Protein AF-A0A2V6X2P6-F1 (afdb_monomer)

pLDDT: mean 81.63, std 23.11, range [22.05, 98.69]

Solvent-accessible surface area (backbone atoms only — not comparable to full-atom values): 24481 Å² total; per-residue (Å²): 132,87,78,82,79,70,76,71,47,77,49,71,53,100,85,47,50,29,33,25,42,77,40,60,56,77,54,39,29,40,42,32,43,32,59,87,37,66,65,87,81,44,68,64,57,58,61,49,16,76,73,9,19,32,41,34,52,26,54,67,24,14,52,86,8,51,68,46,92,90,54,58,40,50,70,44,50,17,50,53,53,54,47,48,35,57,78,71,65,56,53,58,22,33,40,36,10,30,26,54,14,14,22,28,48,49,53,26,34,52,73,62,48,90,40,48,60,28,38,35,31,35,50,50,39,26,60,79,83,61,59,95,85,50,77,79,71,77,60,70,89,70,46,57,71,72,57,45,37,56,73,77,30,97,59,41,79,82,69,66,75,67,70,89,78,51,52,72,67,57,52,47,26,54,52,29,12,52,50,35,39,46,56,42,30,54,77,58,67,53,25,45,93,63,45,65,81,42,51,83,57,51,59,61,62,67,48,78,45,74,82,74,90,64,78,89,74,94,80,89,87,86,88,86,91,89,67,88,91,88,90,88,88,90,86,86,88,90,81,92,86,91,88,85,83,90,84,85,87,80,89,84,89,78,90,81,90,75,94,70,85,79,74,79,73,78,73,77,84,84,52,72,47,74,62,63,57,53,60,78,79,64,76,65,75,89,80,51,92,36,61,59,72,62,52,63,70,89,66,61,55,69,67,61,50,49,54,49,54,54,49,54,56,50,52,50,51,52,35,36,77,74,70,26,26,39,38,42,55,52,40,61,63,31,38,62,23,70,37,70,46,50,65,61,58,44,44,52,47,35,67,76,50,90,78,49,42,39,31,37,66,30,46,39,53,70,45,44,94,53,66,67,58,54,51,52,49,50,52,50,40,20,62,66,38,70,70,31,59,42,83,35,76,35,75,58,59,66,78,41,38,73,63,57,68,54,81,89,126

Structure (mmCIF, N/CA/C/O backbone):
data_AF-A0A2V6X2P6-F1
#
_entry.id   AF-A0A2V6X2P6-F1
#
loop_
_atom_site.group_PDB
_atom_site.id
_atom_site.type_symbol
_atom_site.label_atom_id
_atom_site.label_alt_id
_atom_site.label_comp_id
_atom_site.label_asym_id
_atom_site.label_entity_id
_atom_site.label_seq_id
_atom_site.pdbx_PDB_ins_code
_atom_site.Cartn_x
_atom_site.Cartn_y
_atom_site.Cartn_z
_atom_site.occupancy
_atom_site.B_iso_or_equiv
_atom_site.auth_seq_id
_atom_site.auth_comp_id
_atom_site.auth_asym_id
_atom_site.auth_atom_id
_atom_site.pdbx_PDB_model_num
ATOM 1 N N . MET A 1 1 ? 0.210 23.714 31.887 1.00 32.78 1 MET A N 1
ATOM 2 C CA . MET A 1 1 ? -0.435 22.467 32.347 1.00 32.78 1 MET A CA 1
ATOM 3 C C . MET A 1 1 ? 0.423 21.326 31.843 1.00 32.78 1 MET A C 1
ATOM 5 O O . MET A 1 1 ? 0.635 21.258 30.642 1.00 32.78 1 MET A O 1
ATOM 9 N N . ALA A 1 2 ? 1.016 20.539 32.740 1.00 25.55 2 ALA A N 1
ATOM 10 C CA . ALA A 1 2 ? 1.880 19.428 32.356 1.00 25.55 2 ALA A CA 1
ATOM 11 C C . ALA A 1 2 ? 1.023 18.327 31.718 1.00 25.55 2 ALA A C 1
ATOM 13 O O . ALA A 1 2 ? 0.125 17.787 32.363 1.00 25.55 2 ALA A O 1
ATOM 14 N N . THR A 1 3 ? 1.258 18.045 30.441 1.00 31.45 3 THR A N 1
ATOM 15 C CA . THR A 1 3 ? 0.714 16.879 29.752 1.00 31.45 3 THR A CA 1
ATOM 16 C C . THR A 1 3 ? 1.335 15.641 30.391 1.00 31.45 3 THR A C 1
ATOM 18 O O . THR A 1 3 ? 2.541 15.424 30.306 1.00 31.45 3 THR A O 1
ATOM 21 N N . ASN A 1 4 ? 0.525 14.843 31.088 1.00 34.44 4 ASN A N 1
ATOM 22 C CA . ASN A 1 4 ? 0.928 13.509 31.522 1.00 34.44 4 ASN A CA 1
ATOM 23 C C . ASN A 1 4 ? 1.110 12.657 30.261 1.00 34.44 4 ASN A C 1
ATOM 25 O O . ASN A 1 4 ? 0.156 12.056 29.767 1.00 34.44 4 ASN A O 1
ATOM 29 N N . VAL A 1 5 ? 2.325 12.647 29.711 1.00 39.25 5 VAL A N 1
ATOM 30 C CA . VAL A 1 5 ? 2.710 11.720 28.648 1.00 39.25 5 VAL A CA 1
ATOM 31 C C . VAL A 1 5 ? 2.680 10.327 29.267 1.00 39.25 5 VAL A C 1
ATOM 33 O O . VAL A 1 5 ? 3.592 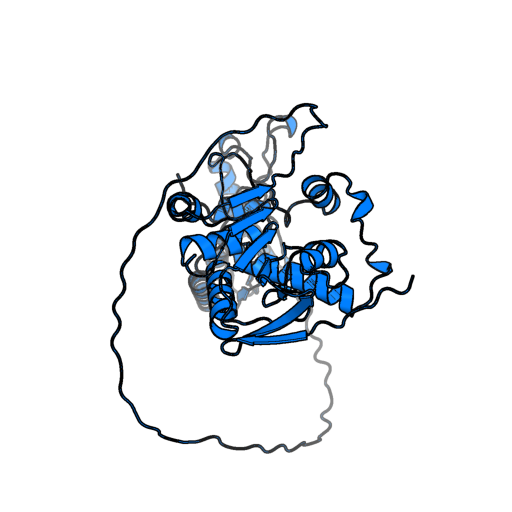9.913 29.977 1.00 39.25 5 VAL A O 1
ATOM 36 N N . THR A 1 6 ? 1.571 9.624 29.068 1.00 53.47 6 THR A N 1
ATOM 37 C CA . THR A 1 6 ? 1.485 8.196 29.353 1.00 53.47 6 THR A CA 1
ATOM 38 C C . THR A 1 6 ? 2.323 7.498 28.293 1.00 53.47 6 THR A C 1
ATOM 40 O O . THR A 1 6 ? 2.004 7.576 27.109 1.00 53.47 6 THR A O 1
ATOM 43 N N . HIS A 1 7 ? 3.427 6.871 28.703 1.00 56.91 7 HIS A N 1
ATOM 44 C CA . HIS A 1 7 ? 4.220 6.056 27.790 1.00 56.91 7 HIS A CA 1
ATOM 45 C C . HIS A 1 7 ? 3.350 4.913 27.235 1.00 56.91 7 HIS A C 1
ATOM 47 O O . HIS A 1 7 ? 2.640 4.278 28.024 1.00 56.91 7 HIS A O 1
ATOM 53 N N . PRO A 1 8 ? 3.389 4.648 25.917 1.00 76.06 8 PRO A N 1
ATOM 54 C CA . PRO A 1 8 ? 2.676 3.530 25.314 1.00 76.06 8 PRO A CA 1
ATOM 55 C C . PRO A 1 8 ? 3.042 2.202 25.987 1.00 76.06 8 PRO A C 1
ATOM 57 O O . PRO A 1 8 ? 4.199 1.947 26.337 1.00 76.06 8 PRO A O 1
ATOM 60 N N . GLY A 1 9 ? 2.035 1.361 26.191 1.00 91.44 9 GLY A N 1
ATOM 61 C CA . GLY A 1 9 ? 2.202 -0.012 26.640 1.00 91.44 9 GLY A CA 1
ATOM 62 C C . GLY A 1 9 ? 2.536 -0.946 25.479 1.00 91.44 9 GLY A C 1
ATOM 63 O O . GLY A 1 9 ? 2.588 -0.552 24.316 1.00 91.44 9 GLY A O 1
ATOM 64 N N . TRP A 1 10 ? 2.714 -2.224 25.801 1.00 96.00 10 TRP A N 1
ATOM 65 C CA . TRP A 1 10 ? 2.919 -3.275 24.808 1.00 96.00 10 TRP A CA 1
ATOM 66 C C . TRP A 1 10 ? 1.922 -4.408 25.019 1.00 96.00 10 TRP A C 1
ATOM 68 O O . TRP A 1 10 ? 1.646 -4.803 26.154 1.00 96.00 10 TRP A O 1
ATOM 78 N N . MET A 1 11 ? 1.443 -4.990 23.924 1.00 95.50 11 MET A N 1
ATOM 79 C CA . MET A 1 11 ? 0.783 -6.291 23.940 1.00 95.50 11 MET A CA 1
ATOM 80 C C . MET A 1 11 ? 1.416 -7.246 22.941 1.00 95.50 11 MET A C 1
ATOM 82 O O . MET A 1 11 ? 2.024 -6.818 21.966 1.00 95.50 11 MET A O 1
ATOM 86 N N . SER A 1 12 ? 1.226 -8.539 23.176 1.00 96.56 12 SER A N 1
ATOM 87 C CA . SER A 1 12 ? 1.550 -9.580 22.210 1.00 96.56 12 SER A CA 1
ATOM 88 C C . SER A 1 12 ? 0.322 -10.450 22.004 1.00 96.56 12 SER A C 1
ATOM 90 O O . SER A 1 12 ? -0.301 -10.822 22.992 1.00 96.56 12 SER A O 1
ATOM 92 N N . VAL A 1 13 ? -0.002 -10.765 20.753 1.00 94.81 13 VAL A N 1
ATOM 93 C CA . VAL A 1 13 ? -1.102 -11.658 20.361 1.00 94.81 13 VAL A CA 1
ATOM 94 C C . VAL A 1 13 ? -0.585 -12.568 19.261 1.00 94.81 13 VAL A C 1
ATOM 96 O O . VAL A 1 13 ? -0.066 -12.087 18.259 1.00 94.81 13 VAL A O 1
ATOM 99 N N . HIS A 1 14 ? -0.633 -13.884 19.472 1.00 91.62 14 HIS A N 1
ATOM 100 C CA . HIS A 1 14 ? -0.114 -14.886 18.523 1.00 91.62 14 HIS A CA 1
ATOM 101 C C . HIS A 1 14 ? 1.306 -14.610 17.973 1.00 91.62 14 HIS A C 1
ATOM 103 O O . HIS A 1 14 ? 1.624 -14.941 16.836 1.00 91.62 14 HIS A O 1
ATOM 109 N N . GLY A 1 15 ? 2.186 -14.021 18.790 1.00 91.00 15 GLY A N 1
ATOM 110 C CA . GLY A 1 15 ? 3.558 -13.672 18.389 1.00 91.00 15 GLY A CA 1
ATOM 111 C C . GLY A 1 15 ? 3.701 -12.318 17.683 1.00 91.00 15 GLY A C 1
ATOM 112 O O . GLY A 1 15 ? 4.826 -11.887 17.447 1.00 91.00 15 GLY A O 1
ATOM 113 N N . VAL A 1 16 ? 2.598 -11.615 17.420 1.00 96.88 16 VAL A N 1
ATOM 114 C CA . VAL A 1 16 ? 2.581 -10.227 16.947 1.00 96.88 16 VAL A CA 1
ATOM 115 C C . VAL A 1 16 ? 2.654 -9.296 18.146 1.00 96.88 16 VAL A C 1
ATOM 117 O O . VAL A 1 16 ? 1.777 -9.326 19.007 1.00 96.88 16 VAL A O 1
ATOM 120 N N . ARG A 1 17 ? 3.698 -8.469 18.213 1.00 97.81 17 ARG A N 1
ATOM 121 C CA . ARG A 1 17 ? 3.876 -7.467 19.267 1.00 97.81 17 ARG A CA 1
ATOM 122 C C . ARG A 1 17 ? 3.351 -6.117 18.783 1.00 97.81 17 ARG A C 1
ATOM 124 O O . ARG A 1 17 ? 3.770 -5.654 17.732 1.00 97.81 17 ARG A O 1
ATOM 131 N N . LEU A 1 18 ? 2.473 -5.490 19.556 1.00 97.88 18 LEU A N 1
ATOM 132 C CA . LEU A 1 18 ? 1.871 -4.198 19.243 1.00 97.88 18 LEU A CA 1
ATOM 133 C C . LEU A 1 18 ? 2.189 -3.191 20.343 1.00 97.88 18 LEU A C 1
ATOM 135 O O . LEU A 1 18 ? 2.042 -3.490 21.533 1.00 97.88 18 LEU A O 1
ATOM 139 N N . GLU A 1 19 ? 2.599 -2.000 19.936 1.00 97.38 19 GLU A N 1
ATOM 140 C CA . GLU A 1 19 ? 2.512 -0.812 20.770 1.00 97.38 19 GLU A CA 1
ATOM 141 C C . GLU A 1 19 ? 1.033 -0.455 20.967 1.00 97.38 19 GLU A C 1
ATOM 143 O O . GLU A 1 19 ? 0.241 -0.507 20.022 1.00 97.38 19 GLU A O 1
ATOM 148 N N . ILE A 1 20 ? 0.646 -0.130 22.200 1.00 97.06 20 ILE A N 1
ATOM 149 C CA . ILE A 1 20 ? -0.740 0.193 22.544 1.00 97.06 20 ILE A CA 1
ATOM 150 C C . ILE A 1 20 ? -0.836 1.414 23.449 1.00 97.06 20 ILE A C 1
ATOM 152 O O . ILE A 1 20 ? 0.010 1.657 24.306 1.00 97.06 20 ILE A O 1
ATOM 156 N N . VAL A 1 21 ? -1.947 2.128 23.330 1.00 96.88 21 VAL A N 1
ATOM 157 C CA . VAL A 1 21 ? -2.401 3.114 24.306 1.00 96.88 21 VAL A CA 1
ATOM 158 C C . VAL A 1 21 ? -3.665 2.579 24.969 1.00 96.88 21 VAL A C 1
ATOM 160 O O . VAL A 1 21 ? -4.647 2.271 24.295 1.00 96.88 21 VAL A O 1
ATOM 163 N N . GLU A 1 22 ? -3.636 2.472 26.297 1.00 96.06 22 GLU A N 1
ATOM 164 C CA . GLU A 1 22 ? -4.793 2.100 27.114 1.00 96.06 22 GLU A CA 1
ATOM 165 C C . GLU A 1 22 ? -5.186 3.274 28.017 1.00 96.06 22 GLU A C 1
ATOM 167 O O . GLU A 1 22 ? -4.345 3.821 28.735 1.00 96.06 22 GLU A O 1
ATOM 172 N N . ARG A 1 23 ? -6.458 3.689 27.976 1.00 95.50 23 ARG A N 1
ATOM 173 C CA . ARG A 1 23 ? -6.981 4.807 28.785 1.00 95.50 23 ARG A CA 1
ATOM 174 C C . ARG A 1 23 ? -8.411 4.560 29.245 1.00 95.50 23 ARG A C 1
ATOM 176 O O . ARG A 1 23 ? -9.172 3.860 28.589 1.00 95.50 23 ARG A O 1
ATOM 183 N N . GLY A 1 24 ? -8.799 5.193 30.349 1.00 94.94 24 GLY A N 1
ATOM 184 C CA . GLY A 1 24 ? -10.170 5.126 30.859 1.00 94.94 24 GLY A CA 1
ATOM 185 C C . GLY A 1 24 ? -10.542 3.767 31.452 1.00 94.94 24 GLY A C 1
ATOM 186 O O . GLY A 1 24 ? -9.715 2.867 31.597 1.00 94.94 24 GLY A O 1
ATOM 187 N N . GLN A 1 25 ? -11.805 3.633 31.849 1.00 93.94 25 GLN A N 1
ATOM 188 C CA . GLN A 1 25 ? -12.353 2.439 32.495 1.00 93.94 25 GLN A CA 1
ATOM 189 C C . GLN A 1 25 ? -13.798 2.203 32.041 1.00 93.94 25 GLN A C 1
ATOM 191 O O . GLN A 1 25 ? -14.467 3.109 31.548 1.00 93.94 25 GLN A O 1
ATOM 196 N N . GLY A 1 26 ? -14.307 0.985 32.235 1.00 95.50 26 GLY A N 1
ATOM 197 C CA . GLY A 1 26 ? -15.690 0.632 31.912 1.00 95.50 26 GLY A CA 1
ATOM 198 C C . GLY A 1 26 ? -15.817 -0.096 30.577 1.00 95.50 26 GLY A C 1
ATOM 199 O O . GLY A 1 26 ? -15.085 -1.050 30.321 1.00 95.50 26 GLY A O 1
ATOM 200 N N . ARG A 1 27 ? -16.790 0.300 29.747 1.00 95.75 27 ARG A N 1
ATOM 201 C CA . ARG A 1 27 ? -17.101 -0.414 28.495 1.00 95.75 27 ARG A CA 1
ATOM 202 C C . ARG A 1 27 ? -15.916 -0.338 27.522 1.00 95.75 27 ARG A C 1
ATOM 204 O O . ARG A 1 27 ? -15.392 0.758 27.341 1.00 95.75 27 ARG A O 1
ATOM 211 N N . PRO A 1 28 ? -15.500 -1.451 26.897 1.00 98.25 28 PRO A N 1
ATOM 212 C CA . PRO A 1 28 ? -14.335 -1.448 26.024 1.00 98.25 28 PRO A CA 1
ATOM 213 C C . PRO A 1 28 ? -14.607 -0.713 24.707 1.00 98.25 28 PRO A C 1
ATOM 215 O O . PRO A 1 28 ? -15.650 -0.893 24.073 1.00 98.25 28 PRO A O 1
ATOM 218 N N . ILE A 1 29 ? -13.636 0.088 24.286 1.00 98.62 29 ILE A N 1
ATOM 219 C CA . ILE A 1 29 ? -13.611 0.830 23.030 1.00 98.62 29 ILE A CA 1
ATOM 220 C C . ILE A 1 29 ? -12.314 0.452 22.315 1.00 98.62 29 ILE A C 1
ATOM 222 O O . ILE A 1 29 ? -11.235 0.655 22.860 1.00 98.62 29 ILE A O 1
ATOM 226 N N . LEU A 1 30 ? -12.410 -0.094 21.105 1.00 98.62 30 LEU A N 1
ATOM 227 C CA . LEU A 1 30 ? -11.247 -0.339 20.251 1.00 98.62 30 LEU A CA 1
ATOM 228 C C . LEU A 1 30 ? -11.113 0.823 19.269 1.00 98.62 30 LEU A C 1
ATOM 230 O O . LEU A 1 30 ? -12.034 1.052 18.487 1.00 98.62 30 LEU A O 1
ATOM 234 N N . TRP A 1 31 ? -9.986 1.531 19.297 1.00 98.50 31 TRP A N 1
ATOM 235 C CA . TRP A 1 31 ? -9.666 2.588 18.337 1.00 98.50 31 TRP A CA 1
ATOM 236 C C . TRP A 1 31 ? -8.658 2.091 17.298 1.00 98.50 31 TRP A C 1
ATOM 238 O O . TRP A 1 31 ? -7.578 1.635 17.659 1.00 98.50 31 TRP A O 1
ATOM 248 N N . LEU A 1 32 ? -8.995 2.213 16.014 1.00 98.69 32 LEU A N 1
ATOM 249 C CA . LEU A 1 32 ? -8.136 1.864 14.882 1.00 98.69 32 LEU A CA 1
ATOM 250 C C . LEU A 1 32 ? -7.806 3.133 14.084 1.00 98.69 32 LEU A C 1
ATOM 252 O O . LEU A 1 32 ? -8.710 3.830 13.610 1.00 98.69 32 LEU A O 1
ATOM 256 N N . HIS A 1 33 ? -6.516 3.444 13.969 1.00 98.06 33 HIS A N 1
ATOM 257 C CA . HIS A 1 33 ? -6.028 4.689 13.379 1.00 98.06 33 HIS A CA 1
ATOM 258 C C . HIS A 1 33 ? -6.005 4.662 11.837 1.00 98.06 33 HIS A C 1
ATOM 260 O O . HIS A 1 33 ? -6.177 3.620 11.212 1.00 98.06 33 HIS A O 1
ATOM 266 N N . GLY A 1 34 ? -5.821 5.834 11.221 1.00 95.62 34 GLY A N 1
ATOM 267 C CA . GLY A 1 34 ? -5.688 5.989 9.765 1.00 95.62 34 GLY A CA 1
ATOM 268 C C . GLY A 1 34 ? -4.245 5.841 9.273 1.00 95.62 34 GLY A C 1
ATOM 269 O O . GLY A 1 34 ? -3.373 5.391 10.018 1.00 95.62 34 GLY A O 1
ATOM 270 N N . GLU A 1 35 ? -3.980 6.269 8.037 1.00 93.56 35 GLU A N 1
ATOM 271 C CA . GLU A 1 35 ? -2.651 6.204 7.407 1.00 93.56 35 GLU A CA 1
ATOM 272 C C . GLU A 1 35 ? -1.552 6.997 8.141 1.00 93.56 35 GLU A C 1
ATOM 274 O O . GLU A 1 35 ? -0.374 6.666 8.043 1.00 93.56 35 GLU A O 1
ATOM 279 N N . GLU A 1 36 ? -1.925 8.011 8.923 1.00 90.75 36 GLU A N 1
ATOM 280 C CA . GLU A 1 36 ? -0.970 8.849 9.663 1.00 90.75 36 GLU A CA 1
ATOM 281 C C . GLU A 1 36 ? -0.390 8.155 10.907 1.00 90.75 36 GLU A C 1
ATOM 283 O O . GLU A 1 36 ? 0.577 8.637 11.495 1.00 90.75 36 GLU A O 1
ATOM 288 N N . GLY A 1 37 ? -0.950 7.009 11.311 1.00 94.56 37 GLY A N 1
ATOM 289 C CA . GLY A 1 37 ? -0.577 6.319 12.546 1.00 94.56 37 GLY A CA 1
ATOM 290 C C . GLY A 1 37 ? -1.367 6.770 13.778 1.00 94.56 37 GLY A C 1
ATOM 291 O O . GLY A 1 37 ? -2.286 7.589 13.709 1.00 94.56 37 GLY A O 1
ATOM 292 N N . LEU A 1 38 ? -1.017 6.194 14.928 1.00 94.81 38 LEU A N 1
ATOM 293 C CA . LEU A 1 38 ? -1.546 6.578 16.234 1.00 94.81 38 LEU A CA 1
ATOM 294 C C . LEU A 1 38 ? -0.646 7.646 16.865 1.00 94.81 38 LEU A C 1
ATOM 296 O O . LEU A 1 38 ? 0.535 7.395 17.075 1.00 94.81 38 LEU A O 1
ATOM 300 N N . ASP A 1 39 ? -1.216 8.795 17.231 1.00 91.94 39 ASP A N 1
ATOM 301 C CA . ASP A 1 39 ? -0.579 9.746 18.149 1.00 91.94 39 ASP A CA 1
ATOM 302 C C . ASP A 1 39 ? -1.022 9.435 19.593 1.00 91.94 39 ASP A C 1
ATOM 304 O O . ASP A 1 39 ? -2.188 9.669 19.939 1.00 91.94 39 ASP A O 1
ATOM 308 N N . PRO A 1 40 ? -0.125 8.935 20.467 1.00 90.25 40 PRO A N 1
ATOM 309 C CA . PRO A 1 40 ? -0.455 8.673 21.864 1.00 90.25 40 PRO A CA 1
ATOM 310 C C . PRO A 1 40 ? -0.872 9.930 22.635 1.00 90.25 40 PRO A C 1
ATOM 312 O O . PRO A 1 40 ? -1.572 9.829 23.640 1.00 90.25 40 PRO A O 1
ATOM 315 N N . GLY A 1 41 ? -0.450 11.119 22.202 1.00 88.88 41 GLY A N 1
ATOM 316 C CA . GLY A 1 41 ? -0.780 12.404 22.817 1.00 88.88 41 GLY A CA 1
ATOM 317 C C . GLY A 1 41 ? -2.123 12.991 22.380 1.00 88.88 41 GLY A C 1
ATOM 318 O O . GLY A 1 41 ? -2.512 14.047 22.888 1.00 88.88 41 GLY A O 1
ATOM 319 N N . ALA A 1 42 ? -2.848 12.338 21.470 1.00 89.44 42 ALA A N 1
ATOM 320 C CA . ALA A 1 42 ? -4.033 12.923 20.866 1.00 89.44 42 ALA A CA 1
ATOM 321 C C . ALA A 1 42 ? -5.170 13.134 21.883 1.00 89.44 42 ALA A C 1
ATOM 323 O O . ALA A 1 42 ? -5.693 12.191 22.480 1.00 89.44 42 ALA A O 1
ATOM 324 N N . GLN A 1 43 ? -5.620 14.386 22.028 1.00 90.62 43 GLN A N 1
ATOM 325 C CA . GLN A 1 43 ? -6.631 14.787 23.023 1.00 90.62 43 GLN A CA 1
ATOM 326 C C . GLN A 1 43 ? -7.967 14.043 22.877 1.00 90.62 43 GLN A C 1
ATOM 328 O O . GLN A 1 43 ? -8.692 13.857 23.853 1.00 90.62 43 GLN A O 1
ATOM 333 N N . PHE A 1 44 ? -8.315 13.597 21.666 1.00 90.31 44 PHE A N 1
ATOM 334 C CA . PHE A 1 44 ? -9.559 12.858 21.452 1.00 90.31 44 PHE A CA 1
ATOM 335 C C . PHE A 1 44 ? -9.557 11.488 22.153 1.00 90.31 44 PHE A C 1
ATOM 337 O O . PHE A 1 44 ? -10.632 10.994 22.490 1.00 90.31 44 PHE A O 1
ATOM 344 N N . LEU A 1 45 ? -8.386 10.889 22.416 1.00 93.69 45 LEU A N 1
ATOM 345 C CA . LEU A 1 45 ? -8.289 9.640 23.178 1.00 93.69 45 LEU A CA 1
ATOM 346 C C . LEU A 1 45 ? -8.747 9.843 24.625 1.00 93.69 45 LEU A C 1
ATOM 348 O O . LEU A 1 45 ? -9.417 8.971 25.170 1.00 93.69 45 LEU A O 1
ATOM 352 N N . ASP A 1 46 ? -8.465 11.006 25.221 1.00 93.50 46 ASP A N 1
ATOM 353 C CA . ASP A 1 46 ? -8.951 11.355 26.563 1.00 93.50 46 ASP A CA 1
ATOM 354 C C . ASP A 1 46 ? -10.464 11.593 26.570 1.00 93.50 46 ASP A C 1
ATOM 356 O O . ASP A 1 46 ? -11.163 11.153 27.485 1.00 93.50 46 ASP A O 1
ATOM 360 N N . LEU A 1 47 ? -10.994 12.222 25.515 1.00 95.31 47 LEU A N 1
ATOM 361 C CA . LEU A 1 47 ? -12.438 12.395 25.341 1.00 95.31 47 LEU A CA 1
ATOM 362 C C . LEU A 1 47 ? -13.156 11.046 25.191 1.00 95.31 47 LEU A C 1
ATOM 364 O O . LEU A 1 47 ? -14.212 10.847 25.786 1.00 95.31 47 LEU A O 1
ATOM 368 N N . LEU A 1 48 ? -12.583 10.099 24.443 1.00 94.56 48 LEU A N 1
ATOM 369 C CA . LEU A 1 48 ? -13.114 8.736 24.342 1.00 94.56 48 LEU A CA 1
ATOM 370 C C . LEU A 1 48 ? -13.003 7.982 25.675 1.00 94.56 48 LEU A C 1
ATOM 372 O O . LEU A 1 48 ? -13.952 7.311 26.082 1.00 94.56 48 LEU A O 1
ATOM 376 N N . ALA A 1 49 ? -11.879 8.127 26.379 1.00 96.06 49 ALA A N 1
ATOM 377 C CA . ALA A 1 49 ? -11.621 7.482 27.665 1.00 96.06 49 ALA A CA 1
ATOM 378 C C . ALA A 1 49 ? -12.575 7.940 28.782 1.00 96.06 49 ALA A C 1
ATOM 380 O O . ALA A 1 49 ? -12.814 7.198 29.735 1.00 96.06 49 ALA A O 1
ATOM 381 N N . ALA A 1 50 ? -13.175 9.127 28.654 1.00 96.12 50 ALA A N 1
ATOM 382 C CA . ALA A 1 50 ? -14.241 9.580 29.547 1.00 96.12 50 ALA A CA 1
ATOM 383 C C . ALA A 1 50 ? -15.536 8.745 29.423 1.00 96.12 50 ALA A C 1
ATOM 385 O O . ALA A 1 50 ? -16.378 8.779 30.320 1.00 96.12 50 ALA A O 1
ATOM 386 N N . HIS A 1 51 ? -15.702 7.987 28.333 1.00 95.12 51 HIS A N 1
ATOM 387 C CA . HIS A 1 51 ? -16.890 7.176 28.052 1.00 95.12 51 HIS A CA 1
ATOM 388 C C . HIS A 1 51 ? -16.656 5.661 28.141 1.00 95.12 51 HIS A C 1
ATOM 390 O O . HIS A 1 51 ? -17.621 4.892 28.081 1.00 95.12 51 HIS A O 1
ATOM 396 N N . GLY A 1 52 ? -15.410 5.211 28.287 1.00 96.31 52 GLY A N 1
ATOM 397 C CA . GLY A 1 52 ? -15.083 3.791 28.335 1.00 96.31 52 GLY A CA 1
ATOM 398 C C . GLY A 1 52 ? -13.591 3.506 28.472 1.00 96.31 52 GLY A C 1
ATOM 399 O O . GLY A 1 52 ? -12.767 4.409 28.572 1.00 96.31 52 GLY A O 1
ATOM 400 N N . SER A 1 53 ? -13.246 2.221 28.466 1.00 97.69 53 SER A N 1
ATOM 401 C CA . SER A 1 53 ? -11.862 1.755 28.440 1.00 97.69 53 SER A CA 1
ATOM 402 C C . SER A 1 53 ? -11.386 1.668 26.990 1.00 97.69 53 SER A C 1
ATOM 404 O O . SER A 1 53 ? -11.807 0.782 26.249 1.00 97.69 53 SER A O 1
ATOM 406 N N . VAL A 1 54 ? -10.556 2.617 26.573 1.00 98.25 54 VAL A N 1
ATOM 407 C CA . VAL A 1 54 ? -9.980 2.707 25.230 1.00 98.25 54 VAL A CA 1
ATOM 408 C C . VAL A 1 54 ? -8.754 1.809 25.138 1.00 98.25 54 VAL A C 1
ATOM 410 O O . VAL A 1 54 ? -7.833 1.950 25.936 1.00 98.25 54 VAL A O 1
ATOM 413 N N . LEU A 1 55 ? -8.738 0.942 24.129 1.00 98.12 55 LEU A N 1
ATOM 414 C CA . LEU A 1 55 ? -7.576 0.220 23.629 1.00 98.12 55 LEU A CA 1
ATOM 415 C C . LEU A 1 55 ? -7.282 0.732 22.215 1.00 98.12 55 LEU A C 1
ATOM 417 O O . LEU A 1 55 ? -8.098 0.561 21.309 1.00 98.12 55 LEU A O 1
ATOM 421 N N . ALA A 1 56 ? -6.128 1.360 22.029 1.00 98.19 56 ALA A N 1
ATOM 422 C CA . ALA A 1 56 ? -5.686 1.928 20.761 1.00 98.19 56 ALA A CA 1
ATOM 423 C C . ALA A 1 56 ? -4.324 1.328 20.372 1.00 98.19 56 ALA A C 1
ATOM 425 O O . ALA A 1 56 ? -3.300 1.791 20.872 1.00 98.19 56 ALA A O 1
ATOM 426 N N . PRO A 1 57 ? -4.283 0.269 19.548 1.00 97.81 57 PRO A N 1
ATOM 427 C CA . PRO A 1 57 ? -3.033 -0.291 19.046 1.00 97.81 57 PRO A CA 1
ATOM 428 C C . PRO A 1 57 ? -2.476 0.501 17.855 1.00 97.81 57 PRO A C 1
ATOM 430 O O . PRO A 1 57 ? -3.237 0.913 16.980 1.00 97.81 57 PRO A O 1
ATOM 433 N N . SER A 1 58 ? -1.149 0.616 17.773 1.00 98.00 58 SER A N 1
ATOM 434 C CA . SER A 1 58 ? -0.441 0.932 16.525 1.00 98.00 58 SER A CA 1
ATOM 435 C C . SER A 1 58 ? -0.413 -0.327 15.647 1.00 98.00 58 SER A C 1
ATOM 437 O O . SER A 1 58 ? 0.027 -1.387 16.107 1.00 98.00 58 SER A O 1
ATOM 439 N N . HIS A 1 59 ? -0.899 -0.252 14.403 1.00 98.38 59 HIS A N 1
ATOM 440 C CA . HIS A 1 59 ? -0.899 -1.386 13.463 1.00 98.38 59 HIS A CA 1
ATOM 441 C C . HIS A 1 59 ? 0.526 -1.948 13.243 1.00 98.38 59 HIS A C 1
ATOM 443 O O . HIS A 1 59 ? 1.486 -1.189 13.353 1.00 98.38 59 HIS A O 1
ATOM 449 N N . PRO A 1 60 ? 0.721 -3.253 12.949 1.00 98.38 60 PRO A N 1
ATOM 450 C CA . PRO A 1 60 ? 2.043 -3.781 12.596 1.00 98.38 60 PRO A CA 1
ATOM 451 C C . PRO A 1 60 ? 2.705 -2.950 11.489 1.00 98.38 60 PRO A C 1
ATOM 453 O O . PRO A 1 60 ? 2.073 -2.653 10.473 1.00 98.38 60 PRO A O 1
ATOM 456 N N . GLY A 1 61 ? 3.960 -2.551 11.702 1.00 97.44 61 GLY A N 1
ATOM 457 C CA . GLY A 1 61 ? 4.697 -1.635 10.826 1.00 97.44 61 GLY A CA 1
ATOM 458 C C . GLY A 1 61 ? 4.459 -0.138 11.085 1.00 97.44 61 GLY A C 1
ATOM 459 O O . GLY A 1 61 ? 5.265 0.665 10.629 1.00 97.44 61 GLY A O 1
ATOM 460 N N . PHE A 1 62 ? 3.430 0.251 11.844 1.00 98.19 62 PHE A N 1
ATOM 461 C CA . PHE A 1 62 ? 3.173 1.641 12.247 1.00 98.19 62 PHE A CA 1
ATOM 462 C C . PHE A 1 62 ? 3.744 1.954 13.629 1.00 98.19 62 PHE A C 1
ATOM 464 O O . PHE A 1 62 ? 3.866 1.071 14.480 1.00 98.19 62 PHE A O 1
ATOM 471 N N . GLY A 1 63 ? 4.036 3.234 13.877 1.00 95.75 63 GLY A N 1
ATOM 472 C CA . GLY A 1 63 ? 4.592 3.688 15.149 1.00 95.75 63 GLY A CA 1
ATOM 473 C C . GLY A 1 63 ? 5.830 2.873 15.510 1.00 95.75 63 GLY A C 1
ATOM 474 O O . GLY A 1 63 ? 6.699 2.614 14.666 1.00 95.75 63 GLY A O 1
ATOM 475 N N . HIS A 1 64 ? 5.854 2.387 16.749 1.00 96.50 64 HIS A N 1
ATOM 476 C CA . HIS A 1 64 ? 6.896 1.479 17.225 1.00 96.50 64 HIS A CA 1
ATOM 477 C C . HIS A 1 64 ? 6.499 -0.004 17.153 1.00 96.50 64 HIS A C 1
ATOM 479 O O . HIS A 1 64 ? 7.302 -0.862 17.527 1.00 96.50 64 HIS A O 1
ATOM 485 N N . SER A 1 65 ? 5.312 -0.346 16.636 1.00 97.94 65 SER A N 1
ATOM 486 C CA . SER A 1 65 ? 4.946 -1.743 16.373 1.00 97.94 65 SER A CA 1
ATOM 487 C C . SER A 1 65 ? 5.859 -2.330 15.284 1.00 97.94 65 SER A C 1
ATOM 489 O O . SER A 1 65 ? 5.960 -1.762 14.188 1.00 97.94 65 SER A O 1
ATOM 491 N N . PRO A 1 66 ? 6.530 -3.471 15.539 1.00 97.00 66 PRO A N 1
ATOM 492 C CA . PRO A 1 66 ? 7.304 -4.167 14.519 1.00 97.00 66 PRO A CA 1
ATOM 493 C C . PRO A 1 66 ? 6.446 -4.550 13.310 1.00 97.00 66 PRO A C 1
ATOM 495 O O . PRO A 1 66 ? 5.244 -4.796 13.431 1.00 97.00 66 PRO A O 1
ATOM 498 N N . ASP A 1 67 ? 7.075 -4.606 12.142 1.00 93.12 67 ASP A N 1
ATOM 499 C CA . ASP A 1 67 ? 6.509 -5.252 10.965 1.00 93.12 67 ASP A CA 1
ATOM 500 C C . ASP A 1 67 ? 6.436 -6.771 11.178 1.00 93.12 67 ASP A C 1
ATOM 502 O O . ASP A 1 67 ? 7.214 -7.364 11.932 1.00 93.12 67 ASP A O 1
ATOM 506 N N . VAL A 1 68 ? 5.460 -7.411 10.535 1.00 94.25 68 VAL A N 1
ATOM 507 C CA . VAL A 1 68 ? 5.258 -8.858 10.613 1.00 94.25 68 VAL A CA 1
ATOM 508 C C . VAL A 1 68 ? 4.967 -9.372 9.215 1.00 94.25 68 VAL A C 1
ATOM 510 O O . VAL A 1 68 ? 3.901 -9.116 8.675 1.00 94.25 68 VAL A O 1
ATOM 513 N N . ALA A 1 69 ? 5.893 -10.149 8.651 1.00 88.56 69 ALA A N 1
ATOM 514 C CA . ALA A 1 69 ? 5.803 -10.620 7.267 1.00 88.56 69 ALA A CA 1
ATOM 515 C C . ALA A 1 69 ? 4.534 -11.433 6.944 1.00 88.56 69 ALA A C 1
ATOM 517 O O . ALA A 1 69 ? 4.163 -11.538 5.786 1.00 88.56 69 ALA A O 1
ATOM 518 N N . SER A 1 70 ? 3.884 -12.036 7.946 1.00 90.38 70 SER A N 1
ATOM 519 C CA . SER A 1 70 ? 2.636 -12.787 7.763 1.00 90.38 70 SER A CA 1
ATOM 520 C C . SER A 1 70 ? 1.367 -11.933 7.849 1.00 90.38 70 SER A C 1
ATOM 522 O O . SER A 1 70 ? 0.281 -12.496 7.783 1.00 90.38 70 SER A O 1
ATOM 524 N N . ILE A 1 71 ? 1.486 -10.628 8.103 1.00 95.62 71 ILE A N 1
ATOM 525 C CA . ILE A 1 71 ? 0.376 -9.675 8.178 1.00 95.62 71 ILE A CA 1
ATOM 526 C C . ILE A 1 71 ? 0.684 -8.574 7.166 1.00 95.62 71 ILE A C 1
ATOM 528 O O . ILE A 1 71 ? 1.349 -7.595 7.495 1.00 95.62 71 ILE A O 1
ATOM 532 N N . ASP A 1 72 ? 0.242 -8.756 5.926 1.00 92.88 72 ASP A N 1
ATOM 533 C CA . ASP A 1 72 ? 0.565 -7.860 4.810 1.00 92.88 72 ASP A CA 1
ATOM 534 C C . ASP A 1 72 ? -0.676 -7.319 4.084 1.00 92.88 72 ASP A C 1
ATOM 536 O O . ASP A 1 72 ? -0.558 -6.476 3.197 1.00 92.88 72 ASP A O 1
ATOM 540 N N . THR A 1 73 ? -1.883 -7.698 4.521 1.00 95.25 73 THR A N 1
ATOM 541 C CA . THR A 1 73 ? -3.141 -7.153 3.997 1.00 95.25 73 THR A CA 1
ATOM 542 C C . THR A 1 73 ? -4.048 -6.575 5.086 1.00 95.25 73 THR A C 1
ATOM 544 O O . THR A 1 73 ? -3.974 -6.922 6.267 1.00 95.25 73 THR A O 1
ATOM 547 N N . VAL A 1 74 ? -4.997 -5.720 4.686 1.00 97.62 74 VAL A N 1
ATOM 548 C CA . VAL A 1 74 ? -6.096 -5.291 5.573 1.00 97.62 74 VAL A CA 1
ATOM 549 C C . VAL A 1 74 ? -6.957 -6.479 6.032 1.00 97.62 74 VAL A C 1
ATOM 551 O O . VAL A 1 74 ? -7.507 -6.468 7.140 1.00 97.62 74 VAL A O 1
ATOM 554 N N . ASP A 1 75 ? -7.046 -7.533 5.215 1.00 96.19 75 ASP A N 1
ATOM 555 C CA . ASP A 1 75 ? -7.731 -8.769 5.586 1.00 96.19 75 ASP A CA 1
ATOM 556 C C . ASP A 1 75 ? -7.049 -9.419 6.803 1.00 96.19 75 ASP A C 1
ATOM 558 O O . ASP A 1 75 ? -7.730 -9.733 7.783 1.00 96.19 75 ASP A O 1
ATOM 562 N N . ASP A 1 76 ? -5.719 -9.497 6.815 1.00 97.50 76 ASP A N 1
ATOM 563 C CA . ASP A 1 76 ? -4.947 -10.025 7.944 1.00 97.50 76 ASP A CA 1
ATOM 564 C C . ASP A 1 76 ? -5.040 -9.127 9.180 1.00 97.50 76 ASP A C 1
ATOM 566 O O . ASP A 1 76 ? -5.275 -9.625 10.283 1.00 97.50 76 ASP A O 1
ATOM 570 N N . LEU A 1 77 ? -4.955 -7.800 9.009 1.00 98.25 77 LEU A N 1
ATOM 571 C CA . LEU A 1 77 ? -5.136 -6.844 10.111 1.00 98.25 77 LEU A CA 1
ATOM 572 C C . LEU A 1 77 ? -6.484 -7.035 10.808 1.00 98.25 77 LEU A C 1
ATOM 574 O O . LEU A 1 77 ? -6.568 -7.031 12.036 1.00 98.25 77 LEU A O 1
ATOM 578 N N . SER A 1 78 ? -7.555 -7.231 10.041 1.00 98.25 78 SER A N 1
ATOM 579 C 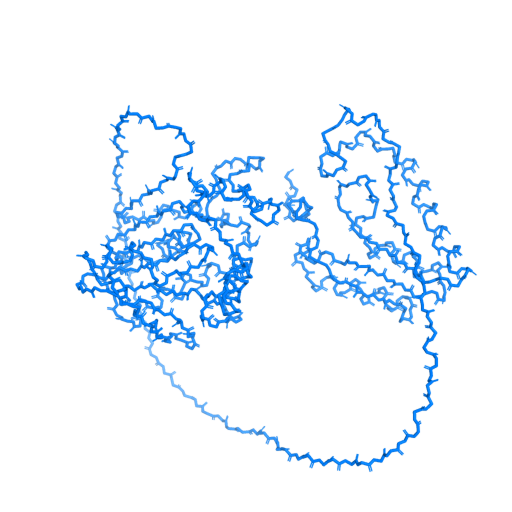CA . SER A 1 78 ? -8.873 -7.452 10.636 1.00 98.25 78 SER A CA 1
ATOM 580 C C . SER A 1 78 ? -8.969 -8.780 11.401 1.00 98.25 78 SER A C 1
ATOM 582 O O . SER A 1 78 ? -9.630 -8.816 12.438 1.00 98.25 78 SER A O 1
ATOM 584 N N . TYR A 1 79 ? -8.283 -9.850 10.979 1.00 98.31 79 TYR A N 1
ATOM 585 C CA . TYR A 1 79 ? -8.190 -11.075 11.789 1.00 98.31 79 TYR A CA 1
ATOM 586 C C . TYR A 1 79 ? -7.354 -10.864 13.052 1.00 98.31 79 TYR A C 1
ATOM 588 O O . TYR A 1 79 ? -7.812 -11.222 14.136 1.00 98.31 79 TYR A O 1
ATOM 596 N N . LEU A 1 80 ? -6.204 -10.195 12.940 1.00 98.38 80 LEU A N 1
ATOM 597 C CA . LEU A 1 80 ? -5.364 -9.846 14.084 1.00 98.38 80 LEU A CA 1
ATOM 598 C C . LEU A 1 80 ? -6.166 -9.100 15.157 1.00 98.38 80 LEU A C 1
ATOM 600 O O . LEU A 1 80 ? -6.082 -9.435 16.337 1.00 98.38 80 LEU A O 1
ATOM 604 N N . TYR A 1 81 ? -6.982 -8.115 14.776 1.00 98.56 81 TYR A N 1
ATOM 605 C CA . TYR A 1 81 ? -7.784 -7.381 15.755 1.00 98.56 81 TYR A CA 1
ATOM 606 C C . TYR A 1 81 ? -8.956 -8.183 16.320 1.00 98.56 81 TYR A C 1
ATOM 608 O O . TYR A 1 81 ? -9.327 -7.974 17.476 1.00 98.56 81 TYR A O 1
ATOM 616 N N . LEU A 1 82 ? -9.516 -9.137 15.576 1.00 98.44 82 LEU A N 1
ATOM 617 C CA . LEU A 1 82 ? -10.462 -10.098 16.151 1.00 98.44 82 LEU A CA 1
ATOM 618 C C . LEU A 1 82 ? -9.782 -10.983 17.208 1.00 98.44 82 LEU A C 1
ATOM 620 O O . LEU A 1 82 ? -10.373 -11.214 18.270 1.00 98.44 82 LEU A O 1
ATOM 624 N N . ASP A 1 83 ? -8.538 -11.401 16.966 1.00 97.69 83 ASP A N 1
ATOM 625 C CA . ASP A 1 83 ? -7.736 -12.176 17.916 1.00 97.69 83 ASP A CA 1
ATOM 626 C C . ASP A 1 83 ? -7.330 -11.343 19.138 1.00 97.69 83 ASP A C 1
ATOM 628 O O . ASP A 1 83 ? -7.456 -11.823 20.264 1.00 97.69 83 ASP A O 1
ATOM 632 N N . VAL A 1 84 ? -6.981 -10.062 18.960 1.00 97.69 84 VAL A N 1
ATOM 633 C CA . VAL A 1 84 ? -6.758 -9.106 20.064 1.00 97.69 84 VAL A CA 1
ATOM 634 C C . VAL A 1 84 ? -7.956 -9.081 21.010 1.00 97.69 84 VAL A C 1
ATOM 636 O O . VAL A 1 84 ? -7.802 -9.224 22.227 1.00 97.69 84 VAL A O 1
ATOM 639 N N . LEU A 1 85 ? -9.168 -8.934 20.466 1.00 97.94 85 LEU A N 1
ATOM 640 C CA . LEU A 1 85 ? -10.387 -8.904 21.274 1.00 97.94 85 LEU A CA 1
ATOM 641 C C . LEU A 1 85 ? -10.681 -10.261 21.925 1.00 97.94 85 LEU A C 1
ATOM 643 O O . LEU A 1 85 ? -11.224 -10.312 23.033 1.00 97.94 85 LEU A O 1
ATOM 647 N N . ALA A 1 86 ? -10.345 -11.364 21.255 1.00 96.94 86 ALA A N 1
ATOM 648 C CA . ALA A 1 86 ? -10.527 -12.703 21.793 1.00 96.94 86 ALA A CA 1
ATOM 649 C C . ALA A 1 86 ? -9.570 -13.001 22.953 1.00 96.94 86 ALA A C 1
ATOM 651 O O . ALA A 1 86 ? -10.037 -13.446 24.004 1.00 96.94 86 ALA A O 1
ATOM 652 N N . GLU A 1 87 ? -8.279 -12.715 22.789 1.00 95.69 87 GLU A N 1
ATOM 653 C CA . GLU A 1 87 ? -7.224 -12.972 23.771 1.00 95.69 87 GLU A CA 1
ATOM 654 C C . GLU A 1 87 ? -7.386 -12.100 25.021 1.00 95.69 87 GLU A C 1
ATOM 656 O O . GLU A 1 87 ? -7.291 -12.590 26.146 1.00 95.69 87 GLU A O 1
ATOM 661 N N . AR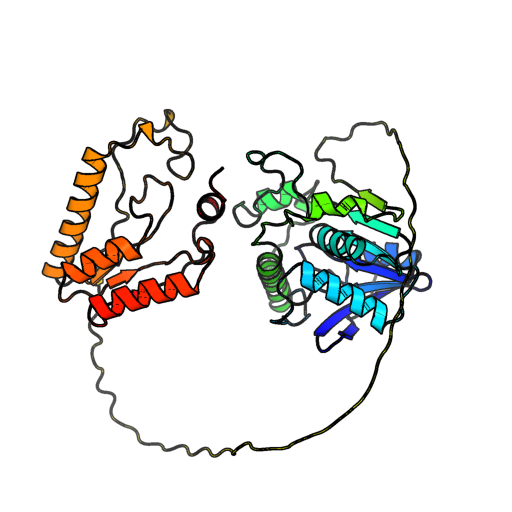G A 1 88 ? -7.753 -10.823 24.846 1.00 94.38 88 ARG A N 1
ATOM 662 C CA . ARG A 1 88 ? -8.105 -9.922 25.958 1.00 94.38 88 ARG A CA 1
ATOM 663 C C . ARG A 1 88 ? -9.481 -10.217 26.570 1.00 94.38 88 ARG A C 1
ATOM 665 O O . ARG A 1 88 ? -9.878 -9.560 27.528 1.00 94.38 88 ARG A O 1
ATOM 672 N N . ASN A 1 89 ? -10.218 -11.187 26.022 1.00 96.00 89 ASN A N 1
ATOM 673 C CA . ASN A 1 89 ? -11.583 -11.538 26.410 1.00 96.00 89 ASN A CA 1
ATOM 674 C C . ASN A 1 89 ? -12.542 -10.329 26.445 1.00 96.00 89 ASN A C 1
ATOM 676 O O . ASN A 1 89 ? -13.457 -10.262 27.267 1.00 96.00 89 ASN A O 1
ATOM 680 N N . LEU A 1 90 ? -12.354 -9.380 25.527 1.00 97.25 90 LEU A N 1
ATOM 681 C CA . LEU A 1 90 ? -13.209 -8.205 25.416 1.00 97.25 90 LEU A CA 1
ATOM 682 C C . LEU A 1 90 ? -14.527 -8.577 24.725 1.00 97.25 90 LEU A C 1
ATOM 684 O O . LEU A 1 90 ? -14.572 -9.381 23.782 1.00 97.25 90 LEU A O 1
ATOM 688 N N . ARG A 1 91 ? -15.621 -8.011 25.236 1.00 97.56 91 ARG A N 1
ATOM 689 C CA . ARG A 1 91 ? -16.993 -8.169 24.736 1.00 97.56 91 ARG A CA 1
ATOM 690 C C . ARG A 1 91 ? -17.730 -6.845 24.850 1.00 97.56 91 ARG A C 1
ATOM 692 O O . ARG A 1 91 ? -17.300 -5.967 25.591 1.00 97.56 91 ARG A O 1
ATOM 699 N N . ASP A 1 92 ? -18.820 -6.721 24.103 1.00 97.19 92 ASP A N 1
ATOM 700 C CA . ASP A 1 92 ? -19.602 -5.489 23.993 1.00 97.19 92 ASP A CA 1
ATOM 701 C C . ASP A 1 92 ? -18.747 -4.278 23.576 1.00 97.19 92 ASP A C 1
ATOM 703 O O . ASP A 1 92 ? -18.997 -3.144 23.990 1.00 97.19 92 ASP A O 1
ATOM 707 N N . VAL A 1 93 ? -17.744 -4.525 22.729 1.00 98.56 93 VAL A N 1
ATOM 708 C CA . VAL A 1 93 ? -16.741 -3.550 22.290 1.00 98.56 93 VAL A CA 1
ATOM 709 C C . VAL A 1 93 ? -17.355 -2.568 21.303 1.00 98.56 93 VAL A C 1
ATOM 711 O O . VAL A 1 93 ? -17.947 -2.981 20.306 1.00 98.56 93 VAL A O 1
ATOM 714 N N . THR A 1 94 ? -17.201 -1.271 21.542 1.00 98.56 94 THR A N 1
ATOM 715 C CA . THR A 1 94 ? -17.446 -0.274 20.494 1.00 98.56 94 THR A CA 1
ATOM 716 C C . THR A 1 94 ? -16.192 -0.178 19.638 1.00 98.56 94 THR A C 1
ATOM 718 O O . THR A 1 94 ? -15.142 0.220 20.140 1.00 98.56 94 THR A O 1
ATOM 721 N N . VAL A 1 95 ? -16.279 -0.548 18.361 1.00 98.69 95 VAL A N 1
ATOM 722 C CA . VAL A 1 95 ? -15.148 -0.419 17.433 1.00 98.69 95 VAL A CA 1
ATOM 723 C C . VAL A 1 95 ? -15.245 0.929 16.733 1.00 98.69 95 VAL A C 1
ATOM 725 O O . VAL A 1 95 ? -16.264 1.242 16.119 1.00 98.69 95 VAL A O 1
ATOM 728 N N . VAL A 1 96 ? -14.192 1.730 16.841 1.00 98.56 96 VAL A N 1
ATOM 729 C CA . VAL A 1 96 ? -14.071 3.051 16.229 1.00 98.56 96 VAL A CA 1
ATOM 730 C C . VAL A 1 96 ? -12.881 3.017 15.279 1.00 98.56 96 VAL A C 1
ATOM 732 O O . VAL A 1 96 ? -11.761 2.764 15.709 1.00 98.56 96 VAL A O 1
ATOM 735 N N . GLY A 1 97 ? -13.117 3.254 13.992 1.00 97.94 97 GLY A N 1
ATOM 736 C CA . GLY A 1 97 ? -12.073 3.244 12.971 1.00 97.94 97 GLY A CA 1
ATOM 737 C C . GLY A 1 97 ? -12.078 4.524 12.147 1.00 97.94 97 GLY A C 1
ATOM 738 O O . GLY A 1 97 ? -13.145 4.963 11.714 1.00 97.94 97 GLY A O 1
ATOM 739 N N . SER A 1 98 ? -10.899 5.101 11.915 1.00 95.88 98 SER A N 1
ATOM 740 C CA . SER A 1 98 ? -10.718 6.290 11.072 1.00 95.88 98 SER A CA 1
ATOM 741 C C . SER A 1 98 ? -9.958 5.960 9.792 1.00 95.88 98 SER A C 1
ATOM 743 O O . SER A 1 98 ? -8.920 5.309 9.868 1.00 95.88 98 SER A O 1
ATOM 745 N N . SER A 1 99 ? -10.434 6.412 8.627 1.00 94.69 99 SER A N 1
ATOM 746 C CA . SER A 1 99 ? -9.766 6.201 7.330 1.00 94.69 99 SER A CA 1
ATOM 747 C C . SER A 1 99 ? -9.447 4.714 7.076 1.00 94.69 99 SER A C 1
ATOM 749 O O . SER A 1 99 ? -10.373 3.893 7.025 1.00 94.69 99 SER A O 1
ATOM 751 N N . LEU A 1 100 ? -8.165 4.339 6.978 1.00 97.12 100 LEU A N 1
ATOM 752 C CA . LEU A 1 100 ? -7.680 2.954 6.926 1.00 97.12 100 LEU A CA 1
ATOM 753 C C . LEU A 1 100 ? -8.215 2.096 8.089 1.00 97.12 100 LEU A C 1
ATOM 755 O O . LEU A 1 100 ? -8.702 0.989 7.869 1.00 97.12 100 LEU A O 1
ATOM 759 N N . GLY A 1 101 ? -8.230 2.620 9.313 1.00 98.12 101 GLY A N 1
ATOM 760 C CA . GLY A 1 101 ? -8.822 1.959 10.476 1.00 98.12 101 GLY A CA 1
ATOM 761 C C . GLY A 1 101 ? -10.324 1.720 10.333 1.00 98.12 101 GLY A C 1
ATOM 762 O O . GLY A 1 101 ? -10.849 0.735 10.848 1.00 98.12 101 GLY A O 1
ATOM 763 N N . GLY A 1 102 ? -11.023 2.582 9.589 1.00 97.69 102 GLY A N 1
ATOM 764 C CA . GLY A 1 102 ? -12.427 2.391 9.226 1.00 97.69 102 GLY A CA 1
ATOM 765 C C . GLY A 1 102 ? -12.628 1.227 8.251 1.00 97.69 102 GLY A C 1
ATOM 766 O O . GLY A 1 102 ? -13.569 0.448 8.417 1.00 97.69 102 GLY A O 1
ATOM 767 N N . TRP A 1 103 ? -11.714 1.057 7.290 1.00 97.94 103 TRP A N 1
ATOM 768 C CA . TRP A 1 103 ? -11.689 -0.115 6.408 1.00 97.94 103 TRP A CA 1
ATOM 769 C C . TRP A 1 103 ? -11.462 -1.397 7.217 1.00 97.94 103 TRP A C 1
ATOM 771 O O . TRP A 1 103 ? -12.272 -2.321 7.132 1.00 97.94 103 TRP A O 1
ATOM 781 N N . ILE A 1 104 ? -10.434 -1.425 8.073 1.00 98.69 104 ILE A N 1
ATOM 782 C CA . ILE A 1 104 ? -10.144 -2.567 8.954 1.00 98.69 104 ILE A CA 1
ATOM 783 C C . ILE A 1 104 ? -11.371 -2.904 9.815 1.00 98.69 104 ILE A C 1
ATOM 785 O O . ILE A 1 104 ? -11.783 -4.062 9.879 1.00 98.69 104 ILE A O 1
ATOM 789 N N . ALA A 1 105 ? -12.007 -1.902 10.428 1.00 98.62 105 ALA A N 1
ATOM 790 C CA . ALA A 1 105 ? -13.189 -2.095 11.265 1.00 98.62 105 ALA A CA 1
ATOM 791 C C . ALA A 1 105 ? -14.382 -2.685 10.487 1.00 98.62 105 ALA A C 1
ATOM 793 O O . ALA A 1 105 ? -15.102 -3.542 11.008 1.00 98.62 105 ALA A O 1
ATOM 794 N N . ALA A 1 106 ? -14.588 -2.264 9.235 1.00 98.19 106 ALA A N 1
ATOM 795 C CA . ALA A 1 106 ? -15.614 -2.831 8.365 1.00 98.19 106 ALA A CA 1
ATOM 796 C C . ALA A 1 106 ? -15.303 -4.292 7.989 1.00 98.19 106 ALA A C 1
ATOM 798 O O . ALA A 1 106 ? -16.199 -5.134 8.062 1.00 98.19 106 ALA A O 1
ATOM 799 N N . GLU A 1 107 ? -14.046 -4.614 7.665 1.00 98.25 107 GLU A N 1
ATOM 800 C CA . GLU A 1 107 ? -13.591 -5.987 7.383 1.00 98.25 107 GLU A CA 1
ATOM 801 C C . GLU A 1 107 ? -13.763 -6.900 8.610 1.00 98.25 107 GLU A C 1
ATOM 803 O O . GLU A 1 107 ? -14.278 -8.015 8.506 1.00 98.25 107 GLU A O 1
ATOM 808 N N . MET A 1 108 ? -13.447 -6.402 9.811 1.00 98.50 108 MET A N 1
ATOM 809 C CA . MET A 1 108 ? -13.731 -7.108 11.066 1.00 98.50 108 MET A CA 1
ATOM 810 C C . MET A 1 108 ? -15.231 -7.397 11.216 1.00 98.50 108 MET A C 1
ATOM 812 O O . MET A 1 108 ? -15.627 -8.525 11.518 1.00 98.50 108 MET A O 1
ATOM 816 N N . ALA A 1 109 ? -16.076 -6.388 10.983 1.00 98.12 109 ALA A N 1
ATOM 817 C CA . ALA A 1 109 ? -17.518 -6.485 11.182 1.00 98.12 109 ALA A CA 1
ATOM 818 C C . ALA A 1 109 ? -18.208 -7.431 10.183 1.00 98.12 109 ALA A C 1
ATOM 820 O O . ALA A 1 109 ? -19.142 -8.133 10.574 1.00 98.12 109 ALA A O 1
ATOM 821 N N . VAL A 1 110 ? -17.755 -7.507 8.922 1.00 97.88 110 VAL A N 1
ATOM 822 C CA . VAL A 1 110 ? -18.302 -8.482 7.954 1.00 97.88 110 VAL A CA 1
ATOM 823 C C . VAL A 1 110 ? -17.891 -9.920 8.286 1.00 97.88 110 VAL A C 1
ATOM 825 O O . VAL A 1 110 ? -18.646 -10.854 7.990 1.00 97.88 110 VAL A O 1
ATOM 828 N N . LYS A 1 111 ? -16.732 -10.112 8.930 1.00 97.00 111 LYS A N 1
ATOM 829 C CA . LYS A 1 111 ? -16.229 -11.423 9.365 1.00 97.00 111 LYS A CA 1
ATOM 830 C C . LYS A 1 111 ? -16.945 -11.919 10.616 1.00 97.00 111 LYS A C 1
ATOM 832 O O . LYS A 1 111 ? -17.573 -12.978 10.582 1.00 97.00 111 LYS A O 1
ATOM 837 N N . CYS A 1 112 ? -16.851 -11.165 11.711 1.00 93.25 112 CYS A N 1
ATOM 838 C CA . CYS A 1 112 ? -17.377 -11.556 13.013 1.00 93.25 112 CYS A CA 1
ATOM 839 C C . CYS A 1 112 ? -17.651 -10.335 13.901 1.00 93.25 112 CYS A C 1
ATOM 841 O O . CYS A 1 112 ? -16.734 -9.699 14.410 1.00 93.25 112 CYS A O 1
ATOM 843 N N . SER A 1 113 ? -18.930 -10.058 14.155 1.00 92.75 113 SER A N 1
ATOM 844 C CA . SER A 1 113 ? -19.378 -8.958 15.015 1.00 92.75 113 SER A CA 1
ATOM 845 C C . SER A 1 113 ? -19.836 -9.400 16.411 1.00 92.75 113 SER A C 1
ATOM 847 O O . SER A 1 113 ? -20.341 -8.576 17.166 1.00 92.75 113 SER A O 1
ATOM 849 N N . ASP A 1 114 ? -19.688 -10.683 16.775 1.00 93.75 114 ASP A N 1
ATOM 850 C CA . ASP A 1 114 ? -20.238 -11.273 18.017 1.00 93.75 114 ASP A CA 1
ATOM 851 C C . ASP A 1 114 ? -19.764 -10.569 19.303 1.00 93.75 114 ASP A C 1
ATOM 853 O O . ASP A 1 114 ? -20.411 -10.660 20.345 1.00 93.75 114 ASP A O 1
ATOM 857 N N . ARG A 1 115 ? -18.607 -9.900 19.253 1.00 96.88 115 ARG A N 1
ATOM 858 C CA . ARG A 1 115 ? -18.015 -9.185 20.393 1.00 96.88 115 ARG A CA 1
ATOM 859 C C . ARG A 1 115 ? -18.306 -7.686 20.379 1.00 96.88 115 ARG A C 1
ATOM 861 O O . ARG A 1 115 ? -17.851 -7.003 21.292 1.00 96.88 115 ARG A O 1
ATOM 868 N N . PHE A 1 116 ? -18.996 -7.164 19.363 1.00 98.25 116 PHE A N 1
ATOM 869 C CA . PHE A 1 116 ? -19.147 -5.723 19.162 1.00 98.25 116 PHE A CA 1
ATOM 870 C C . PHE A 1 116 ? -20.505 -5.252 19.683 1.00 98.25 116 PHE A C 1
ATOM 872 O O . PHE A 1 116 ? -21.524 -5.899 19.453 1.00 98.25 116 PHE A O 1
ATOM 879 N N . SER A 1 117 ? -20.532 -4.099 20.349 1.00 97.62 117 SER A N 1
ATOM 880 C CA . SER A 1 117 ? -21.779 -3.421 20.724 1.00 97.62 117 SER A CA 1
ATOM 881 C C . SER A 1 117 ? -22.197 -2.339 19.723 1.00 97.62 117 SER A C 1
ATOM 883 O O . SER A 1 117 ? -23.373 -1.979 19.664 1.00 97.62 117 SER A O 1
ATOM 885 N N . GLY A 1 118 ? -21.262 -1.858 18.901 1.00 97.62 118 GLY A N 1
ATOM 886 C CA . GLY A 1 118 ? -21.507 -0.870 17.857 1.00 97.62 118 GLY A CA 1
ATOM 887 C C . GLY A 1 118 ? -20.256 -0.584 17.031 1.00 97.62 118 GLY A C 1
ATOM 888 O O . GLY A 1 118 ? -19.146 -0.968 17.410 1.00 97.62 118 GLY A O 1
ATOM 889 N N . LEU A 1 119 ? -20.459 0.090 15.902 1.00 98.31 119 LEU A N 1
ATOM 890 C CA . LEU A 1 119 ? -19.410 0.459 14.956 1.00 98.31 119 LEU A CA 1
ATOM 891 C C . LEU A 1 119 ? -19.457 1.970 14.695 1.00 98.31 119 LEU A C 1
ATOM 893 O O . LEU A 1 119 ? -20.523 2.522 14.426 1.00 98.31 119 LEU A O 1
ATOM 897 N N . VAL A 1 120 ? -18.315 2.646 14.763 1.00 98.19 120 VAL A N 1
ATOM 898 C CA . VAL A 1 120 ? -18.175 4.060 14.399 1.00 98.19 120 VAL A CA 1
ATOM 899 C C . VAL A 1 120 ? -17.106 4.168 13.321 1.00 98.19 120 VAL A C 1
ATOM 901 O O . VAL A 1 120 ? -15.949 3.828 13.554 1.00 98.19 120 VAL A O 1
ATOM 904 N N . LEU A 1 121 ? -17.500 4.625 12.138 1.00 97.31 121 LEU A N 1
ATOM 905 C CA . LEU A 1 121 ? -16.625 4.752 10.979 1.00 97.31 121 LEU A CA 1
ATOM 906 C C . LEU A 1 121 ? -16.415 6.230 10.665 1.00 97.31 121 LEU A C 1
ATOM 908 O O . LEU A 1 121 ? -17.365 6.922 10.300 1.00 97.31 121 LEU A O 1
ATOM 912 N N . VAL A 1 122 ? -15.184 6.712 10.805 1.00 94.88 122 VAL A N 1
ATOM 913 C CA . VAL A 1 122 ? -14.805 8.108 10.561 1.00 94.88 122 VAL A CA 1
ATOM 914 C C . VAL A 1 122 ? -14.074 8.196 9.232 1.00 94.88 122 VAL A C 1
ATOM 916 O O . VAL A 1 122 ? -12.989 7.644 9.099 1.00 94.88 122 VAL A O 1
ATOM 919 N N . ALA A 1 123 ? -14.686 8.848 8.241 1.00 92.19 123 ALA A N 1
ATOM 920 C CA . ALA A 1 123 ? -14.170 8.953 6.875 1.00 92.19 123 ALA A CA 1
ATOM 921 C C . ALA A 1 123 ? -13.561 7.630 6.355 1.00 92.19 123 ALA A C 1
ATOM 923 O O . ALA A 1 123 ? -12.411 7.627 5.923 1.00 92.19 123 ALA A O 1
ATOM 924 N N . PRO A 1 124 ? -14.268 6.486 6.472 1.00 94.00 124 PRO A N 1
ATOM 925 C CA . PRO A 1 124 ? -13.663 5.185 6.227 1.00 94.00 124 PRO A CA 1
ATOM 926 C C . PRO A 1 124 ? -13.259 5.022 4.762 1.00 94.00 124 PRO A C 1
ATOM 928 O O . PRO A 1 124 ? -13.999 5.401 3.851 1.00 94.00 124 PRO A O 1
ATOM 931 N N . LEU A 1 125 ? -12.122 4.365 4.558 1.00 92.94 125 LEU A N 1
ATOM 932 C CA . LEU A 1 125 ? -11.741 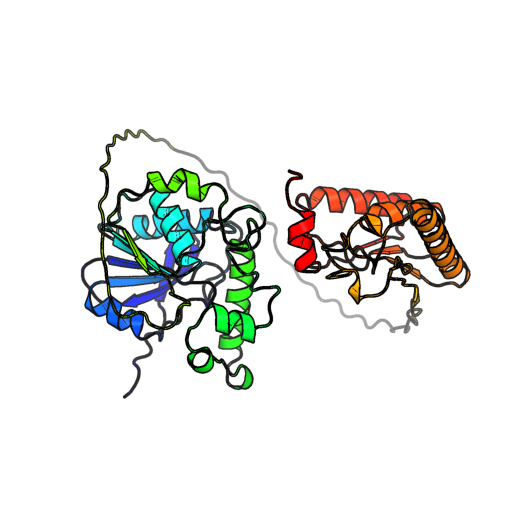3.796 3.269 1.00 92.94 125 LEU A CA 1
ATOM 933 C C . LEU A 1 125 ? -12.342 2.386 3.130 1.00 92.94 125 LEU A C 1
ATOM 935 O O . LEU A 1 125 ? -13.207 1.981 3.913 1.00 92.94 125 LEU A O 1
ATOM 939 N N . GLY A 1 126 ? -11.916 1.620 2.126 1.00 92.31 126 GLY A N 1
ATOM 940 C CA . GLY A 1 126 ? -12.308 0.214 1.991 1.00 92.31 126 GLY A CA 1
ATOM 941 C C . GLY A 1 126 ? -13.339 -0.077 0.910 1.00 92.31 126 GLY A C 1
ATOM 942 O O . GLY A 1 126 ? -13.400 -1.210 0.429 1.00 92.31 126 GLY A O 1
ATOM 943 N N . ILE A 1 127 ? -14.107 0.923 0.466 1.00 90.44 127 ILE A N 1
ATOM 944 C CA . ILE A 1 127 ? -15.066 0.777 -0.635 1.00 90.44 127 ILE A CA 1
ATOM 945 C C . ILE A 1 127 ? -14.915 1.875 -1.684 1.00 90.44 127 ILE A C 1
ATOM 947 O O . ILE A 1 127 ? -14.719 3.043 -1.369 1.00 90.44 127 ILE A O 1
ATOM 951 N N . LYS A 1 128 ? -15.100 1.483 -2.945 1.00 85.75 128 LYS A N 1
ATOM 952 C CA . LYS A 1 128 ? -15.255 2.388 -4.080 1.00 85.75 128 LYS A CA 1
ATOM 953 C C . LYS A 1 128 ? -16.741 2.489 -4.451 1.00 85.75 128 LYS A C 1
ATOM 955 O O . LYS A 1 128 ? -17.416 1.462 -4.599 1.00 85.75 128 LYS A O 1
ATOM 960 N N . VAL A 1 129 ? -17.270 3.709 -4.551 1.00 83.56 129 VAL A N 1
ATOM 961 C CA . VAL A 1 129 ? -18.720 3.955 -4.691 1.00 83.56 129 VAL A CA 1
ATOM 962 C C . VAL A 1 129 ? -19.097 4.328 -6.123 1.00 83.56 129 VAL A C 1
ATOM 964 O O . VAL A 1 129 ? -20.067 3.769 -6.647 1.00 83.56 129 VAL A O 1
ATOM 967 N N . GLY A 1 130 ? -18.334 5.233 -6.734 1.00 77.62 130 GLY A N 1
ATOM 968 C CA . GLY A 1 130 ? -18.462 5.675 -8.114 1.00 77.62 130 GLY A CA 1
ATOM 969 C C . GLY A 1 130 ? -18.037 4.611 -9.124 1.00 77.62 130 GLY A C 1
ATOM 970 O O . GLY A 1 130 ? -17.511 3.547 -8.780 1.00 77.62 130 GLY A O 1
ATOM 971 N N . ASP A 1 131 ? -18.290 4.903 -10.397 1.00 76.62 131 ASP A N 1
ATOM 972 C CA . ASP A 1 131 ? -17.942 4.024 -11.514 1.00 76.62 131 ASP A CA 1
ATOM 973 C C . ASP A 1 131 ? -16.422 3.897 -11.717 1.00 76.62 131 ASP A C 1
ATOM 975 O O . ASP A 1 131 ? -15.620 4.474 -10.986 1.00 76.62 131 ASP A O 1
ATOM 979 N N . ARG A 1 132 ? -16.007 3.114 -12.716 1.00 66.31 132 ARG A N 1
ATOM 980 C CA . ARG A 1 132 ? -14.587 2.844 -12.991 1.00 66.31 132 ARG A CA 1
ATOM 981 C C . ARG A 1 132 ? -13.764 4.099 -13.312 1.00 66.31 132 ARG A C 1
ATOM 983 O O . ARG A 1 132 ? -12.561 4.077 -13.084 1.00 66.31 132 ARG A O 1
ATOM 990 N N . GLU A 1 133 ? -14.385 5.140 -13.863 1.00 72.75 133 GLU A N 1
ATOM 991 C CA . GLU A 1 133 ? -13.696 6.339 -14.360 1.00 72.75 133 GLU A CA 1
ATOM 992 C C . GLU A 1 133 ? -13.645 7.433 -13.289 1.00 72.75 133 GLU A C 1
ATOM 994 O O . GLU A 1 133 ? -12.773 8.301 -13.305 1.00 72.75 133 GLU A O 1
ATOM 999 N N . THR A 1 134 ? -14.544 7.358 -12.308 1.00 74.94 134 THR A N 1
ATOM 1000 C CA . THR A 1 134 ? -14.606 8.293 -11.191 1.00 74.94 134 THR A CA 1
ATOM 1001 C C . THR A 1 134 ? -13.525 7.972 -10.161 1.00 74.94 134 THR A C 1
ATOM 1003 O O . THR A 1 134 ? -13.480 6.883 -9.584 1.00 74.94 134 THR A O 1
ATOM 1006 N N . ARG A 1 135 ? -12.644 8.929 -9.865 1.00 70.69 135 ARG A N 1
ATOM 1007 C CA . ARG A 1 135 ? -11.613 8.773 -8.829 1.00 70.69 135 ARG A CA 1
ATOM 1008 C C . ARG A 1 135 ? -12.168 9.130 -7.446 1.00 70.69 135 ARG A C 1
ATOM 1010 O O . ARG A 1 135 ? -11.957 10.235 -6.966 1.00 70.69 135 ARG A O 1
ATOM 1017 N N . ASP A 1 136 ? -12.870 8.185 -6.818 1.00 78.81 136 ASP A N 1
ATOM 1018 C CA . ASP A 1 136 ? -13.460 8.375 -5.476 1.00 78.81 136 ASP A CA 1
ATOM 1019 C C . ASP A 1 136 ? -12.405 8.479 -4.368 1.00 78.81 136 ASP A C 1
ATOM 1021 O O . ASP A 1 136 ? -12.619 9.150 -3.364 1.00 78.81 136 ASP A O 1
ATOM 1025 N N . ILE A 1 137 ? -11.280 7.781 -4.550 1.00 85.62 137 ILE A N 1
ATOM 1026 C CA . ILE A 1 137 ? -10.166 7.742 -3.604 1.00 85.62 137 ILE A CA 1
ATOM 1027 C C . ILE A 1 137 ? -8.961 8.403 -4.291 1.00 85.62 137 ILE A C 1
ATOM 1029 O O . ILE A 1 137 ? -8.446 7.849 -5.272 1.00 85.62 137 ILE A O 1
ATOM 1033 N N . PRO A 1 138 ? -8.543 9.605 -3.850 1.00 83.12 138 PRO A N 1
ATOM 1034 C CA . PRO A 1 138 ? -7.372 10.293 -4.385 1.00 83.12 138 PRO A CA 1
ATOM 1035 C C . PRO A 1 138 ? -6.100 9.466 -4.208 1.00 83.12 138 PRO A C 1
ATOM 1037 O O . PRO A 1 138 ? -5.964 8.743 -3.226 1.00 83.12 138 PRO A O 1
ATOM 1040 N N . ASP A 1 139 ? -5.152 9.595 -5.141 1.00 82.50 139 ASP A N 1
ATOM 1041 C CA . ASP A 1 139 ? -3.876 8.888 -5.020 1.00 82.50 139 ASP A CA 1
ATOM 1042 C C . ASP A 1 139 ? -2.858 9.679 -4.217 1.00 82.50 139 ASP A C 1
ATOM 1044 O O . ASP A 1 139 ? -2.089 10.472 -4.762 1.00 82.50 139 ASP A O 1
ATOM 1048 N N . ILE A 1 140 ? -2.858 9.453 -2.908 1.00 82.75 140 ILE A N 1
ATOM 1049 C CA . ILE A 1 140 ? -2.013 10.194 -1.968 1.00 82.75 140 ILE A CA 1
ATOM 1050 C C . ILE A 1 140 ? -0.507 9.960 -2.175 1.00 82.75 140 ILE A C 1
ATOM 1052 O O . ILE A 1 140 ? 0.302 10.706 -1.631 1.00 82.75 140 ILE A O 1
ATOM 1056 N N . PHE A 1 141 ? -0.105 8.949 -2.957 1.00 80.88 141 PHE A N 1
ATOM 1057 C CA . PHE A 1 141 ? 1.303 8.717 -3.295 1.00 80.88 141 PHE A CA 1
ATOM 1058 C C . PHE A 1 141 ? 1.727 9.437 -4.578 1.00 80.88 141 PHE A C 1
ATOM 1060 O O . PHE A 1 141 ? 2.924 9.606 -4.811 1.00 80.88 141 PHE A O 1
ATOM 1067 N N . ALA A 1 142 ? 0.762 9.846 -5.404 1.00 78.25 142 ALA A N 1
ATOM 1068 C CA . ALA A 1 142 ? 0.990 10.580 -6.644 1.00 78.25 142 ALA A CA 1
ATOM 1069 C C . ALA A 1 142 ? 0.780 12.095 -6.503 1.00 78.25 142 ALA A C 1
ATOM 1071 O O . ALA A 1 142 ? 1.256 12.852 -7.349 1.00 78.25 142 ALA A O 1
ATOM 1072 N N . LEU A 1 143 ? 0.044 12.532 -5.480 1.00 79.56 143 LEU A N 1
ATOM 1073 C CA . LEU A 1 143 ? -0.283 13.938 -5.261 1.00 79.56 143 LEU A CA 1
ATOM 1074 C C . LEU A 1 143 ? 0.802 14.675 -4.451 1.00 79.56 143 LEU A C 1
ATOM 1076 O O . LEU A 1 143 ? 1.452 14.073 -3.591 1.00 79.56 143 LEU A O 1
ATOM 1080 N N . PRO A 1 144 ? 0.987 15.990 -4.680 1.00 84.44 144 PRO A N 1
ATOM 1081 C CA . PRO A 1 144 ? 1.796 16.838 -3.813 1.00 84.44 144 PRO A CA 1
ATOM 1082 C C . PRO A 1 144 ? 1.300 16.805 -2.354 1.00 84.44 144 PRO A C 1
ATOM 1084 O O . PRO A 1 144 ? 0.087 16.800 -2.127 1.00 84.44 144 PRO A O 1
ATOM 1087 N N . PRO A 1 145 ? 2.194 16.838 -1.347 1.00 82.62 145 PRO A N 1
ATOM 1088 C CA . PRO A 1 145 ? 1.791 16.786 0.061 1.00 82.62 145 PRO A CA 1
ATOM 1089 C C . PRO A 1 145 ? 0.793 17.874 0.490 1.00 82.62 145 PRO A C 1
ATOM 1091 O O . PRO A 1 145 ? -0.082 17.609 1.310 1.00 82.62 145 PRO A O 1
ATOM 1094 N N . ASP A 1 146 ? 0.882 19.087 -0.065 1.00 84.00 146 ASP A N 1
ATOM 1095 C CA . ASP A 1 146 ? -0.056 20.172 0.250 1.00 84.00 146 ASP A CA 1
ATOM 1096 C C . ASP A 1 146 ? -1.457 19.918 -0.325 1.00 84.00 146 ASP A C 1
ATOM 1098 O O . ASP A 1 146 ? -2.456 20.305 0.282 1.00 84.00 146 ASP A O 1
ATOM 1102 N N . GLU A 1 147 ? -1.545 19.242 -1.470 1.00 85.94 147 GLU A N 1
ATOM 1103 C CA . GLU A 1 147 ? -2.815 18.819 -2.055 1.00 85.94 147 GLU A CA 1
ATOM 1104 C C . GLU A 1 147 ? -3.451 17.691 -1.236 1.00 85.94 147 GLU A C 1
ATOM 1106 O O . GLU A 1 147 ? -4.636 17.773 -0.912 1.00 85.94 147 GLU A O 1
ATOM 1111 N N . VAL A 1 148 ? -2.661 16.699 -0.806 1.00 85.00 148 VAL A N 1
ATOM 1112 C CA . VAL A 1 148 ? -3.127 15.640 0.109 1.00 85.00 148 VAL A CA 1
ATOM 1113 C C . VAL A 1 148 ? -3.676 16.244 1.404 1.00 85.00 148 VAL A C 1
ATOM 1115 O O . VAL A 1 148 ? -4.796 15.924 1.804 1.00 85.00 148 VAL A O 1
ATOM 1118 N N . ALA A 1 149 ? -2.958 17.196 2.006 1.00 85.62 149 ALA A N 1
ATOM 1119 C CA . ALA A 1 149 ? -3.400 17.859 3.230 1.00 85.62 149 ALA A CA 1
ATOM 1120 C C . ALA A 1 149 ? -4.722 18.633 3.048 1.00 85.62 149 ALA A C 1
ATOM 1122 O O . ALA A 1 149 ? -5.576 18.598 3.934 1.00 85.62 149 ALA A O 1
ATOM 1123 N N . ARG A 1 150 ? -4.934 19.294 1.896 1.00 86.19 150 ARG A N 1
ATOM 1124 C CA . ARG A 1 150 ? -6.212 19.964 1.561 1.00 86.19 150 ARG A CA 1
ATOM 1125 C C . ARG A 1 150 ? -7.375 18.988 1.401 1.00 86.19 150 ARG A C 1
ATOM 1127 O O . ARG A 1 150 ? -8.513 19.366 1.669 1.00 86.19 150 ARG A O 1
ATOM 1134 N N . LEU A 1 151 ? -7.106 17.766 0.946 1.00 84.44 151 LEU A N 1
ATOM 1135 C CA . LEU A 1 151 ? -8.124 16.728 0.783 1.00 84.44 151 LEU A CA 1
ATOM 1136 C C . LEU A 1 151 ? -8.482 16.063 2.118 1.00 84.44 151 LEU A C 1
ATOM 1138 O O . LEU A 1 151 ? -9.653 15.774 2.358 1.00 84.44 151 LEU A O 1
ATOM 1142 N N . GLN A 1 152 ? -7.497 15.846 2.992 1.00 83.81 152 GLN A N 1
ATOM 1143 C CA . GLN A 1 152 ? -7.696 15.211 4.298 1.00 83.81 152 GLN A CA 1
ATOM 1144 C C . GLN A 1 152 ? -8.282 16.173 5.347 1.00 83.81 152 GLN A C 1
ATOM 1146 O O . GLN A 1 152 ? -9.087 15.761 6.185 1.00 83.81 152 GLN A O 1
ATOM 1151 N N . TYR A 1 153 ? -7.904 17.457 5.316 1.00 83.88 153 TYR A N 1
ATOM 1152 C CA . TYR A 1 153 ? -8.216 18.409 6.382 1.00 83.88 153 TYR A CA 1
ATOM 1153 C C . TYR A 1 153 ? -8.924 19.661 5.872 1.00 83.88 153 TYR A C 1
ATOM 1155 O O . TYR A 1 153 ? -8.481 20.332 4.945 1.00 83.88 153 TYR A O 1
ATOM 1163 N N . ARG A 1 154 ? -9.992 20.054 6.581 1.00 84.56 154 ARG A N 1
ATOM 1164 C CA . ARG A 1 154 ? -10.696 21.326 6.342 1.00 84.56 154 ARG A CA 1
ATOM 1165 C C . ARG A 1 154 ? -9.792 22.547 6.543 1.00 84.56 154 ARG A C 1
ATOM 1167 O O . ARG A 1 154 ? -9.988 23.563 5.888 1.00 84.56 154 ARG A O 1
ATOM 1174 N N . ASP A 1 155 ? -8.849 22.452 7.475 1.00 87.19 155 ASP A N 1
ATOM 1175 C CA . ASP A 1 155 ? -7.862 23.490 7.771 1.00 87.19 155 ASP A CA 1
ATOM 1176 C C . ASP A 1 155 ? -6.458 22.860 7.797 1.00 87.19 155 ASP A C 1
ATOM 1178 O O . ASP A 1 155 ? -6.009 22.404 8.853 1.00 87.19 155 ASP A O 1
ATOM 1182 N N . PRO A 1 156 ? -5.772 22.792 6.639 1.00 85.44 156 PRO A N 1
ATOM 1183 C CA . PRO A 1 156 ? -4.459 22.154 6.519 1.00 85.44 156 PRO A CA 1
ATOM 1184 C C . PRO A 1 156 ? -3.374 22.810 7.376 1.00 85.44 156 PRO A C 1
ATOM 1186 O O . PRO A 1 156 ? -2.397 22.161 7.736 1.00 85.44 156 PRO A O 1
ATOM 1189 N N . ALA A 1 157 ? -3.538 24.085 7.747 1.00 86.56 157 ALA A N 1
ATOM 1190 C CA . ALA A 1 157 ? -2.565 24.785 8.581 1.00 86.56 157 ALA A CA 1
ATOM 1191 C C . ALA A 1 157 ? -2.478 24.188 9.995 1.00 86.56 157 ALA A C 1
ATOM 1193 O O . ALA A 1 157 ? -1.433 24.276 10.633 1.00 86.56 157 ALA A O 1
ATOM 1194 N N . LYS A 1 158 ? -3.548 23.538 10.477 1.00 82.50 158 LYS A N 1
ATOM 1195 C CA . LYS A 1 158 ? -3.575 22.879 11.795 1.00 82.50 158 LYS A CA 1
ATOM 1196 C C . LYS A 1 158 ? -2.818 21.559 11.851 1.00 82.50 158 LYS A C 1
ATOM 1198 O O . LYS A 1 158 ? -2.595 21.052 12.946 1.00 82.50 158 LYS A O 1
ATOM 1203 N N . VAL A 1 159 ? -2.454 21.009 10.699 1.00 79.81 159 VAL A N 1
ATOM 1204 C CA . VAL A 1 159 ? -1.750 19.725 10.581 1.00 79.81 159 VAL A CA 1
ATOM 1205 C C . VAL A 1 159 ? -0.431 19.849 9.831 1.00 79.81 159 VAL A C 1
ATOM 1207 O O . VAL A 1 159 ? 0.198 18.848 9.511 1.00 79.81 159 VAL A O 1
ATOM 1210 N N . ALA A 1 160 ? -0.005 21.077 9.535 1.00 80.75 160 ALA A N 1
ATOM 1211 C CA . ALA A 1 160 ? 1.289 21.324 8.933 1.00 80.75 160 ALA A CA 1
ATOM 1212 C C . ALA A 1 160 ? 2.393 20.888 9.905 1.00 80.75 160 ALA A C 1
ATOM 1214 O O . ALA A 1 160 ? 2.505 21.407 11.016 1.00 80.75 160 ALA A O 1
ATOM 1215 N N . VAL A 1 161 ? 3.210 19.931 9.469 1.00 81.81 161 VAL A N 1
ATOM 1216 C CA . VAL A 1 161 ? 4.338 19.409 10.239 1.00 81.81 161 VAL A CA 1
ATOM 1217 C C . VAL A 1 161 ? 5.630 20.024 9.709 1.00 81.81 161 VAL A C 1
ATOM 1219 O O . VAL A 1 161 ? 6.015 19.795 8.558 1.00 81.81 161 VAL A O 1
ATOM 1222 N N . ASP A 1 162 ? 6.321 20.788 10.557 1.00 85.56 162 ASP A N 1
ATOM 1223 C CA . ASP A 1 162 ? 7.694 21.209 10.281 1.00 85.56 162 ASP A CA 1
ATOM 1224 C C . ASP A 1 162 ? 8.650 20.058 10.607 1.00 85.56 162 ASP A C 1
ATOM 1226 O O . ASP A 1 162 ? 9.041 19.838 11.754 1.00 85.56 162 ASP A O 1
ATOM 1230 N N . HIS A 1 163 ? 9.021 19.312 9.569 1.00 87.00 163 HIS A N 1
ATOM 1231 C CA . HIS A 1 163 ? 9.901 18.154 9.681 1.00 87.00 163 HIS A CA 1
ATOM 1232 C C . HIS A 1 163 ? 11.300 18.526 10.198 1.00 87.00 163 HIS A C 1
ATOM 1234 O O . HIS A 1 163 ? 11.972 17.670 10.764 1.00 87.00 163 HIS A O 1
ATOM 1240 N N . GLY A 1 164 ? 11.730 19.788 10.056 1.00 90.50 164 GLY A N 1
ATOM 1241 C CA . GLY A 1 164 ? 13.012 20.261 10.584 1.00 90.50 164 GLY A CA 1
ATOM 1242 C C . GLY A 1 164 ? 13.042 20.398 12.109 1.00 90.50 164 GLY A C 1
ATOM 1243 O O . GLY A 1 164 ? 14.121 20.531 12.681 1.00 90.50 164 GLY A O 1
ATOM 1244 N N . GLN A 1 165 ? 11.878 20.359 12.765 1.00 92.38 165 GLN A N 1
ATOM 1245 C CA . GLN A 1 165 ? 11.741 20.415 14.226 1.00 92.38 165 GLN A CA 1
ATOM 1246 C C . GLN A 1 165 ? 11.479 19.041 14.856 1.00 92.38 165 GLN A C 1
ATOM 1248 O O . GLN A 1 165 ? 11.339 18.943 16.076 1.00 92.38 165 GLN A O 1
ATOM 1253 N N . LEU A 1 166 ? 11.381 17.985 14.045 1.00 92.81 166 LEU A N 1
ATOM 1254 C CA . LEU A 1 166 ? 11.138 16.630 14.523 1.00 92.81 166 LEU A CA 1
ATOM 1255 C C . LEU A 1 166 ? 12.444 15.924 14.887 1.00 92.81 166 LEU A C 1
ATOM 1257 O O . LEU A 1 166 ? 13.483 16.142 14.266 1.00 92.81 166 LEU A O 1
ATOM 1261 N N . SER A 1 167 ? 12.380 15.041 15.882 1.00 95.19 167 SER A N 1
ATOM 1262 C CA . SER A 1 167 ? 13.483 14.132 16.192 1.00 95.19 167 SER A CA 1
ATOM 1263 C C . SER A 1 167 ? 13.614 13.027 15.138 1.00 95.19 167 SER A C 1
ATOM 1265 O O . SER A 1 167 ? 12.653 12.697 14.439 1.00 95.19 167 SER A O 1
ATOM 1267 N N . ASP A 1 168 ? 14.783 12.384 15.080 1.00 95.44 168 ASP A N 1
ATOM 1268 C CA . ASP A 1 168 ? 15.015 11.230 14.200 1.00 95.44 168 ASP A CA 1
ATOM 1269 C C . ASP A 1 168 ? 14.008 10.093 14.445 1.00 95.44 168 ASP A C 1
ATOM 1271 O O . ASP A 1 168 ? 13.572 9.435 13.501 1.00 95.44 168 ASP A O 1
ATOM 1275 N N . ASP A 1 169 ? 13.595 9.880 15.698 1.00 94.06 169 ASP A N 1
ATOM 1276 C CA . ASP A 1 169 ? 12.581 8.880 16.057 1.00 94.06 169 ASP A CA 1
ATOM 1277 C C . ASP A 1 169 ? 11.202 9.247 15.489 1.00 94.06 169 ASP A C 1
ATOM 1279 O O . ASP A 1 169 ? 10.548 8.415 14.862 1.00 94.06 169 ASP A O 1
ATOM 1283 N N . GLN A 1 170 ? 10.793 10.515 15.599 1.00 92.81 170 GLN A N 1
ATOM 1284 C CA . GLN A 1 170 ? 9.531 10.995 15.023 1.00 92.81 170 GLN A CA 1
ATOM 1285 C C . GLN A 1 170 ? 9.533 10.905 13.492 1.00 92.81 170 GLN A C 1
ATOM 1287 O O . GLN A 1 170 ? 8.553 10.455 12.897 1.00 92.81 170 GLN A O 1
ATOM 1292 N N . LEU A 1 171 ? 10.640 11.282 12.845 1.00 93.62 171 LEU A N 1
ATOM 1293 C CA . LEU A 1 171 ? 10.806 11.138 11.396 1.00 93.62 171 LEU A CA 1
ATOM 1294 C C . LEU A 1 171 ? 10.778 9.665 10.968 1.00 93.62 171 LEU A C 1
ATOM 1296 O O . LEU A 1 171 ? 10.170 9.329 9.950 1.00 93.62 171 LEU A O 1
ATOM 1300 N N . THR A 1 172 ? 11.379 8.781 11.767 1.00 94.12 172 THR A N 1
ATOM 1301 C CA . THR A 1 172 ? 11.345 7.332 11.541 1.00 94.12 172 THR A CA 1
ATOM 1302 C C . THR A 1 172 ? 9.919 6.799 11.633 1.00 94.12 172 THR A C 1
ATOM 1304 O O . THR A 1 172 ? 9.501 6.053 10.752 1.00 94.12 172 THR A O 1
ATOM 1307 N N . VAL A 1 173 ? 9.141 7.214 12.636 1.00 95.25 173 VAL A N 1
ATOM 1308 C CA . VAL A 1 173 ? 7.724 6.838 12.764 1.00 95.25 173 VAL A CA 1
ATOM 1309 C C . VAL A 1 173 ? 6.914 7.292 11.548 1.00 95.25 173 VAL A C 1
ATOM 1311 O O . VAL A 1 173 ? 6.170 6.490 10.988 1.00 95.25 173 VAL A O 1
ATOM 1314 N N . ILE A 1 174 ? 7.095 8.530 11.073 1.00 92.38 174 ILE A N 1
ATOM 1315 C CA . ILE A 1 174 ? 6.406 9.023 9.865 1.00 92.38 174 ILE A CA 1
ATOM 1316 C C . ILE A 1 174 ? 6.765 8.166 8.643 1.00 92.38 174 ILE A C 1
ATOM 1318 O O . ILE A 1 174 ? 5.882 7.769 7.881 1.00 92.38 174 ILE A O 1
ATOM 1322 N N . ALA A 1 175 ? 8.049 7.853 8.451 1.00 91.94 175 ALA A N 1
ATOM 1323 C CA . ALA A 1 175 ? 8.492 7.012 7.342 1.00 91.94 175 ALA A CA 1
ATOM 1324 C C . ALA A 1 175 ? 7.889 5.598 7.419 1.00 91.94 175 ALA A C 1
ATOM 1326 O O . ALA A 1 175 ? 7.354 5.111 6.422 1.00 91.94 175 ALA A O 1
ATOM 1327 N N . ARG A 1 176 ? 7.898 4.987 8.610 1.00 95.81 176 ARG A N 1
ATOM 1328 C CA . ARG A 1 176 ? 7.299 3.672 8.885 1.00 95.81 176 ARG A CA 1
ATOM 1329 C C . ARG A 1 176 ? 5.797 3.653 8.605 1.00 95.81 176 ARG A C 1
ATOM 1331 O O . ARG A 1 176 ? 5.322 2.767 7.902 1.00 95.81 176 ARG A O 1
ATOM 1338 N N . ASN A 1 177 ? 5.058 4.668 9.057 1.00 95.62 177 ASN A N 1
ATOM 1339 C CA . ASN A 1 177 ? 3.618 4.782 8.807 1.00 95.62 177 ASN A CA 1
ATOM 1340 C C . ASN A 1 177 ? 3.312 4.864 7.303 1.00 95.62 177 ASN A C 1
ATOM 1342 O O . ASN A 1 177 ? 2.386 4.213 6.816 1.00 95.62 177 ASN A O 1
ATOM 1346 N N . ARG A 1 178 ? 4.119 5.613 6.539 1.00 91.38 178 ARG A N 1
ATOM 1347 C CA . ARG A 1 178 ? 3.971 5.717 5.077 1.00 91.38 178 ARG A CA 1
ATOM 1348 C C . ARG A 1 178 ? 4.296 4.406 4.361 1.00 91.38 178 ARG A C 1
ATOM 1350 O O . ARG A 1 178 ? 3.585 4.048 3.424 1.00 91.38 178 ARG A O 1
ATOM 1357 N N . GLU A 1 179 ? 5.344 3.703 4.787 1.00 91.00 179 GLU A N 1
ATOM 1358 C CA . GLU A 1 179 ? 5.718 2.390 4.250 1.00 91.00 179 GLU A CA 1
ATOM 1359 C C . GLU A 1 179 ? 4.630 1.345 4.526 1.00 91.00 179 GLU A C 1
ATOM 1361 O O . GLU A 1 179 ? 4.158 0.689 3.600 1.00 91.00 179 GLU A O 1
ATOM 1366 N N . ALA A 1 180 ? 4.160 1.252 5.771 1.00 94.81 180 ALA A N 1
ATOM 1367 C CA . ALA A 1 180 ? 3.113 0.318 6.164 1.00 94.81 180 ALA A CA 1
ATOM 1368 C C . ALA A 1 180 ? 1.766 0.642 5.493 1.00 94.81 180 ALA A C 1
ATOM 1370 O O . ALA A 1 180 ? 1.065 -0.258 5.037 1.00 94.81 180 ALA A O 1
ATOM 1371 N N . THR A 1 181 ? 1.418 1.924 5.339 1.00 94.38 181 THR A N 1
ATOM 1372 C CA . THR A 1 181 ? 0.240 2.326 4.552 1.00 94.38 181 THR A CA 1
ATOM 1373 C C . THR A 1 181 ? 0.353 1.845 3.108 1.00 94.38 181 THR A C 1
ATOM 1375 O O . THR A 1 181 ? -0.618 1.327 2.561 1.00 94.38 181 THR A O 1
ATOM 1378 N N . ALA A 1 182 ? 1.528 1.979 2.483 1.00 88.94 182 ALA A N 1
ATOM 1379 C CA . ALA A 1 182 ? 1.741 1.449 1.142 1.00 88.94 182 ALA A CA 1
ATOM 1380 C C . ALA A 1 182 ? 1.604 -0.081 1.122 1.00 88.94 182 ALA A C 1
ATOM 1382 O O . ALA A 1 182 ? 0.912 -0.595 0.254 1.00 88.94 182 ALA A O 1
ATOM 1383 N N . LEU A 1 183 ? 2.166 -0.806 2.093 1.00 91.31 183 LEU A N 1
ATOM 1384 C CA . LEU A 1 183 ? 2.007 -2.261 2.182 1.00 91.31 183 LEU A CA 1
ATOM 1385 C C . LEU A 1 183 ? 0.526 -2.677 2.170 1.00 91.31 183 LEU A C 1
ATOM 1387 O O . LEU A 1 183 ? 0.112 -3.456 1.318 1.00 91.31 183 LEU A O 1
ATOM 1391 N N . TYR A 1 184 ? -0.285 -2.109 3.065 1.00 94.44 184 TYR A N 1
ATOM 1392 C CA . TYR A 1 184 ? -1.669 -2.557 3.247 1.00 94.44 184 TYR A CA 1
ATOM 1393 C C . TYR A 1 184 ? -2.660 -2.009 2.219 1.00 94.44 184 TYR A C 1
ATOM 1395 O O . TYR A 1 184 ? -3.708 -2.618 2.002 1.00 94.44 184 TYR A O 1
ATOM 1403 N N . ALA A 1 185 ? -2.384 -0.841 1.635 1.00 89.94 185 ALA A N 1
ATOM 1404 C CA . ALA A 1 185 ? -3.369 -0.099 0.853 1.00 89.94 185 ALA A CA 1
ATOM 1405 C C . ALA A 1 185 ? -2.952 0.175 -0.597 1.00 89.94 185 ALA A C 1
ATOM 1407 O O . ALA A 1 185 ? -3.648 0.912 -1.294 1.00 89.94 185 ALA A O 1
ATOM 1408 N N . TRP A 1 186 ? -1.846 -0.396 -1.077 1.00 82.38 186 TRP A N 1
ATOM 1409 C CA . TRP A 1 186 ? -1.413 -0.220 -2.465 1.00 82.38 186 TRP A CA 1
ATOM 1410 C C . TRP A 1 186 ? -2.181 -1.088 -3.457 1.00 82.38 186 TRP A C 1
ATOM 1412 O O . TRP A 1 186 ? -2.622 -0.591 -4.495 1.00 82.38 186 TRP A O 1
ATOM 1422 N N . GLU A 1 187 ? -2.374 -2.368 -3.139 1.00 76.81 187 GLU A N 1
ATOM 1423 C CA . GLU A 1 187 ? -3.073 -3.305 -4.013 1.00 76.81 187 GLU A CA 1
ATOM 1424 C C . GLU A 1 187 ? -4.005 -4.235 -3.219 1.00 76.81 187 GLU A C 1
ATOM 1426 O O . GLU A 1 187 ? -3.534 -5.025 -2.405 1.00 76.81 187 GLU A O 1
ATOM 1431 N N . PRO A 1 188 ? -5.324 -4.211 -3.491 1.00 76.56 188 PRO A N 1
ATOM 1432 C CA . PRO A 1 188 ? -6.055 -3.193 -4.257 1.00 76.56 188 PRO A CA 1
ATOM 1433 C C . PRO A 1 188 ? -6.003 -1.801 -3.591 1.00 76.56 188 PRO A C 1
ATOM 1435 O O . PRO A 1 188 ? -6.084 -1.684 -2.372 1.00 76.56 188 PRO A O 1
ATOM 1438 N N . TYR A 1 189 ? -5.891 -0.741 -4.404 1.00 83.94 189 TYR A N 1
ATOM 1439 C CA . TYR A 1 189 ? -5.638 0.627 -3.926 1.00 83.94 189 TYR A CA 1
ATOM 1440 C C . TYR A 1 189 ? -6.729 1.145 -2.973 1.00 83.94 189 TYR A C 1
ATOM 1442 O O . TYR A 1 189 ? -7.828 1.479 -3.424 1.00 83.94 189 TYR A O 1
ATOM 1450 N N . PHE A 1 190 ? -6.433 1.211 -1.670 1.00 89.25 190 PHE A N 1
ATOM 1451 C CA . PHE A 1 190 ? -7.277 1.731 -0.580 1.00 89.25 190 PHE A CA 1
ATOM 1452 C C . PHE A 1 190 ? -8.728 1.210 -0.502 1.00 89.25 190 PHE A C 1
ATOM 1454 O O . PHE A 1 190 ? -9.577 1.783 0.191 1.00 89.25 190 PHE A O 1
ATOM 1461 N N . HIS A 1 191 ? -9.046 0.112 -1.185 1.00 91.56 191 HIS A N 1
ATOM 1462 C CA . HIS A 1 191 ? -10.357 -0.516 -1.094 1.00 91.56 191 HIS A CA 1
ATOM 1463 C C . HIS A 1 191 ? -10.295 -1.997 -1.419 1.00 91.56 191 HIS A C 1
ATOM 1465 O O . HIS A 1 191 ? -9.540 -2.414 -2.286 1.00 91.56 191 HIS A O 1
ATOM 1471 N N . ASN A 1 192 ? -11.182 -2.782 -0.815 1.00 92.94 192 ASN A N 1
ATOM 1472 C CA . ASN A 1 192 ? -11.419 -4.157 -1.224 1.00 92.94 192 ASN A CA 1
ATOM 1473 C C . ASN A 1 192 ? -12.577 -4.181 -2.246 1.00 92.94 192 ASN A C 1
ATOM 1475 O O . ASN A 1 192 ? -13.721 -3.891 -1.876 1.00 92.94 192 ASN A O 1
ATOM 1479 N N . PRO A 1 193 ? -12.348 -4.584 -3.515 1.00 89.44 193 PRO A N 1
ATOM 1480 C CA . PRO A 1 193 ? -13.394 -4.645 -4.542 1.00 89.44 193 PRO A CA 1
ATOM 1481 C C . PRO A 1 193 ? -14.591 -5.526 -4.162 1.00 89.44 193 PRO A C 1
ATOM 1483 O O . PRO A 1 193 ? -15.680 -5.375 -4.713 1.00 89.44 193 PRO A O 1
ATOM 1486 N N . LYS A 1 194 ? -14.400 -6.454 -3.216 1.00 91.44 194 LYS A N 1
ATOM 1487 C CA . LYS A 1 194 ? -15.440 -7.353 -2.713 1.00 91.44 194 LYS A CA 1
ATOM 1488 C C . LYS A 1 194 ? -16.092 -6.857 -1.424 1.00 91.44 194 LYS A C 1
ATOM 1490 O O . LYS A 1 194 ? -17.135 -7.388 -1.066 1.00 91.44 194 LYS A O 1
ATOM 1495 N N . LEU A 1 195 ? -15.555 -5.865 -0.715 1.00 94.50 195 LEU A N 1
ATOM 1496 C CA . LEU A 1 195 ? -16.135 -5.462 0.572 1.00 94.50 195 LEU A CA 1
ATOM 1497 C C . LEU A 1 195 ? -17.554 -4.906 0.403 1.00 94.50 195 LEU A C 1
ATOM 1499 O O . LEU A 1 195 ? -18.451 -5.276 1.158 1.00 94.50 195 LEU A O 1
ATOM 1503 N N . ARG A 1 196 ? -17.801 -4.111 -0.652 1.00 92.06 196 ARG A N 1
ATOM 1504 C CA . ARG A 1 196 ? -19.121 -3.515 -0.940 1.00 92.06 196 ARG A CA 1
ATOM 1505 C C . ARG A 1 196 ? -20.252 -4.547 -0.962 1.00 92.06 196 ARG A C 1
ATOM 1507 O O . ARG A 1 196 ? -21.307 -4.301 -0.383 1.00 92.06 196 ARG A O 1
ATOM 1514 N N . GLN A 1 197 ? -20.043 -5.699 -1.601 1.00 94.00 197 GLN A N 1
ATOM 1515 C CA . GLN A 1 197 ? -21.062 -6.755 -1.663 1.00 94.00 197 GLN A CA 1
ATOM 1516 C C . GLN A 1 197 ? -21.281 -7.446 -0.311 1.00 94.00 197 GLN A C 1
ATOM 1518 O O . GLN A 1 197 ? -22.341 -8.027 -0.118 1.00 94.00 197 GLN A O 1
ATOM 1523 N N . TRP A 1 198 ? -20.332 -7.376 0.629 1.00 96.38 198 TRP A N 1
ATOM 1524 C CA . TRP A 1 198 ? -20.419 -8.010 1.949 1.00 96.38 198 TRP A CA 1
ATOM 1525 C C . TRP A 1 198 ? -20.942 -7.092 3.055 1.00 96.38 198 TRP A C 1
ATOM 1527 O O . TRP A 1 198 ? -21.322 -7.599 4.109 1.00 96.38 198 TRP A O 1
ATOM 1537 N N . LEU A 1 199 ? -21.040 -5.777 2.819 1.00 95.12 199 LEU A N 1
ATOM 1538 C CA . LEU A 1 199 ? -21.514 -4.809 3.820 1.00 95.12 199 LEU A CA 1
ATOM 1539 C C . LEU A 1 199 ? -22.899 -5.144 4.397 1.00 95.12 199 LEU A C 1
ATOM 1541 O O . LEU A 1 199 ? -23.172 -4.810 5.545 1.00 95.12 199 LEU A O 1
ATOM 1545 N N . HIS A 1 200 ? -23.747 -5.867 3.656 1.00 95.00 200 HIS A N 1
ATOM 1546 C CA . HIS A 1 200 ? -25.048 -6.346 4.142 1.00 95.00 200 HIS A CA 1
ATOM 1547 C C . HIS A 1 200 ? -24.955 -7.260 5.382 1.00 95.00 200 HIS A C 1
ATOM 1549 O O . HIS A 1 200 ? -25.961 -7.478 6.053 1.00 95.00 200 HIS A O 1
ATOM 1555 N N . ARG A 1 201 ? -23.772 -7.813 5.691 1.00 96.00 201 ARG A N 1
ATOM 1556 C CA . ARG A 1 201 ? -23.519 -8.620 6.896 1.00 96.00 201 ARG A CA 1
ATOM 1557 C C . ARG A 1 201 ? -23.384 -7.773 8.164 1.00 96.00 201 ARG A C 1
ATOM 1559 O O . ARG A 1 201 ? -23.530 -8.311 9.259 1.00 96.00 201 ARG A O 1
ATOM 1566 N N . ILE A 1 202 ? -23.125 -6.470 8.039 1.00 96.00 202 ILE A N 1
ATOM 1567 C CA . ILE A 1 202 ? -23.012 -5.561 9.182 1.00 96.00 202 ILE A CA 1
ATOM 1568 C C . ILE A 1 202 ? -24.423 -5.203 9.666 1.00 96.00 202 ILE A C 1
ATOM 1570 O O . ILE A 1 202 ? -25.067 -4.297 9.148 1.00 96.00 202 ILE A O 1
ATOM 1574 N N . THR A 1 203 ? -24.909 -5.915 10.686 1.00 94.25 203 THR A N 1
ATOM 1575 C CA . THR A 1 203 ? -26.221 -5.651 11.316 1.00 94.25 203 THR A CA 1
ATOM 1576 C C . THR A 1 203 ? -26.125 -4.816 12.598 1.00 94.25 203 THR A C 1
ATOM 1578 O O . THR A 1 203 ? -27.130 -4.591 13.274 1.00 94.25 203 THR A O 1
ATOM 1581 N N . LEU A 1 204 ? -24.912 -4.411 12.986 1.00 95.31 204 LEU A N 1
ATOM 1582 C CA . LEU A 1 204 ? -24.653 -3.617 14.188 1.00 95.31 204 LEU A CA 1
ATOM 1583 C C . LEU A 1 204 ? -25.200 -2.188 14.046 1.00 95.31 204 LEU A C 1
ATOM 1585 O O . LEU A 1 204 ? -25.171 -1.632 12.943 1.00 95.31 204 LEU A O 1
ATOM 1589 N N . PRO A 1 205 ? -25.595 -1.533 15.156 1.00 97.31 205 PRO A N 1
ATOM 1590 C CA . PRO A 1 205 ? -25.730 -0.082 15.176 1.00 97.31 205 PRO A CA 1
ATOM 1591 C C . PRO A 1 205 ? -24.422 0.560 14.696 1.00 97.31 205 PRO A C 1
ATOM 1593 O O . PRO A 1 205 ? -23.378 0.396 15.328 1.00 97.31 205 PRO A O 1
ATOM 1596 N N . THR A 1 206 ? -24.487 1.252 13.558 1.00 97.56 206 THR A N 1
ATOM 1597 C CA . THR A 1 206 ? -23.316 1.826 12.889 1.00 97.56 206 THR A CA 1
ATOM 1598 C C . THR A 1 206 ? -23.499 3.328 12.719 1.00 97.56 206 THR A C 1
ATOM 1600 O O . THR A 1 206 ? -24.499 3.771 12.154 1.00 97.56 206 THR A O 1
ATOM 1603 N N . LEU A 1 207 ? -22.538 4.111 13.206 1.00 97.50 207 LEU A N 1
ATOM 1604 C CA . LEU A 1 207 ? -22.445 5.549 12.982 1.00 97.50 207 LEU A CA 1
ATOM 1605 C C . LEU A 1 207 ? -21.376 5.817 11.921 1.00 97.50 207 LEU A C 1
ATOM 1607 O O . LEU A 1 207 ? -20.203 5.535 12.143 1.00 97.50 207 LEU A O 1
ATOM 1611 N N . LEU A 1 208 ? -21.781 6.381 10.786 1.00 94.19 208 LEU A N 1
ATOM 1612 C CA . LEU A 1 208 ? -20.869 6.844 9.743 1.00 94.19 208 LEU A CA 1
ATOM 1613 C C . LEU A 1 208 ? -20.679 8.358 9.876 1.00 94.19 208 LEU A C 1
ATOM 1615 O O . LEU A 1 208 ? -21.648 9.111 9.796 1.00 94.19 208 LEU A O 1
ATOM 1619 N N . LEU A 1 209 ? -19.438 8.795 10.074 1.00 91.75 209 LEU A N 1
ATOM 1620 C CA . LEU A 1 209 ? -19.041 10.199 10.113 1.00 91.75 209 LEU A CA 1
ATOM 1621 C C . LEU A 1 209 ? -18.283 10.526 8.825 1.00 91.75 209 LEU A C 1
ATOM 1623 O O . LEU A 1 209 ? -17.122 10.158 8.674 1.00 91.75 209 LEU A O 1
ATOM 1627 N N . SER A 1 210 ? -18.940 11.195 7.880 1.00 79.31 210 SER A N 1
ATOM 1628 C CA . SER A 1 210 ? -18.310 11.672 6.645 1.00 79.31 210 SER A CA 1
ATOM 1629 C C . SER A 1 210 ? -17.709 13.064 6.835 1.00 79.31 210 SER A C 1
ATOM 1631 O O . SER A 1 210 ? -18.297 13.910 7.511 1.00 79.31 210 SER A O 1
ATOM 1633 N N . ILE A 1 211 ? -16.580 13.333 6.181 1.00 67.38 211 ILE A N 1
ATOM 1634 C CA . ILE A 1 211 ? -16.054 14.694 6.058 1.00 67.38 211 ILE A CA 1
ATOM 1635 C C . ILE A 1 211 ? -16.824 15.371 4.922 1.00 67.38 211 ILE A C 1
ATOM 1637 O O . ILE A 1 211 ? -16.713 14.973 3.766 1.00 67.38 211 ILE A O 1
ATOM 1641 N N . ASP A 1 212 ? -17.645 16.365 5.259 1.00 56.56 212 ASP A N 1
ATOM 1642 C CA . ASP A 1 212 ? -18.283 17.218 4.258 1.00 56.56 212 ASP A CA 1
ATOM 1643 C C . ASP A 1 212 ? -17.259 18.247 3.758 1.00 56.56 212 ASP A C 1
ATOM 1645 O O . ASP A 1 212 ? -16.791 19.102 4.526 1.00 56.56 212 ASP A O 1
ATOM 1649 N N . SER A 1 213 ? -16.896 18.131 2.480 1.00 47.44 213 SER A N 1
ATOM 1650 C CA . SER A 1 213 ? -16.068 19.094 1.749 1.00 47.44 213 SER A CA 1
ATOM 1651 C C . SER A 1 213 ? -16.854 20.341 1.324 1.00 47.44 213 SER A C 1
ATOM 1653 O O . SER A 1 213 ? -16.263 21.304 0.835 1.00 47.44 213 SER A O 1
ATOM 1655 N N . SER A 1 214 ? -18.173 20.370 1.544 1.00 35.94 214 SER A N 1
ATOM 1656 C CA . SER A 1 214 ? -19.003 21.548 1.303 1.00 35.94 214 SER A CA 1
ATOM 1657 C C . SER A 1 214 ? -18.784 22.615 2.390 1.00 35.94 214 SER A C 1
ATOM 1659 O O . SER A 1 214 ? -18.630 22.285 3.572 1.00 35.94 214 SER A O 1
ATOM 1661 N N . PRO A 1 215 ? -18.824 23.917 2.046 1.00 29.34 215 PRO A N 1
ATOM 1662 C CA . PRO A 1 215 ? -18.936 24.976 3.048 1.00 29.34 215 PRO A CA 1
ATOM 1663 C C . PRO A 1 215 ? -20.227 24.785 3.872 1.00 29.34 215 PRO A C 1
ATOM 1665 O O . PRO A 1 215 ? -21.207 24.247 3.348 1.00 29.34 215 PRO A O 1
ATOM 1668 N N . PRO A 1 216 ? -20.256 25.199 5.155 1.00 30.14 216 PRO A N 1
ATOM 1669 C CA . PRO A 1 216 ? -21.305 24.811 6.095 1.00 30.14 216 PRO A CA 1
ATOM 1670 C C . PRO A 1 216 ? -22.703 25.165 5.575 1.00 30.14 216 PRO A C 1
ATOM 1672 O O . PRO A 1 216 ? -23.057 26.338 5.459 1.00 30.14 216 PRO A O 1
ATOM 1675 N N . ARG A 1 217 ? -23.522 24.140 5.310 1.00 26.92 217 ARG A N 1
ATOM 1676 C CA . ARG A 1 217 ? -24.972 24.292 5.165 1.00 26.92 217 ARG A CA 1
ATOM 1677 C C . ARG A 1 217 ? -25.630 24.095 6.524 1.00 26.92 217 ARG A C 1
ATOM 1679 O O . ARG A 1 217 ? -25.553 23.037 7.143 1.00 26.92 217 ARG A O 1
ATOM 1686 N N . THR A 1 218 ? -26.298 25.136 6.990 1.00 30.62 218 THR A N 1
ATOM 1687 C CA . THR A 1 218 ? -27.216 25.097 8.121 1.00 30.62 218 THR A CA 1
ATOM 1688 C C . THR A 1 218 ? -28.451 24.277 7.739 1.00 30.62 218 THR A C 1
ATOM 1690 O O . THR A 1 218 ? -29.249 24.732 6.929 1.00 30.62 218 THR A O 1
ATOM 1693 N N . THR A 1 219 ? -28.589 23.060 8.286 1.00 27.05 219 THR A N 1
ATOM 1694 C CA . THR A 1 219 ? -29.830 22.340 8.693 1.00 27.05 219 THR A CA 1
ATOM 1695 C C . THR A 1 219 ? -29.701 20.816 8.518 1.00 27.05 219 THR A C 1
ATOM 1697 O O . THR A 1 219 ? -29.339 20.312 7.462 1.00 27.05 219 THR A O 1
ATOM 1700 N N . ALA A 1 220 ? -29.994 20.072 9.590 1.00 26.73 220 ALA A N 1
ATOM 1701 C CA . ALA A 1 220 ? -29.907 18.614 9.671 1.00 26.73 220 ALA A CA 1
ATOM 1702 C C . ALA A 1 220 ? -31.251 17.946 9.338 1.00 26.73 220 ALA A C 1
ATOM 1704 O O . ALA A 1 220 ? -32.283 18.365 9.857 1.00 26.73 220 ALA A O 1
ATOM 1705 N N . THR A 1 221 ? -31.243 16.847 8.579 1.00 25.25 221 THR A N 1
ATOM 1706 C CA . THR A 1 221 ? -32.342 15.863 8.582 1.00 25.25 221 THR A CA 1
ATOM 1707 C C . THR A 1 221 ? -31.798 14.433 8.543 1.00 25.25 221 THR A C 1
ATOM 1709 O O . THR A 1 221 ? -30.721 14.161 8.026 1.00 25.25 221 THR A O 1
ATOM 1712 N N . ARG A 1 222 ? -32.532 13.533 9.204 1.00 32.94 222 ARG A N 1
ATOM 1713 C CA . ARG A 1 222 ? -32.114 12.230 9.737 1.00 32.94 222 ARG A CA 1
ATOM 1714 C C . ARG A 1 222 ? -33.131 11.174 9.281 1.00 32.94 222 ARG A C 1
ATOM 1716 O O . ARG A 1 222 ? -34.316 11.383 9.502 1.00 32.94 222 ARG A O 1
ATOM 1723 N N . SER A 1 223 ? -32.706 10.057 8.688 1.00 26.91 223 SER A N 1
ATOM 1724 C CA . SER A 1 223 ? -33.494 8.806 8.503 1.00 26.91 223 SER A CA 1
ATOM 1725 C C . SER A 1 223 ? -32.551 7.715 7.951 1.00 26.91 223 SER A C 1
ATOM 1727 O O . SER A 1 223 ? -31.651 8.068 7.205 1.00 26.91 223 SER A O 1
ATOM 1729 N N . GLY A 1 224 ? -32.575 6.411 8.266 1.00 24.25 224 GLY A N 1
ATOM 1730 C CA . GLY A 1 224 ? -33.489 5.481 8.951 1.00 24.25 224 GLY A CA 1
ATOM 1731 C C . GLY A 1 224 ? -32.790 4.093 9.155 1.00 24.25 224 GLY A C 1
ATOM 1732 O O . GLY A 1 224 ? -31.575 4.038 8.991 1.00 24.25 224 GLY A O 1
ATOM 1733 N N . PRO A 1 225 ? -33.487 2.992 9.541 1.00 27.69 225 PRO A N 1
ATOM 1734 C CA . PRO A 1 225 ? -33.018 1.976 10.520 1.00 27.69 225 PRO A CA 1
ATOM 1735 C C . PRO A 1 225 ? -32.749 0.517 10.002 1.00 27.69 225 PRO A C 1
ATOM 1737 O O . PRO A 1 225 ? -32.968 0.252 8.822 1.00 27.69 225 PRO A O 1
ATOM 1740 N N . PRO A 1 226 ? -32.278 -0.436 10.866 1.00 29.03 226 PRO A N 1
ATOM 1741 C CA . PRO A 1 226 ? -31.546 -1.672 10.499 1.00 29.03 226 PRO A CA 1
ATOM 1742 C C . PRO A 1 226 ? -32.330 -3.006 10.642 1.00 29.03 226 PRO A C 1
ATOM 1744 O O . PRO A 1 226 ? -33.350 -3.067 11.330 1.00 29.03 226 PRO A O 1
ATOM 1747 N N . PHE A 1 227 ? -31.813 -4.105 10.058 1.00 24.31 227 PHE A N 1
ATOM 1748 C CA . PHE A 1 227 ? -32.396 -5.464 10.123 1.00 24.31 227 PHE A CA 1
ATOM 1749 C C . PHE A 1 227 ? -31.475 -6.507 10.801 1.00 24.31 227 PHE A C 1
ATOM 1751 O O . PHE A 1 227 ? -30.253 -6.435 10.714 1.00 24.31 227 PHE A O 1
ATOM 1758 N N . ARG A 1 228 ? -32.107 -7.459 11.511 1.00 23.45 228 ARG A N 1
ATOM 1759 C CA . ARG A 1 228 ? -31.579 -8.399 12.530 1.00 23.45 228 ARG A CA 1
ATOM 1760 C C . ARG A 1 228 ? -31.123 -9.779 12.004 1.00 23.45 228 ARG A C 1
ATOM 1762 O O . ARG A 1 228 ? -31.608 -10.261 10.989 1.00 23.45 228 ARG A O 1
ATOM 1769 N N . ALA A 1 229 ? -30.275 -10.424 12.817 1.00 26.47 229 ALA A N 1
ATOM 1770 C CA . ALA A 1 229 ? -29.542 -11.693 12.656 1.00 26.47 229 ALA A CA 1
ATOM 1771 C C . ALA A 1 229 ? -30.259 -13.013 13.065 1.00 26.47 229 ALA A C 1
ATOM 1773 O O . ALA A 1 229 ? -31.287 -12.975 13.742 1.00 26.47 229 ALA A O 1
ATOM 1774 N N . ARG A 1 230 ? -29.626 -14.168 12.739 1.00 24.72 230 ARG A N 1
ATOM 1775 C CA . ARG A 1 230 ? -29.551 -15.497 13.443 1.00 24.72 230 ARG A CA 1
ATOM 1776 C C . ARG A 1 230 ? -28.797 -16.500 12.527 1.00 24.72 230 ARG A C 1
ATOM 1778 O O . ARG A 1 230 ? -29.069 -16.486 11.340 1.00 24.72 230 ARG A O 1
ATOM 1785 N N . GLY A 1 231 ? -27.883 -17.412 12.891 1.00 22.84 231 GLY A N 1
ATOM 1786 C CA . GLY A 1 231 ? -27.285 -17.883 14.148 1.00 22.84 231 GLY A CA 1
ATOM 1787 C C . GLY A 1 231 ? -27.377 -19.423 14.275 1.00 22.84 231 GLY A C 1
ATOM 1788 O O . GLY A 1 231 ? -28.482 -19.895 14.499 1.00 22.84 231 GLY A O 1
ATOM 1789 N N . SER A 1 232 ? -26.267 -20.190 14.190 1.00 25.08 232 SER A N 1
ATOM 1790 C CA . SER A 1 232 ? -25.983 -21.391 15.033 1.00 25.08 232 SER A CA 1
ATOM 1791 C C . SER A 1 232 ? -24.644 -22.092 14.709 1.00 25.08 232 SER A C 1
ATOM 1793 O O . SER A 1 232 ? -24.373 -22.421 13.557 1.00 25.08 232 SER A O 1
ATOM 1795 N N . ARG A 1 233 ? -23.854 -22.373 15.760 1.00 24.58 233 ARG A N 1
ATOM 1796 C CA . ARG A 1 233 ? -22.572 -23.115 15.807 1.00 24.58 233 ARG A CA 1
ATOM 1797 C C . ARG A 1 233 ? -22.765 -24.630 15.990 1.00 24.58 233 ARG A C 1
ATOM 1799 O O . ARG A 1 233 ? -23.771 -25.031 16.569 1.00 24.58 233 ARG A O 1
ATOM 1806 N N . ARG A 1 234 ? -21.713 -25.422 15.715 1.00 23.70 234 ARG A N 1
ATOM 1807 C CA . ARG A 1 234 ? -21.245 -26.539 16.575 1.00 23.70 234 ARG A CA 1
ATOM 1808 C C . ARG A 1 234 ? -19.791 -26.933 16.260 1.00 23.70 234 ARG A C 1
ATOM 1810 O O . ARG A 1 234 ? -19.358 -26.857 15.120 1.00 23.70 234 ARG A O 1
ATOM 1817 N N . SER A 1 235 ? -19.066 -27.319 17.308 1.00 24.20 235 SER A N 1
ATOM 1818 C CA . SER A 1 235 ? -17.622 -27.591 17.404 1.00 24.20 235 SER A CA 1
ATOM 1819 C C . SER A 1 235 ? -17.361 -29.022 17.876 1.00 24.20 235 SER A C 1
ATOM 1821 O O . SER A 1 235 ? -18.098 -29.467 18.755 1.00 24.20 235 SER A O 1
ATOM 1823 N N . ILE A 1 236 ? -16.281 -29.674 17.423 1.00 23.45 236 ILE A N 1
ATOM 1824 C CA . ILE A 1 236 ? -15.647 -30.834 18.089 1.00 23.45 236 ILE A CA 1
ATOM 1825 C C . ILE A 1 236 ? -14.126 -30.823 17.795 1.00 23.45 236 ILE A C 1
ATOM 1827 O O . ILE A 1 236 ? -13.727 -30.653 16.649 1.00 23.45 236 ILE A O 1
ATOM 1831 N N . GLY A 1 237 ? -13.295 -31.019 18.824 1.00 22.05 237 GLY A N 1
ATOM 1832 C CA . GLY A 1 237 ? -11.926 -31.583 18.765 1.00 22.05 237 GLY A CA 1
ATOM 1833 C C . GLY A 1 237 ? -11.837 -32.722 19.807 1.00 22.05 237 GLY A C 1
ATO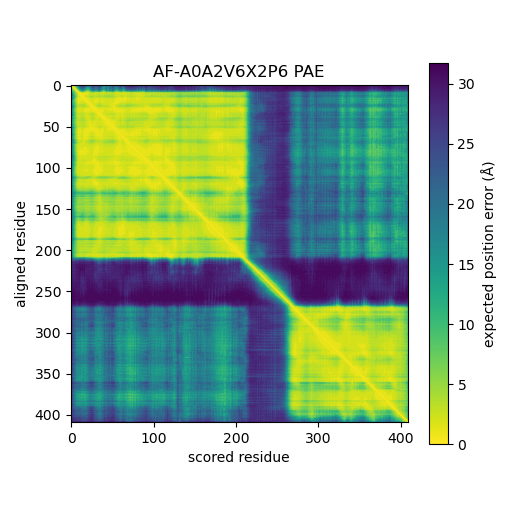M 1834 O O . GLY A 1 237 ? -12.904 -33.103 20.298 1.00 22.05 237 GLY A O 1
ATOM 1835 N N . PRO A 1 238 ? -10.664 -33.203 20.290 1.00 31.55 238 PRO A N 1
ATOM 1836 C CA . PRO A 1 238 ? -9.257 -33.074 19.844 1.00 31.55 238 PRO A CA 1
ATOM 1837 C C . PRO A 1 238 ? -8.451 -34.423 19.913 1.00 31.55 238 PRO A C 1
ATOM 1839 O O . PRO A 1 238 ? -9.022 -35.441 20.290 1.00 31.55 238 PRO A O 1
ATOM 1842 N N . ALA A 1 239 ? -7.131 -34.425 19.608 1.00 22.36 239 ALA A N 1
ATOM 1843 C CA . ALA A 1 239 ? -6.038 -35.287 20.170 1.00 22.36 239 ALA A CA 1
ATOM 1844 C C . ALA A 1 239 ? -4.711 -35.086 19.368 1.00 22.36 239 ALA A C 1
ATOM 1846 O O . ALA A 1 239 ? -4.748 -35.165 18.146 1.00 22.36 239 ALA A O 1
ATOM 1847 N N . THR A 1 240 ? -3.613 -34.536 19.933 1.00 23.19 240 THR A N 1
ATOM 1848 C CA . THR A 1 240 ? -2.372 -35.181 20.490 1.00 23.19 240 THR A CA 1
ATOM 1849 C C . THR A 1 240 ? -1.666 -36.176 19.541 1.00 23.19 240 THR A C 1
ATOM 1851 O O . THR A 1 240 ? -2.329 -36.962 18.891 1.00 23.19 240 THR A O 1
ATOM 1854 N N . SER A 1 241 ? -0.342 -36.333 19.377 1.00 23.89 241 SER A N 1
ATOM 1855 C CA . SER A 1 241 ? 0.964 -35.833 19.876 1.00 23.89 241 SER A CA 1
ATOM 1856 C C . SER A 1 241 ? 2.030 -36.379 18.871 1.00 23.89 241 SER A C 1
ATOM 1858 O O . SER A 1 241 ? 1.737 -37.354 18.188 1.00 23.89 241 SER A O 1
ATOM 1860 N N . ARG A 1 242 ? 3.231 -35.819 18.639 1.00 25.41 242 ARG A N 1
ATOM 1861 C CA . ARG A 1 242 ? 4.521 -36.169 19.288 1.00 25.41 242 ARG A CA 1
ATOM 1862 C C . ARG A 1 242 ? 5.699 -35.555 18.505 1.00 25.41 242 ARG A C 1
ATOM 1864 O O . ARG A 1 242 ? 5.635 -35.308 17.310 1.00 25.41 242 ARG A O 1
ATOM 1871 N N . THR A 1 243 ? 6.778 -35.373 19.252 1.00 24.98 243 THR A N 1
ATOM 1872 C CA . THR A 1 243 ? 8.078 -34.732 19.007 1.00 24.98 243 THR A CA 1
ATOM 1873 C C . THR A 1 243 ? 9.079 -35.504 18.132 1.00 24.98 243 THR A C 1
ATOM 1875 O O . THR A 1 243 ? 9.178 -36.721 18.277 1.00 24.98 243 THR A O 1
ATOM 1878 N N . SER A 1 244 ? 10.000 -34.791 17.465 1.00 26.72 244 SER A N 1
ATOM 1879 C CA . SER A 1 244 ? 11.402 -35.229 17.299 1.00 26.72 244 SER A CA 1
ATOM 1880 C C . SER A 1 244 ? 12.367 -34.041 17.158 1.00 26.72 244 SER A C 1
ATOM 1882 O O . SER A 1 244 ? 12.089 -33.073 16.458 1.00 26.72 244 SER A O 1
ATOM 1884 N N . LYS A 1 245 ? 13.493 -34.129 17.873 1.00 25.95 245 LYS A N 1
ATOM 1885 C CA . LYS A 1 245 ? 14.526 -33.105 18.089 1.00 25.95 245 LYS A CA 1
ATOM 1886 C C . LYS A 1 245 ? 15.610 -33.082 16.993 1.00 25.95 245 LYS A C 1
ATOM 1888 O O . LYS A 1 245 ? 16.002 -34.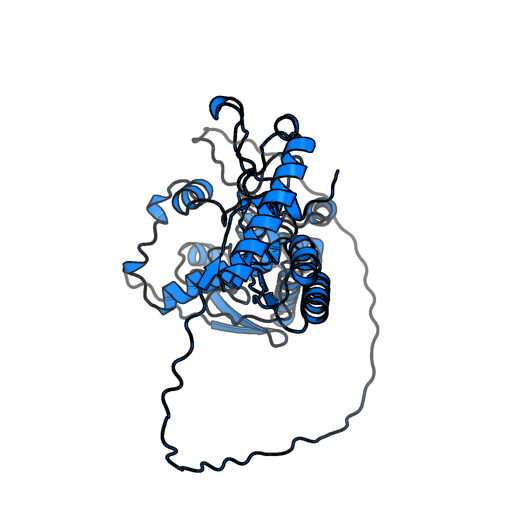134 16.511 1.00 25.95 245 LYS A O 1
ATOM 1893 N N . SER A 1 246 ? 16.229 -31.899 16.872 1.00 25.33 246 SER A N 1
ATOM 1894 C CA . SER A 1 246 ? 17.683 -31.640 16.749 1.00 25.33 246 SER A CA 1
ATOM 1895 C C . SER A 1 246 ? 18.406 -31.933 15.425 1.00 25.33 246 SER A C 1
ATOM 1897 O O . SER A 1 246 ? 18.625 -33.087 15.072 1.00 25.33 246 SER A O 1
ATOM 1899 N N . ARG A 1 247 ? 18.989 -30.879 14.827 1.00 26.86 247 ARG A N 1
ATOM 1900 C CA . ARG A 1 247 ? 20.446 -30.615 14.904 1.00 26.86 247 ARG A CA 1
ATOM 1901 C C . ARG A 1 247 ? 20.833 -29.270 14.262 1.00 26.86 247 ARG A C 1
ATOM 1903 O O . ARG A 1 247 ? 20.617 -29.057 13.078 1.00 26.86 247 ARG A O 1
ATOM 1910 N N . ARG A 1 248 ? 21.470 -28.397 15.051 1.00 29.30 248 ARG A N 1
ATOM 1911 C CA . ARG A 1 248 ? 22.406 -27.353 14.584 1.00 29.30 248 ARG A CA 1
ATOM 1912 C C . ARG A 1 248 ? 23.806 -27.967 14.442 1.00 29.30 248 ARG A C 1
ATOM 1914 O O . ARG A 1 248 ? 24.116 -28.891 15.198 1.00 29.30 248 ARG A O 1
ATOM 1921 N N . PRO A 1 249 ? 24.690 -27.353 13.645 1.00 31.20 249 PRO A N 1
ATOM 1922 C CA . PRO A 1 249 ? 26.090 -27.238 14.013 1.00 31.20 249 PRO A CA 1
ATOM 1923 C C . PRO A 1 249 ? 26.505 -25.782 14.252 1.00 31.20 249 PRO A C 1
ATOM 1925 O O . PRO A 1 249 ? 25.835 -24.823 13.877 1.00 31.20 249 PRO A O 1
ATOM 1928 N N . SER A 1 250 ? 27.600 -25.690 14.987 1.00 27.17 250 SER A N 1
ATOM 1929 C CA . SER A 1 250 ? 28.155 -24.571 15.727 1.00 27.17 250 SER A CA 1
ATOM 1930 C C . SER A 1 250 ? 29.155 -23.724 14.940 1.00 27.17 250 SER A C 1
ATOM 1932 O O . SER A 1 250 ? 29.741 -24.153 13.954 1.00 27.17 250 SER A O 1
ATOM 1934 N N . SER A 1 251 ? 29.369 -22.537 15.499 1.00 28.81 251 SER A N 1
ATOM 1935 C CA . SER A 1 251 ? 30.452 -21.568 15.318 1.00 28.81 251 SER A CA 1
ATOM 1936 C C . SER A 1 251 ? 31.873 -22.127 15.167 1.00 28.81 251 SER A C 1
ATOM 1938 O O . SER A 1 251 ? 32.257 -23.007 15.936 1.00 28.81 251 SER A O 1
ATOM 1940 N N . SER A 1 252 ? 32.703 -21.426 14.391 1.00 28.56 252 SER A N 1
ATOM 1941 C CA . SER A 1 252 ? 33.969 -20.860 14.889 1.00 28.56 252 SER A CA 1
ATOM 1942 C C . SER A 1 252 ? 34.526 -19.806 13.925 1.00 28.56 252 SER A C 1
ATOM 1944 O O . SER A 1 252 ? 34.490 -19.954 12.708 1.00 28.56 252 SER A O 1
ATOM 1946 N N . ALA A 1 253 ? 35.006 -18.712 14.510 1.00 29.53 253 ALA A N 1
ATOM 1947 C CA . ALA A 1 253 ? 35.747 -17.651 13.854 1.00 29.53 253 ALA A CA 1
ATOM 1948 C C . ALA A 1 253 ? 37.243 -17.992 13.830 1.00 29.53 253 ALA A C 1
ATOM 1950 O O . ALA A 1 253 ? 37.763 -18.547 14.798 1.00 29.53 253 ALA A O 1
ATOM 1951 N N . SER A 1 254 ? 37.944 -17.561 12.785 1.00 28.44 254 SER A N 1
ATOM 1952 C CA . SER A 1 254 ? 39.378 -17.280 12.852 1.00 28.44 254 SER A CA 1
ATOM 1953 C C . SER A 1 254 ? 39.703 -16.140 11.895 1.00 28.44 254 SER A C 1
ATOM 1955 O O . SER A 1 254 ? 39.534 -16.261 10.683 1.00 28.44 254 SER A O 1
ATOM 1957 N N . ALA A 1 255 ? 40.125 -15.021 12.479 1.00 31.19 255 ALA A N 1
ATOM 1958 C CA . ALA A 1 255 ? 40.768 -13.924 11.786 1.00 31.19 255 ALA A CA 1
ATOM 1959 C C . ALA A 1 255 ? 42.139 -14.392 11.293 1.00 31.19 255 ALA A C 1
ATOM 1961 O O . ALA A 1 255 ? 42.899 -14.954 12.080 1.00 31.19 255 ALA A O 1
ATOM 1962 N N . ASP A 1 256 ? 42.450 -14.133 10.026 1.00 30.30 256 ASP A N 1
ATOM 1963 C CA . ASP A 1 256 ? 43.817 -14.232 9.535 1.00 30.30 256 ASP A CA 1
ATOM 1964 C C . ASP A 1 256 ? 44.188 -12.950 8.792 1.00 30.30 256 ASP A C 1
ATOM 1966 O O . ASP A 1 256 ? 43.501 -12.481 7.880 1.00 30.30 256 ASP A O 1
ATOM 1970 N N . SER A 1 257 ? 45.251 -12.339 9.291 1.00 32.75 257 SER A N 1
ATOM 1971 C CA . SER A 1 257 ? 45.803 -11.064 8.882 1.00 32.75 257 SER A CA 1
ATOM 1972 C C . SER A 1 257 ? 46.985 -11.323 7.960 1.00 32.75 257 SER A C 1
ATOM 1974 O O . SER A 1 257 ? 48.050 -11.728 8.419 1.00 32.75 257 SER A O 1
ATOM 1976 N N . SER A 1 258 ? 46.848 -11.014 6.674 1.00 32.16 258 SER A N 1
ATOM 1977 C CA . SER A 1 258 ? 48.016 -10.785 5.826 1.00 32.16 258 SER A CA 1
ATOM 1978 C C . SER A 1 258 ? 47.757 -9.629 4.866 1.00 32.16 258 SER A C 1
ATOM 1980 O O . SER A 1 258 ? 46.829 -9.616 4.058 1.00 32.16 258 SER A O 1
ATOM 1982 N N . ALA A 1 259 ? 48.577 -8.595 5.033 1.00 42.81 259 ALA A N 1
ATOM 1983 C CA . ALA A 1 259 ? 48.642 -7.432 4.175 1.00 42.81 259 ALA A CA 1
ATOM 1984 C C . ALA A 1 259 ? 49.159 -7.864 2.796 1.00 42.81 259 ALA A C 1
ATOM 1986 O O . ALA A 1 259 ? 50.340 -8.144 2.620 1.00 42.81 259 ALA A O 1
ATOM 1987 N N . SER A 1 260 ? 48.248 -7.927 1.829 1.00 36.84 260 SER A N 1
ATOM 1988 C CA . SER A 1 260 ? 48.542 -8.101 0.410 1.00 36.84 260 SER A CA 1
ATOM 1989 C C . SER A 1 260 ? 48.426 -6.741 -0.279 1.00 36.84 260 SER A C 1
ATOM 1991 O O . SER A 1 260 ? 47.408 -6.051 -0.172 1.00 36.84 260 SER A O 1
ATOM 1993 N N . GLU A 1 261 ? 49.513 -6.333 -0.933 1.00 38.25 261 GLU A N 1
ATOM 1994 C CA . GLU A 1 261 ? 49.647 -5.128 -1.747 1.00 38.25 261 GLU A CA 1
ATOM 1995 C C . GLU A 1 261 ? 48.434 -4.904 -2.658 1.00 38.25 261 GLU A C 1
ATOM 1997 O O . GLU A 1 261 ? 48.195 -5.627 -3.628 1.00 38.25 261 GLU A O 1
ATOM 2002 N N . ARG A 1 262 ? 47.679 -3.837 -2.380 1.00 39.50 262 ARG A N 1
ATOM 2003 C CA . ARG A 1 262 ? 46.614 -3.360 -3.264 1.00 39.50 262 ARG A CA 1
ATOM 2004 C C . ARG A 1 262 ? 47.244 -2.781 -4.528 1.00 39.50 262 ARG A C 1
ATOM 2006 O O . ARG A 1 262 ? 47.477 -1.576 -4.618 1.00 39.50 262 ARG A O 1
ATOM 2013 N N . ARG A 1 263 ? 47.453 -3.619 -5.546 1.00 43.47 263 ARG A N 1
ATOM 2014 C CA . ARG A 1 263 ? 47.421 -3.151 -6.936 1.00 43.47 263 ARG A CA 1
ATOM 2015 C C . ARG A 1 263 ? 46.083 -2.438 -7.117 1.00 43.47 263 ARG A C 1
ATOM 2017 O O . ARG A 1 263 ? 45.035 -3.074 -7.069 1.00 43.47 263 ARG A O 1
ATOM 2024 N N . ARG A 1 264 ? 46.103 -1.112 -7.280 1.00 48.00 264 ARG A N 1
ATOM 2025 C CA . ARG A 1 264 ? 44.938 -0.372 -7.772 1.00 48.00 264 ARG A CA 1
ATOM 2026 C C . ARG A 1 264 ? 44.684 -0.856 -9.194 1.00 48.00 264 ARG A C 1
ATOM 2028 O O . ARG A 1 264 ? 45.276 -0.345 -10.139 1.00 48.00 264 ARG A O 1
ATOM 2035 N N . THR A 1 265 ? 43.840 -1.869 -9.338 1.00 50.03 265 THR A N 1
ATOM 2036 C CA . THR A 1 265 ? 43.179 -2.160 -10.603 1.00 50.03 265 THR A CA 1
ATOM 2037 C C . THR A 1 265 ? 42.415 -0.890 -10.947 1.00 50.03 265 THR A C 1
ATOM 2039 O O . THR A 1 265 ? 41.471 -0.531 -10.244 1.00 50.03 265 THR A O 1
ATOM 2042 N N . LEU A 1 266 ? 42.877 -0.144 -11.950 1.00 51.28 266 LEU A N 1
ATOM 2043 C CA . LEU A 1 266 ? 42.074 0.912 -12.552 1.00 51.28 266 LEU A CA 1
ATOM 2044 C C . LEU A 1 266 ? 40.796 0.226 -13.036 1.00 51.28 266 LEU A C 1
ATOM 2046 O O . LEU A 1 266 ? 40.825 -0.533 -14.003 1.00 51.28 266 LEU A O 1
ATOM 2050 N N . VAL A 1 267 ? 39.702 0.402 -12.295 1.00 58.50 267 VAL A N 1
ATOM 2051 C CA . VAL A 1 267 ? 38.385 -0.044 -12.738 1.00 58.50 267 VAL A CA 1
ATOM 2052 C C . VAL A 1 267 ? 38.092 0.782 -13.979 1.00 58.50 267 VAL A C 1
ATOM 2054 O O . VAL A 1 267 ? 37.983 2.005 -13.890 1.00 58.50 267 VAL A O 1
ATOM 2057 N N . ALA A 1 268 ? 38.058 0.134 -15.143 1.00 71.19 268 ALA A N 1
ATOM 2058 C CA . ALA A 1 268 ? 37.681 0.798 -16.379 1.00 71.19 268 ALA A CA 1
ATOM 2059 C C . ALA A 1 268 ? 36.301 1.440 -16.176 1.00 71.19 268 ALA A C 1
ATOM 2061 O O . ALA A 1 268 ? 35.348 0.753 -15.800 1.00 71.19 268 ALA A O 1
ATOM 2062 N N . MET A 1 269 ? 36.210 2.760 -16.363 1.00 84.19 269 MET A N 1
ATOM 2063 C CA . MET A 1 269 ? 34.928 3.458 -16.330 1.00 84.19 269 MET A CA 1
ATOM 2064 C C . MET A 1 269 ? 34.044 2.909 -17.448 1.00 84.19 269 MET A C 1
ATOM 2066 O O . MET A 1 269 ? 34.456 2.879 -18.605 1.00 84.19 269 MET A O 1
ATOM 2070 N N . ARG A 1 270 ? 32.833 2.479 -17.091 1.00 87.94 270 ARG A N 1
ATOM 2071 C CA . ARG A 1 270 ? 31.796 2.090 -18.049 1.00 87.94 270 ARG A CA 1
ATOM 2072 C C . ARG A 1 270 ? 30.907 3.291 -18.331 1.00 87.94 270 ARG A C 1
ATOM 2074 O O . ARG A 1 270 ? 30.478 3.963 -17.394 1.00 87.94 270 ARG A O 1
ATOM 2081 N N . ALA A 1 271 ? 30.628 3.536 -19.603 1.00 94.06 271 ALA A N 1
ATOM 2082 C CA . ALA A 1 271 ? 29.702 4.565 -20.052 1.00 94.06 271 ALA A CA 1
ATOM 2083 C C . ALA A 1 271 ? 28.515 3.894 -20.746 1.00 94.06 271 ALA A C 1
ATOM 2085 O O . ALA A 1 271 ? 28.709 3.012 -21.579 1.00 94.06 271 ALA A O 1
ATOM 2086 N N . TRP A 1 272 ? 27.303 4.314 -20.391 1.00 95.38 272 TRP A N 1
ATOM 2087 C CA . TRP A 1 272 ? 26.058 3.758 -20.912 1.00 95.38 272 TRP A CA 1
ATOM 2088 C C . TRP A 1 272 ? 25.409 4.749 -21.872 1.00 95.38 272 TRP A C 1
ATOM 2090 O O . TRP A 1 272 ? 25.276 5.930 -21.544 1.00 95.38 272 TRP A O 1
ATOM 2100 N N . PHE A 1 273 ? 24.980 4.273 -23.036 1.00 96.75 273 PHE A N 1
ATOM 2101 C CA . PHE A 1 273 ? 24.129 5.030 -23.940 1.00 96.75 273 PHE A CA 1
ATOM 2102 C C . PHE A 1 273 ? 22.658 4.777 -23.610 1.00 96.75 273 PHE A C 1
ATOM 2104 O O . PHE A 1 273 ? 22.229 3.630 -23.463 1.00 96.75 273 PHE A O 1
ATOM 2111 N N . PHE A 1 274 ? 21.891 5.859 -23.511 1.00 93.75 274 PHE A N 1
ATOM 2112 C CA . PHE A 1 274 ? 20.481 5.841 -23.155 1.00 93.75 274 PHE A CA 1
ATOM 2113 C C . PHE A 1 274 ? 19.689 6.788 -24.046 1.00 93.75 274 PHE A C 1
ATOM 2115 O O . PHE A 1 274 ? 20.098 7.924 -24.284 1.00 93.75 274 PHE A O 1
ATOM 2122 N N . SER A 1 275 ? 18.527 6.311 -24.477 1.00 89.94 275 SER A N 1
ATOM 2123 C CA . SER A 1 275 ? 17.511 7.087 -25.171 1.00 89.94 275 SER A CA 1
ATOM 2124 C C . SER A 1 275 ? 16.152 6.712 -24.599 1.00 89.94 275 SER A C 1
ATOM 2126 O O . SER A 1 275 ? 15.883 5.540 -24.336 1.00 89.94 275 SER A O 1
ATOM 2128 N N . GLU A 1 276 ? 15.293 7.715 -24.442 1.00 88.50 276 GLU A N 1
ATOM 2129 C CA . GLU A 1 276 ? 13.893 7.524 -24.064 1.00 88.50 276 GLU A CA 1
ATOM 2130 C C . GLU A 1 276 ? 13.072 6.907 -25.206 1.00 88.50 276 GLU A C 1
ATOM 2132 O O . GLU A 1 276 ? 11.980 6.430 -24.967 1.00 88.50 276 GLU A O 1
ATOM 2137 N N . ASN A 1 277 ? 13.575 6.860 -26.447 1.00 91.81 277 ASN A N 1
ATOM 2138 C CA . ASN A 1 277 ? 12.871 6.276 -27.602 1.00 91.81 277 ASN A CA 1
ATOM 2139 C C . ASN A 1 277 ? 11.504 6.924 -27.875 1.00 91.81 277 ASN A C 1
ATOM 2141 O O . ASN A 1 277 ? 10.491 6.248 -28.068 1.00 91.81 277 ASN A O 1
ATOM 2145 N N . ALA A 1 278 ? 11.462 8.255 -27.849 1.00 94.19 278 ALA A N 1
ATOM 2146 C CA . ALA A 1 278 ? 10.222 9.014 -27.932 1.00 94.19 278 ALA A CA 1
ATOM 2147 C C . ALA A 1 278 ? 9.554 8.959 -29.318 1.00 94.19 278 ALA A C 1
ATOM 2149 O O . ALA A 1 278 ? 10.203 9.079 -30.365 1.00 94.19 278 ALA A O 1
ATOM 2150 N N . TYR A 1 279 ? 8.222 8.928 -29.311 1.00 95.25 279 TYR A N 1
ATOM 2151 C CA . TYR A 1 279 ? 7.407 9.294 -30.463 1.00 95.25 279 TYR A CA 1
ATOM 2152 C C . TYR A 1 279 ? 7.215 10.809 -30.480 1.00 95.25 279 TYR A C 1
ATOM 2154 O O . TYR A 1 279 ? 6.381 11.363 -29.768 1.00 95.25 279 TYR A O 1
ATOM 2162 N N . HIS A 1 280 ? 8.019 11.495 -31.283 1.00 91.94 280 HIS A N 1
ATOM 2163 C CA . HIS A 1 280 ? 8.107 12.957 -31.264 1.00 91.94 280 HIS A CA 1
ATOM 2164 C C . HIS A 1 280 ? 7.182 13.656 -32.274 1.00 91.94 280 HIS A C 1
ATOM 2166 O O . HIS A 1 280 ? 7.098 14.881 -32.271 1.00 91.94 280 HIS A O 1
ATOM 2172 N N . LEU A 1 281 ? 6.484 12.906 -33.133 1.00 92.69 281 LEU A N 1
ATOM 2173 C CA . LEU A 1 281 ? 5.607 13.451 -34.177 1.00 92.69 281 LEU A CA 1
ATOM 2174 C C . LEU A 1 281 ? 4.183 13.664 -33.657 1.00 92.69 281 LEU A C 1
ATOM 2176 O O . LEU A 1 281 ? 3.233 13.024 -34.105 1.00 92.69 281 LEU A O 1
ATOM 2180 N N . LEU A 1 282 ? 4.054 14.546 -32.671 1.00 93.00 282 LEU A N 1
ATOM 2181 C CA . LEU A 1 282 ? 2.774 14.916 -32.077 1.00 93.00 282 LEU A CA 1
ATOM 2182 C C . LEU A 1 282 ? 2.233 16.220 -32.683 1.00 93.00 282 LEU A C 1
ATOM 2184 O O . LEU A 1 282 ? 3.025 17.056 -33.126 1.00 93.00 282 LEU A O 1
ATOM 2188 N N . PRO A 1 283 ? 0.902 16.417 -32.683 1.00 90.81 283 PRO A N 1
ATOM 2189 C CA . PRO A 1 283 ? 0.303 17.709 -33.014 1.00 90.81 283 PRO A CA 1
ATOM 2190 C C . PRO A 1 283 ? 0.631 18.772 -31.949 1.00 90.81 283 PRO A C 1
ATOM 2192 O O . PRO A 1 283 ? 1.328 18.495 -30.965 1.00 90.81 283 PRO A O 1
ATOM 2195 N N . ASP A 1 284 ? 0.120 19.993 -32.131 1.00 92.31 284 ASP A N 1
ATOM 2196 C CA . ASP A 1 284 ? 0.274 21.066 -31.142 1.00 92.31 284 ASP A CA 1
ATOM 2197 C C . ASP A 1 284 ? -0.222 20.594 -29.762 1.00 92.31 284 ASP A C 1
ATOM 2199 O O . ASP A 1 284 ? -1.221 19.878 -29.653 1.00 92.31 284 ASP A O 1
ATOM 2203 N N . SER A 1 285 ? 0.477 20.980 -28.691 1.00 88.81 285 SER A N 1
ATOM 2204 C CA . SER A 1 285 ? 0.162 20.531 -27.329 1.00 88.81 285 SER A CA 1
ATOM 2205 C C . SER A 1 285 ? -1.214 20.970 -26.829 1.00 88.81 285 SER A C 1
ATOM 2207 O O . SER A 1 285 ? -1.684 20.450 -25.823 1.00 88.81 285 SER A O 1
ATOM 2209 N N . LYS A 1 286 ? -1.890 21.882 -27.535 1.00 91.25 286 LYS A N 1
ATOM 2210 C CA . LYS A 1 286 ? -3.287 22.263 -27.283 1.00 91.25 286 LYS A CA 1
ATOM 2211 C C . LYS A 1 286 ? -4.309 21.238 -27.791 1.00 91.25 286 LYS A C 1
ATOM 2213 O O . LYS A 1 286 ? -5.481 21.346 -27.442 1.00 91.25 286 LYS A O 1
ATOM 2218 N N . GLU A 1 287 ? -3.907 20.270 -28.617 1.00 91.06 287 GLU A N 1
ATOM 2219 C CA . GLU A 1 287 ? -4.805 19.275 -29.233 1.00 91.06 287 GLU A CA 1
ATOM 2220 C C . GLU A 1 287 ? -4.995 17.996 -28.395 1.00 91.06 287 GLU A C 1
ATOM 2222 O O . GLU A 1 287 ? -5.709 17.067 -28.801 1.00 91.06 287 GLU A O 1
ATOM 2227 N N . TYR A 1 288 ? -4.350 17.915 -27.232 1.00 88.38 288 TYR A N 1
ATOM 2228 C CA . TYR A 1 288 ? -4.460 16.798 -26.300 1.00 88.38 288 TYR A CA 1
ATOM 2229 C C . TYR A 1 288 ? -4.227 17.249 -24.857 1.00 88.38 288 TYR A C 1
ATOM 2231 O O . TYR A 1 288 ? -3.493 18.194 -24.597 1.00 88.38 288 TYR A O 1
ATOM 2239 N N . ASP A 1 289 ? -4.808 16.521 -23.904 1.00 86.19 289 ASP A N 1
ATOM 2240 C CA . ASP A 1 289 ? -4.693 16.865 -22.482 1.00 86.19 289 ASP A CA 1
ATOM 2241 C C . ASP A 1 289 ? -3.303 16.555 -21.909 1.00 86.19 289 ASP A C 1
ATOM 2243 O O . ASP A 1 289 ? -2.776 17.287 -21.075 1.00 86.19 289 ASP A O 1
ATOM 2247 N N . SER A 1 290 ? -2.723 15.414 -22.296 1.00 86.88 290 SER A N 1
ATOM 2248 C CA . SER A 1 290 ? -1.446 14.931 -21.766 1.00 86.88 290 SER A CA 1
ATOM 2249 C C . SER A 1 290 ? -0.797 13.932 -22.719 1.00 86.88 290 SER A C 1
ATOM 2251 O O . SER A 1 290 ? -1.473 13.061 -23.266 1.00 86.88 290 SER A O 1
ATOM 2253 N N . ILE A 1 291 ? 0.533 14.001 -22.845 1.00 88.06 291 ILE A N 1
ATOM 2254 C CA . ILE A 1 291 ? 1.343 12.994 -23.554 1.00 88.06 291 ILE A CA 1
ATOM 2255 C C . ILE A 1 291 ? 1.487 11.679 -22.778 1.00 88.06 291 ILE A C 1
ATOM 2257 O O . ILE A 1 291 ? 1.971 10.704 -23.341 1.00 88.06 291 ILE A O 1
ATOM 2261 N N . ARG A 1 292 ? 1.099 11.658 -21.495 1.00 87.31 292 ARG A N 1
ATOM 2262 C CA . ARG A 1 292 ? 1.171 10.504 -20.585 1.00 87.31 292 ARG A CA 1
ATOM 2263 C C . ARG A 1 292 ? -0.234 10.024 -20.240 1.00 87.31 292 ARG A C 1
ATOM 2265 O O . ARG A 1 292 ? -1.055 10.833 -19.802 1.00 87.31 292 ARG A O 1
ATOM 2272 N N . VAL A 1 293 ? -0.493 8.727 -20.401 1.00 82.69 293 VAL A N 1
ATOM 2273 C CA . VAL A 1 293 ? -1.701 7.964 -20.015 1.00 82.69 293 VAL A CA 1
ATOM 2274 C C . VAL A 1 293 ? -3.005 8.385 -20.710 1.00 82.69 293 VAL A C 1
ATOM 2276 O O . VAL A 1 293 ? -3.912 7.578 -20.855 1.00 82.69 293 VAL A O 1
ATOM 2279 N N . LYS A 1 294 ? -3.127 9.625 -21.187 1.00 82.94 294 LYS A N 1
ATOM 2280 C CA . LYS A 1 294 ? -4.341 10.153 -21.831 1.00 82.94 294 LYS A CA 1
ATOM 2281 C C . LYS A 1 294 ? -4.170 10.480 -23.311 1.00 82.94 294 LYS A C 1
ATOM 2283 O O . LYS A 1 294 ? -5.116 10.965 -23.924 1.00 82.94 294 LYS A O 1
ATOM 2288 N N . LEU A 1 295 ? -2.998 10.226 -23.895 1.00 85.88 295 LEU A N 1
ATOM 2289 C CA . LEU A 1 295 ? -2.756 10.535 -25.300 1.00 85.88 295 LEU A CA 1
ATOM 2290 C C . LEU A 1 295 ? -3.579 9.595 -26.204 1.00 85.88 295 LEU A C 1
ATOM 2292 O O . LEU A 1 295 ? -3.408 8.377 -26.121 1.00 85.88 295 LEU A O 1
ATOM 2296 N N . PRO A 1 296 ? -4.459 10.117 -27.077 1.00 86.06 296 PRO A N 1
ATOM 2297 C CA . PRO A 1 296 ? -5.246 9.283 -27.980 1.00 86.06 296 PRO A CA 1
ATOM 2298 C C . PRO A 1 296 ? -4.391 8.544 -29.021 1.00 86.06 296 PRO A C 1
ATOM 2300 O O . PRO A 1 296 ? -3.594 9.162 -29.726 1.00 86.06 296 PRO A O 1
ATOM 2303 N N . ASN A 1 297 ? -4.656 7.249 -29.230 1.00 87.94 297 ASN A N 1
ATOM 2304 C CA . ASN A 1 297 ? -3.948 6.420 -30.224 1.00 87.94 297 ASN A CA 1
ATOM 2305 C C . ASN A 1 297 ? -4.063 6.930 -31.671 1.00 87.94 297 ASN A C 1
ATOM 2307 O O . ASN A 1 297 ? -3.240 6.571 -32.503 1.00 87.94 297 ASN A O 1
ATOM 2311 N N . ARG A 1 298 ? -5.047 7.786 -31.989 1.00 90.88 298 ARG A N 1
ATOM 2312 C CA . ARG A 1 298 ? -5.175 8.412 -33.321 1.00 90.88 298 ARG A CA 1
ATOM 2313 C C . ARG A 1 298 ? -3.969 9.274 -33.715 1.00 90.88 298 ARG A C 1
ATOM 2315 O O . ARG A 1 298 ? -3.823 9.575 -34.892 1.00 90.88 298 ARG A O 1
ATOM 2322 N N . TYR A 1 299 ? -3.143 9.686 -32.751 1.00 91.31 299 TYR A N 1
ATOM 2323 C CA . TYR A 1 299 ? -1.916 10.445 -33.005 1.00 91.31 299 TYR A CA 1
ATOM 2324 C C . TYR A 1 299 ? -0.691 9.550 -33.254 1.00 91.31 299 TYR A C 1
ATOM 2326 O O . TYR A 1 299 ? 0.384 10.062 -33.556 1.00 91.31 299 TYR A O 1
ATOM 2334 N N . TYR A 1 300 ? -0.837 8.226 -33.148 1.00 92.06 300 TYR A N 1
ATOM 2335 C CA . TYR A 1 300 ? 0.224 7.269 -33.435 1.00 92.06 300 TYR A CA 1
ATOM 2336 C C . TYR A 1 300 ? 0.050 6.672 -34.835 1.00 92.06 300 TYR A C 1
ATOM 2338 O O . TYR A 1 300 ? -0.918 5.956 -35.097 1.00 92.06 300 TYR A O 1
ATOM 2346 N N . ASP A 1 301 ? 1.004 6.938 -35.727 1.00 95.19 301 ASP A N 1
ATOM 2347 C CA . ASP A 1 301 ? 1.090 6.265 -37.022 1.00 95.19 301 ASP A CA 1
ATOM 2348 C C . ASP A 1 301 ? 1.960 5.001 -36.881 1.00 95.19 301 ASP A C 1
ATOM 2350 O O . ASP A 1 301 ? 3.153 5.108 -36.574 1.00 95.19 301 ASP A O 1
ATOM 2354 N N . PRO A 1 302 ? 1.412 3.797 -37.125 1.00 94.69 302 PRO A N 1
ATOM 2355 C CA . PRO A 1 302 ? 2.155 2.552 -36.962 1.00 94.69 302 PRO A CA 1
ATOM 2356 C C . PRO A 1 302 ? 3.334 2.399 -37.930 1.00 94.69 302 PRO A C 1
ATOM 2358 O O . PRO A 1 302 ? 4.287 1.699 -37.595 1.00 94.69 302 PRO A O 1
ATOM 2361 N N . LYS A 1 303 ? 3.309 3.032 -39.111 1.00 96.56 303 LYS A N 1
ATOM 2362 C CA . LYS A 1 303 ? 4.432 2.967 -40.061 1.00 96.56 303 LYS A CA 1
ATOM 2363 C C . LYS A 1 303 ? 5.612 3.779 -39.548 1.00 96.56 303 LYS A C 1
ATOM 2365 O O . LYS A 1 303 ? 6.723 3.268 -39.489 1.00 96.56 303 LYS A O 1
ATOM 2370 N N . ILE A 1 304 ? 5.343 4.998 -39.084 1.00 96.31 304 ILE A N 1
ATOM 2371 C CA . ILE A 1 304 ? 6.374 5.846 -38.478 1.00 96.31 304 ILE A CA 1
ATOM 2372 C C . ILE A 1 304 ? 6.880 5.214 -37.178 1.00 96.31 304 ILE A C 1
ATOM 2374 O O . ILE A 1 304 ? 8.078 5.187 -36.916 1.00 96.31 304 ILE A O 1
ATOM 2378 N N . GLY A 1 305 ? 5.973 4.658 -36.375 1.00 95.31 305 GLY A N 1
ATOM 2379 C CA . GLY A 1 305 ? 6.325 3.900 -35.184 1.00 95.31 305 GLY A CA 1
ATOM 2380 C C . GLY A 1 305 ? 7.307 2.764 -35.474 1.00 95.31 305 GLY A C 1
ATOM 2381 O O . GLY A 1 305 ? 8.310 2.641 -34.774 1.00 95.31 305 GLY A O 1
ATOM 2382 N N . ALA A 1 306 ? 7.059 1.977 -36.525 1.00 96.06 306 ALA A N 1
ATOM 2383 C CA . ALA A 1 306 ? 7.971 0.924 -36.963 1.00 96.06 306 ALA A CA 1
ATOM 2384 C C . ALA A 1 306 ? 9.352 1.487 -37.342 1.00 96.06 306 ALA A C 1
ATOM 2386 O O . ALA A 1 306 ? 10.359 1.010 -36.817 1.00 96.06 306 ALA A O 1
ATOM 2387 N N . ASP A 1 307 ? 9.402 2.534 -38.170 1.00 97.44 307 ASP A N 1
ATOM 2388 C CA . ASP A 1 307 ? 10.661 3.178 -38.570 1.00 97.44 307 ASP A CA 1
ATOM 2389 C C . ASP A 1 307 ? 11.459 3.679 -37.352 1.00 97.44 307 ASP A C 1
ATOM 2391 O O . ASP A 1 307 ? 12.680 3.514 -37.289 1.00 97.44 307 ASP A O 1
ATOM 2395 N N . LEU A 1 308 ? 10.775 4.234 -36.344 1.00 96.50 308 LEU A N 1
ATOM 2396 C CA . LEU A 1 308 ? 11.393 4.671 -35.092 1.00 96.50 308 LEU A CA 1
ATOM 2397 C C . LEU A 1 308 ? 11.972 3.503 -34.286 1.00 96.50 308 LEU A C 1
ATOM 2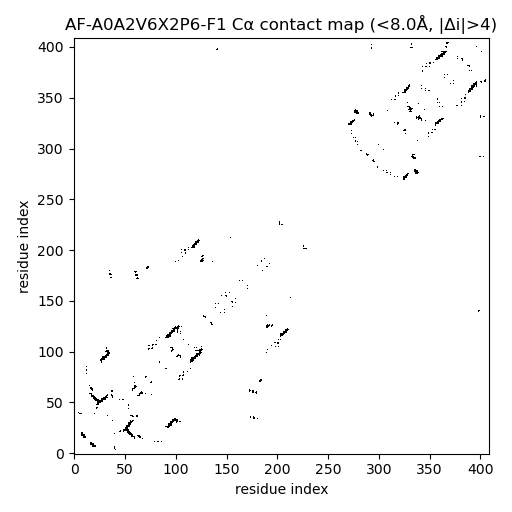399 O O . LEU A 1 308 ? 13.112 3.603 -33.839 1.00 96.50 308 LEU A O 1
ATOM 2403 N N . TYR A 1 309 ? 11.250 2.389 -34.125 1.00 94.88 309 TYR A N 1
ATOM 2404 C CA . TYR A 1 309 ? 11.792 1.210 -33.433 1.00 94.88 309 TYR A CA 1
ATOM 2405 C C . TYR A 1 309 ? 13.069 0.690 -34.097 1.00 94.88 309 TYR A C 1
ATOM 2407 O O . TYR A 1 309 ? 14.055 0.427 -33.407 1.00 94.88 309 TYR A O 1
ATOM 2415 N N . HIS A 1 310 ? 13.067 0.565 -35.428 1.00 95.44 310 HIS A N 1
ATOM 2416 C CA . HIS A 1 310 ? 14.244 0.128 -36.177 1.00 95.44 310 HIS A CA 1
ATOM 2417 C C . HIS A 1 310 ? 15.412 1.098 -35.999 1.00 95.44 310 HIS A C 1
ATOM 2419 O O . HIS A 1 310 ? 16.522 0.670 -35.680 1.00 95.44 310 HIS A O 1
ATOM 2425 N N . ARG A 1 311 ? 15.143 2.403 -36.105 1.00 95.75 311 ARG A N 1
ATOM 2426 C CA . ARG A 1 311 ? 16.141 3.444 -35.866 1.00 95.75 311 ARG A CA 1
ATOM 2427 C C . ARG A 1 311 ? 16.762 3.338 -34.468 1.00 95.75 311 ARG A C 1
ATOM 2429 O O . ARG A 1 311 ? 17.982 3.383 -34.370 1.00 95.75 311 ARG A O 1
ATOM 2436 N N . PHE A 1 312 ? 15.970 3.194 -33.402 1.00 95.75 312 PHE A N 1
ATOM 2437 C CA . PHE A 1 312 ? 16.509 3.113 -32.035 1.00 95.75 312 PHE A CA 1
ATOM 2438 C C . PHE A 1 312 ? 17.357 1.851 -31.816 1.00 95.75 312 PHE A C 1
ATOM 2440 O O . PHE A 1 312 ? 18.415 1.921 -31.191 1.00 95.75 312 PHE A O 1
ATOM 2447 N N . ILE A 1 313 ? 16.960 0.712 -32.397 1.00 95.25 313 ILE A N 1
ATOM 2448 C CA . ILE A 1 313 ? 17.784 -0.509 -32.397 1.00 95.25 313 ILE A CA 1
ATOM 2449 C C . ILE A 1 313 ? 19.134 -0.268 -33.081 1.00 95.25 313 ILE A C 1
ATOM 2451 O O . ILE A 1 313 ? 20.172 -0.660 -32.542 1.00 95.25 313 ILE A O 1
ATOM 2455 N N . ASP A 1 314 ? 19.144 0.406 -34.230 1.00 96.69 314 ASP A N 1
ATOM 2456 C CA . ASP A 1 314 ? 20.384 0.751 -34.926 1.00 96.69 314 ASP A CA 1
ATOM 2457 C C . ASP A 1 314 ? 21.243 1.754 -34.140 1.00 96.69 314 ASP A C 1
ATOM 2459 O O . ASP A 1 314 ? 22.460 1.587 -34.083 1.00 96.69 314 ASP A O 1
ATOM 2463 N N . GLU A 1 315 ? 20.641 2.732 -33.457 1.00 96.44 315 GLU A N 1
ATOM 2464 C CA . GLU A 1 315 ? 21.359 3.659 -32.570 1.00 96.44 315 GLU A CA 1
ATOM 2465 C C . GLU A 1 315 ? 22.091 2.918 -31.436 1.00 96.44 315 GLU A C 1
ATOM 2467 O O . GLU A 1 315 ? 23.269 3.186 -31.187 1.00 96.44 315 GLU A O 1
ATOM 2472 N N . TRP A 1 316 ? 21.458 1.932 -30.789 1.00 97.12 316 TRP A N 1
ATOM 2473 C CA . TRP A 1 316 ? 22.127 1.118 -29.764 1.00 97.12 316 TRP A CA 1
ATOM 2474 C C . TRP A 1 316 ? 23.238 0.228 -30.326 1.00 97.12 316 TRP A C 1
ATOM 2476 O O . TRP A 1 316 ? 24.262 0.038 -29.669 1.00 97.12 316 TRP A O 1
ATOM 2486 N N . LYS A 1 317 ? 23.077 -0.301 -31.543 1.00 97.00 317 LYS A N 1
ATOM 2487 C CA . LYS A 1 317 ? 24.142 -1.062 -32.218 1.00 97.00 317 LYS A CA 1
ATOM 2488 C C . LYS A 1 317 ? 25.348 -0.173 -32.527 1.00 97.00 317 LYS A C 1
ATOM 2490 O O . LYS A 1 317 ? 26.479 -0.578 -32.276 1.00 97.00 317 LYS A O 1
ATOM 2495 N N . ILE A 1 318 ? 25.113 1.060 -32.977 1.00 97.56 318 ILE A N 1
ATOM 2496 C CA . ILE A 1 318 ? 26.177 2.056 -33.165 1.00 97.56 318 ILE A CA 1
ATOM 2497 C C . ILE A 1 318 ? 26.854 2.378 -31.825 1.00 97.56 318 ILE A C 1
ATOM 2499 O O . ILE A 1 318 ? 28.077 2.483 -31.770 1.00 97.56 318 ILE A O 1
ATOM 2503 N N . ALA A 1 319 ? 26.091 2.500 -30.733 1.00 97.06 319 ALA A N 1
ATOM 2504 C CA . ALA A 1 319 ? 26.659 2.724 -29.405 1.00 97.06 319 ALA A CA 1
ATOM 2505 C C . ALA A 1 319 ? 27.626 1.595 -28.994 1.00 97.06 319 ALA A C 1
ATOM 2507 O O . ALA A 1 319 ? 28.726 1.882 -28.518 1.00 97.06 319 ALA A O 1
ATOM 2508 N N . GLU A 1 320 ? 27.271 0.331 -29.253 1.00 96.81 320 GLU A N 1
ATOM 2509 C CA . GLU A 1 320 ? 28.176 -0.809 -29.052 1.00 96.81 320 GLU A CA 1
ATOM 2510 C C . GLU A 1 320 ? 29.444 -0.707 -29.914 1.00 96.81 320 GLU A C 1
ATOM 2512 O O . GLU A 1 320 ? 30.547 -0.946 -29.413 1.00 96.81 320 GLU A O 1
ATOM 2517 N N . ASP A 1 321 ? 29.315 -0.351 -31.194 1.00 97.38 321 ASP A N 1
ATOM 2518 C CA . ASP A 1 321 ? 30.464 -0.205 -32.098 1.00 97.38 321 ASP A CA 1
ATOM 2519 C C . ASP A 1 321 ? 31.441 0.881 -31.621 1.00 97.38 321 ASP A C 1
ATOM 2521 O O . ASP A 1 321 ? 32.655 0.761 -31.812 1.00 97.38 321 ASP A O 1
ATOM 2525 N N . LEU A 1 322 ? 30.925 1.903 -30.932 1.00 96.94 322 LEU A N 1
ATOM 2526 C CA . LEU A 1 322 ? 31.699 2.968 -30.293 1.00 96.94 322 LEU A CA 1
ATOM 2527 C C . LEU A 1 322 ? 32.246 2.592 -28.903 1.00 96.94 322 LEU A C 1
ATOM 2529 O O . LEU A 1 322 ? 32.954 3.391 -28.289 1.00 96.94 322 LEU A O 1
ATOM 2533 N N . GLY A 1 323 ? 31.955 1.388 -28.405 1.00 95.62 323 GLY A N 1
ATOM 2534 C CA . GLY A 1 323 ? 32.428 0.895 -27.110 1.00 95.62 323 GLY A CA 1
ATOM 2535 C C . GLY A 1 323 ? 31.608 1.366 -25.906 1.00 95.62 323 GLY A C 1
ATOM 2536 O O . GLY A 1 323 ? 32.111 1.313 -24.784 1.00 95.62 323 GLY A O 1
ATOM 2537 N N . LEU A 1 324 ? 30.374 1.830 -26.122 1.00 97.38 324 LEU A N 1
ATOM 2538 C CA . LEU A 1 324 ? 29.429 2.158 -25.056 1.00 97.38 324 LEU A CA 1
ATOM 2539 C C . LEU A 1 324 ? 28.582 0.936 -24.685 1.00 97.38 324 LEU A C 1
ATOM 2541 O O . LEU A 1 324 ? 28.253 0.095 -25.522 1.00 97.38 324 LEU A O 1
ATOM 2545 N N . GLU A 1 325 ? 28.199 0.870 -23.416 1.00 97.69 325 GLU A N 1
ATOM 2546 C CA . GLU A 1 325 ? 27.217 -0.088 -22.918 1.00 97.69 325 GLU A CA 1
ATOM 2547 C C . GLU A 1 325 ? 25.793 0.384 -23.273 1.00 97.69 325 GLU A C 1
ATOM 2549 O O . GLU A 1 325 ? 25.569 1.570 -23.527 1.00 97.69 325 GLU A O 1
ATOM 2554 N N . ILE A 1 326 ? 24.806 -0.512 -23.275 1.00 97.50 326 ILE A N 1
ATOM 2555 C CA . ILE A 1 326 ? 23.444 -0.205 -23.739 1.00 97.50 326 ILE A CA 1
ATOM 2556 C C . ILE A 1 326 ? 22.466 -0.180 -22.572 1.00 97.50 326 ILE A C 1
ATOM 2558 O O . ILE A 1 326 ? 22.331 -1.168 -21.852 1.00 97.50 326 ILE A O 1
ATOM 2562 N N . MET A 1 327 ? 21.741 0.927 -22.418 1.00 96.31 327 MET A N 1
ATOM 2563 C CA . MET A 1 327 ? 20.712 1.088 -21.397 1.00 96.31 327 MET A CA 1
ATOM 2564 C C . MET A 1 327 ? 19.340 1.355 -22.022 1.00 96.31 327 MET A C 1
ATOM 2566 O O . MET A 1 327 ? 19.200 2.218 -22.890 1.00 96.31 327 MET A O 1
ATOM 2570 N N . VAL A 1 328 ? 18.317 0.650 -21.531 1.00 94.25 328 VAL A N 1
ATOM 2571 C CA . VAL A 1 328 ? 16.905 0.875 -21.884 1.00 94.25 328 VAL A CA 1
ATOM 2572 C C . VAL A 1 328 ? 16.063 1.116 -20.634 1.00 94.25 328 VAL A C 1
ATOM 2574 O O . VAL A 1 328 ? 16.401 0.662 -19.540 1.00 94.25 328 VAL A O 1
ATOM 2577 N N . ASN A 1 329 ? 14.934 1.792 -20.805 1.00 91.56 329 ASN A N 1
ATOM 2578 C CA . ASN A 1 329 ? 13.880 1.934 -19.804 1.00 91.56 329 ASN A CA 1
ATOM 2579 C C . ASN A 1 329 ? 12.530 1.465 -20.366 1.00 91.56 329 ASN A C 1
ATOM 2581 O O . ASN A 1 329 ? 12.388 1.211 -21.564 1.00 91.56 329 ASN A O 1
ATOM 2585 N N . GLU A 1 330 ? 11.546 1.361 -19.480 1.00 89.19 330 GLU A N 1
ATOM 2586 C CA . GLU A 1 330 ? 10.175 0.960 -19.785 1.00 89.19 330 GLU A CA 1
ATOM 2587 C C . GLU A 1 330 ? 9.207 2.056 -19.337 1.00 89.19 330 GLU A C 1
ATOM 2589 O O . GLU A 1 330 ? 9.355 2.596 -18.240 1.00 89.19 330 GLU A O 1
ATOM 2594 N N . HIS A 1 331 ? 8.220 2.360 -20.177 1.00 89.19 331 HIS A N 1
ATOM 2595 C CA . HIS A 1 331 ? 7.094 3.224 -19.834 1.00 89.19 331 HIS A CA 1
ATOM 2596 C C . HIS A 1 331 ? 5.827 2.774 -20.557 1.00 89.19 331 HIS A C 1
ATOM 2598 O O . HIS A 1 331 ? 5.873 2.245 -21.669 1.00 89.19 331 HIS A O 1
ATOM 2604 N N . HIS A 1 332 ? 4.674 3.041 -19.950 1.00 84.94 332 HIS A N 1
ATOM 2605 C CA . HIS A 1 332 ? 3.379 2.651 -20.499 1.00 84.94 332 HIS A CA 1
ATOM 2606 C C . HIS A 1 332 ? 2.556 3.861 -20.9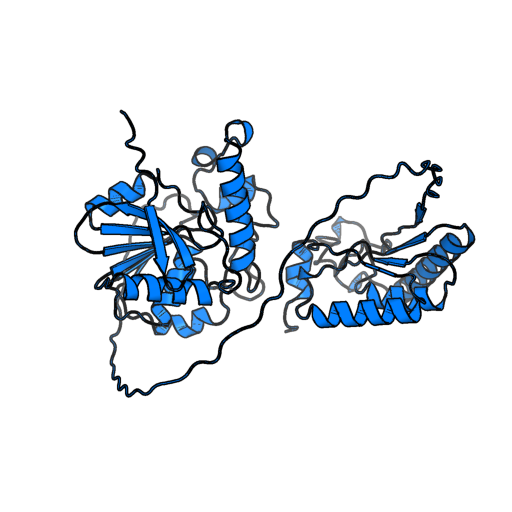38 1.00 84.94 332 HIS A C 1
ATOM 2608 O O . HIS A 1 332 ? 2.442 4.858 -20.229 1.00 84.94 332 HIS A O 1
ATOM 2614 N N . GLN A 1 333 ? 1.931 3.741 -22.114 1.00 84.19 333 GLN A N 1
ATOM 2615 C CA . GLN A 1 333 ? 0.953 4.702 -22.632 1.00 84.19 333 GLN A CA 1
ATOM 2616 C C . GLN A 1 333 ? 1.455 6.162 -22.616 1.00 84.19 333 GLN A C 1
ATOM 2618 O O . GLN A 1 333 ? 0.743 7.078 -22.208 1.00 84.19 333 GLN A O 1
ATOM 2623 N N . THR A 1 334 ? 2.692 6.398 -23.054 1.00 87.69 334 THR A N 1
ATOM 2624 C CA . THR A 1 334 ? 3.279 7.741 -23.155 1.00 87.69 334 THR A CA 1
ATOM 2625 C C . THR A 1 334 ? 3.999 7.928 -24.484 1.00 87.69 334 THR A C 1
ATOM 2627 O O . THR A 1 334 ? 4.615 6.999 -24.994 1.00 87.69 334 THR A O 1
ATOM 2630 N N . ALA A 1 335 ? 3.969 9.139 -25.041 1.00 91.62 335 ALA A N 1
ATOM 2631 C CA . ALA A 1 335 ? 4.774 9.463 -26.221 1.00 91.62 335 ALA A CA 1
ATOM 2632 C C . ALA A 1 335 ? 6.262 9.674 -25.900 1.00 91.62 335 ALA A C 1
ATOM 2634 O O . ALA A 1 335 ? 7.090 9.700 -26.807 1.00 91.62 335 ALA A O 1
ATOM 2635 N N . THR A 1 336 ? 6.620 9.819 -24.620 1.00 91.06 336 THR A N 1
ATOM 2636 C CA . THR A 1 336 ? 8.020 10.016 -24.221 1.00 91.06 336 THR A CA 1
ATOM 2637 C C . THR A 1 336 ? 8.867 8.776 -24.430 1.00 91.06 336 THR A C 1
ATOM 2639 O O . THR A 1 336 ? 10.061 8.928 -24.622 1.00 91.06 336 THR A O 1
ATOM 2642 N N . ASN A 1 337 ? 8.265 7.585 -24.419 1.00 91.50 337 ASN A N 1
ATOM 2643 C CA . ASN A 1 337 ? 8.976 6.337 -24.633 1.00 91.50 337 ASN A CA 1
ATOM 2644 C C . ASN A 1 337 ? 8.069 5.294 -25.281 1.00 91.50 337 ASN A C 1
ATOM 2646 O O . ASN A 1 337 ? 7.004 4.965 -24.761 1.00 91.50 337 ASN A O 1
ATOM 2650 N N . LEU A 1 338 ? 8.515 4.786 -26.427 1.00 91.25 338 LEU A N 1
ATOM 2651 C CA . LEU A 1 338 ? 7.827 3.764 -27.203 1.00 91.25 338 LEU A CA 1
ATOM 2652 C C . LEU A 1 338 ? 7.998 2.347 -26.669 1.00 91.25 338 LEU A C 1
ATOM 2654 O O . LEU A 1 338 ? 7.393 1.448 -27.224 1.00 91.25 338 LEU A O 1
ATOM 2658 N N . ASN A 1 339 ? 8.801 2.111 -25.639 1.00 91.19 339 ASN A N 1
ATOM 2659 C CA . ASN A 1 339 ? 9.114 0.787 -25.126 1.00 91.19 339 ASN A CA 1
ATOM 2660 C C . ASN A 1 339 ? 8.228 0.397 -23.921 1.00 91.19 339 ASN A C 1
ATOM 2662 O O . ASN A 1 339 ? 8.595 0.685 -22.780 1.00 91.19 339 ASN A O 1
ATOM 2666 N N . PRO A 1 340 ? 7.099 -0.314 -24.129 1.00 87.19 340 PRO A N 1
ATOM 2667 C CA . PRO A 1 340 ? 6.252 -0.810 -23.044 1.00 87.19 340 PRO A CA 1
ATOM 2668 C C . PRO A 1 340 ? 6.738 -2.138 -22.448 1.00 87.19 340 PRO A C 1
ATOM 2670 O O . PRO A 1 340 ? 6.087 -2.674 -21.551 1.00 87.19 340 PRO A O 1
ATOM 2673 N N . SER A 1 341 ? 7.815 -2.728 -22.979 1.00 90.00 341 SER A N 1
ATOM 2674 C CA . SER A 1 341 ? 8.380 -3.978 -22.470 1.00 90.00 341 SER A CA 1
ATOM 2675 C C . SER A 1 341 ? 9.884 -4.034 -22.713 1.00 90.00 341 SER A C 1
ATOM 2677 O O . SER A 1 341 ? 10.352 -4.442 -23.780 1.00 90.00 341 SER A O 1
ATOM 2679 N N . ALA A 1 342 ? 10.650 -3.698 -21.675 1.00 91.19 342 ALA A N 1
ATOM 2680 C CA . ALA A 1 342 ? 12.105 -3.744 -21.722 1.00 91.19 342 ALA A CA 1
ATOM 2681 C C . ALA A 1 342 ? 12.633 -5.139 -22.071 1.00 91.19 342 ALA A C 1
ATOM 2683 O O . ALA A 1 342 ? 13.588 -5.243 -22.837 1.00 91.19 342 ALA A O 1
ATOM 2684 N N . ALA A 1 343 ? 11.984 -6.205 -21.590 1.00 91.38 343 ALA A N 1
ATOM 2685 C CA . ALA A 1 343 ? 12.366 -7.583 -21.895 1.00 91.38 343 ALA A CA 1
ATOM 2686 C C . ALA A 1 343 ? 12.326 -7.902 -23.403 1.00 91.38 343 ALA A C 1
ATOM 2688 O O . ALA A 1 343 ? 13.228 -8.570 -23.910 1.00 91.38 343 ALA A O 1
ATOM 2689 N N . VAL A 1 344 ? 11.323 -7.404 -24.139 1.00 92.88 344 VAL A N 1
ATOM 2690 C CA . VAL A 1 344 ? 11.183 -7.661 -25.584 1.00 92.88 344 VAL A CA 1
ATOM 2691 C C . VAL A 1 344 ? 12.292 -6.966 -26.371 1.00 92.88 344 VAL A C 1
ATOM 2693 O O . VAL A 1 344 ? 12.982 -7.613 -27.162 1.00 92.88 344 VAL A O 1
ATOM 2696 N N . VAL A 1 345 ? 12.508 -5.671 -26.123 1.00 93.62 345 VAL A N 1
ATOM 2697 C CA . VAL A 1 345 ? 13.583 -4.906 -26.780 1.00 93.62 345 VAL A CA 1
ATOM 2698 C C . VAL A 1 345 ? 14.955 -5.470 -26.405 1.00 93.62 345 VAL A C 1
ATOM 2700 O O . VAL A 1 345 ? 15.818 -5.623 -27.270 1.00 93.62 345 VAL A O 1
ATOM 2703 N N . MET A 1 346 ? 15.144 -5.877 -25.148 1.00 94.44 346 MET A N 1
ATOM 2704 C CA . MET A 1 346 ? 16.385 -6.515 -24.715 1.00 94.44 346 MET A CA 1
ATOM 2705 C C . MET A 1 346 ? 16.626 -7.874 -25.355 1.00 94.44 346 MET A C 1
ATOM 2707 O O . MET A 1 346 ? 17.775 -8.194 -25.643 1.00 94.44 346 MET A O 1
ATOM 2711 N N . GLY A 1 347 ? 15.584 -8.655 -25.641 1.00 94.75 347 GLY A N 1
ATOM 2712 C CA . GLY A 1 347 ? 15.721 -9.884 -26.422 1.00 94.75 347 GLY A CA 1
ATOM 2713 C C . GLY A 1 347 ? 16.302 -9.622 -27.816 1.00 94.75 347 GLY A C 1
ATOM 2714 O O . GLY A 1 347 ? 17.226 -10.320 -28.240 1.00 94.75 347 GLY A O 1
ATOM 2715 N N . ALA A 1 348 ? 15.819 -8.579 -28.502 1.00 94.25 348 ALA A N 1
ATOM 2716 C CA . ALA A 1 348 ? 16.344 -8.171 -29.806 1.00 94.25 348 ALA A CA 1
ATOM 2717 C C . ALA A 1 348 ? 17.799 -7.683 -29.705 1.00 94.25 348 ALA A C 1
ATOM 2719 O O . ALA A 1 348 ? 18.674 -8.172 -30.420 1.00 94.25 348 ALA A O 1
ATOM 2720 N N . LEU A 1 349 ? 18.098 -6.795 -28.754 1.00 96.06 349 LEU A N 1
ATOM 2721 C CA . LEU A 1 349 ? 19.456 -6.285 -28.548 1.00 96.06 349 LEU A CA 1
ATOM 2722 C C . LEU A 1 349 ? 20.432 -7.390 -28.151 1.00 96.06 349 LEU A C 1
ATOM 2724 O O . LEU A 1 349 ? 21.540 -7.447 -28.680 1.00 96.06 349 LEU A O 1
ATOM 2728 N N . ALA A 1 350 ? 20.029 -8.322 -27.289 1.00 96.50 350 ALA A N 1
ATOM 2729 C CA . ALA A 1 350 ? 20.837 -9.479 -26.924 1.00 96.50 350 ALA A CA 1
ATOM 2730 C C . ALA A 1 350 ? 21.202 -10.351 -28.139 1.00 96.50 350 ALA A C 1
ATOM 2732 O O . ALA A 1 350 ? 22.271 -10.969 -28.134 1.00 96.50 350 ALA A O 1
ATOM 2733 N N . ARG A 1 351 ? 20.359 -10.370 -29.186 1.00 94.12 351 ARG A N 1
ATOM 2734 C CA . ARG A 1 351 ? 20.622 -11.059 -30.462 1.00 94.12 351 ARG A CA 1
ATOM 2735 C C . ARG A 1 351 ? 21.490 -10.277 -31.406 1.00 94.12 351 ARG A C 1
ATOM 2737 O O . ARG A 1 351 ? 22.337 -10.881 -32.062 1.00 94.12 351 ARG A O 1
ATOM 2744 N N . ASP A 1 352 ? 21.284 -8.981 -31.506 1.00 95.25 352 ASP A N 1
ATOM 2745 C CA . ASP A 1 352 ? 21.914 -8.193 -32.559 1.00 95.25 352 ASP A CA 1
ATOM 2746 C C . ASP A 1 352 ? 23.287 -7.665 -32.136 1.00 95.25 352 ASP A C 1
ATOM 2748 O O . ASP A 1 352 ? 24.163 -7.497 -32.980 1.00 95.25 352 ASP A O 1
ATOM 2752 N N . THR A 1 353 ? 23.522 -7.547 -30.829 1.00 96.62 353 THR A N 1
ATOM 2753 C CA . THR A 1 353 ? 24.779 -7.064 -30.234 1.00 96.62 353 THR A CA 1
ATOM 2754 C C . THR A 1 353 ? 25.653 -8.212 -29.718 1.00 96.62 353 THR A C 1
ATOM 2756 O O . THR A 1 353 ? 25.191 -9.353 -29.585 1.00 96.62 353 THR A O 1
ATOM 2759 N N . ARG A 1 354 ? 26.941 -7.970 -29.446 1.00 95.62 354 ARG A N 1
ATOM 2760 C CA . ARG A 1 354 ? 27.904 -9.035 -29.066 1.00 95.62 354 ARG A CA 1
ATOM 2761 C C . ARG A 1 354 ? 28.776 -8.738 -27.848 1.00 95.62 354 ARG A C 1
ATOM 2763 O O . ARG A 1 354 ? 29.260 -9.683 -27.229 1.00 95.62 354 ARG A O 1
ATOM 2770 N N . LYS A 1 355 ? 29.021 -7.471 -27.542 1.00 95.50 355 LYS A N 1
ATOM 2771 C CA . LYS A 1 355 ? 30.040 -6.979 -26.609 1.00 95.50 355 LYS A CA 1
ATOM 2772 C C . LYS A 1 355 ? 29.420 -6.196 -25.456 1.00 95.50 355 LYS A C 1
ATOM 2774 O O . LYS A 1 355 ? 29.760 -6.472 -24.310 1.00 95.50 355 LYS A O 1
ATOM 2779 N N . ALA A 1 356 ? 28.519 -5.263 -25.760 1.00 96.94 356 ALA A N 1
ATOM 2780 C CA . ALA A 1 356 ? 27.953 -4.337 -24.792 1.00 96.94 356 ALA A CA 1
ATOM 2781 C C . ALA A 1 356 ? 27.175 -5.077 -23.699 1.00 96.94 356 ALA A C 1
ATOM 2783 O O . ALA A 1 356 ? 26.434 -6.029 -23.961 1.00 96.94 356 ALA A O 1
ATOM 2784 N N . ARG A 1 357 ? 27.323 -4.629 -22.461 1.00 97.38 357 ARG A N 1
ATOM 2785 C CA . ARG A 1 357 ? 26.428 -4.939 -21.355 1.00 97.38 357 ARG A CA 1
ATOM 2786 C C . ARG A 1 357 ? 25.078 -4.294 -21.615 1.00 97.38 357 ARG A C 1
ATOM 2788 O O . ARG A 1 357 ? 24.977 -3.251 -22.258 1.00 97.38 357 ARG A O 1
ATOM 2795 N N . LEU A 1 358 ? 24.046 -4.963 -21.130 1.00 97.25 358 LEU A N 1
ATOM 2796 C CA . LEU A 1 358 ? 22.659 -4.672 -21.443 1.00 97.25 358 LEU A CA 1
ATOM 2797 C C . LEU A 1 358 ? 21.937 -4.342 -20.142 1.00 97.25 358 LEU A C 1
ATOM 2799 O O . LEU A 1 358 ? 21.609 -5.250 -19.390 1.00 97.25 358 LEU A O 1
ATOM 2803 N N . LEU A 1 359 ? 21.722 -3.064 -19.851 1.00 96.38 359 LEU A N 1
ATOM 2804 C CA . LEU A 1 359 ? 21.064 -2.615 -18.629 1.00 96.38 359 LEU A CA 1
ATOM 2805 C C . LEU A 1 359 ? 19.610 -2.272 -18.905 1.00 96.38 359 LEU A C 1
ATOM 2807 O O . LEU A 1 359 ? 19.297 -1.402 -19.718 1.00 96.38 359 LEU A O 1
ATOM 2811 N N . ILE A 1 360 ? 18.720 -2.901 -18.154 1.00 94.25 360 ILE A N 1
ATOM 2812 C CA . ILE A 1 360 ? 17.371 -2.382 -17.964 1.00 94.25 360 ILE A CA 1
ATOM 2813 C C . ILE A 1 360 ? 17.432 -1.458 -16.753 1.00 94.25 360 ILE A C 1
ATOM 2815 O O . ILE A 1 360 ? 17.585 -1.935 -15.631 1.00 94.25 360 ILE A O 1
ATOM 2819 N N . LEU A 1 361 ? 17.334 -0.144 -16.975 1.00 90.06 361 LEU A N 1
ATOM 2820 C CA . LEU A 1 361 ? 17.426 0.866 -15.913 1.00 90.06 361 LEU A CA 1
ATOM 2821 C C . LEU A 1 361 ? 16.375 0.628 -14.823 1.00 90.06 361 LEU A C 1
ATOM 2823 O O . LEU A 1 361 ? 16.644 0.816 -13.638 1.00 90.06 361 LEU A O 1
ATOM 2827 N N . GLY A 1 362 ? 15.183 0.186 -15.222 1.00 82.88 362 GLY A N 1
ATOM 2828 C CA . GLY A 1 362 ? 14.118 -0.116 -14.286 1.00 82.88 362 GLY A CA 1
ATOM 2829 C C . GLY A 1 362 ? 13.048 -1.018 -14.869 1.00 82.88 362 GLY A C 1
ATOM 2830 O O . GLY A 1 362 ? 12.334 -0.621 -15.783 1.00 82.88 362 GLY A O 1
ATOM 2831 N N . ASN A 1 363 ? 12.897 -2.198 -14.276 1.00 84.62 363 ASN A N 1
ATOM 2832 C CA . ASN A 1 363 ? 11.685 -2.998 -14.375 1.00 84.62 363 ASN A CA 1
ATOM 2833 C C . ASN A 1 363 ? 10.673 -2.449 -13.352 1.00 84.62 363 ASN A C 1
ATOM 2835 O O . ASN A 1 363 ? 10.954 -2.520 -12.147 1.00 84.62 363 ASN A O 1
ATOM 2839 N N . PRO A 1 364 ? 9.529 -1.880 -13.782 1.00 80.44 364 PRO A N 1
ATOM 2840 C CA . PRO A 1 364 ? 8.527 -1.335 -12.873 1.00 80.44 364 PRO A CA 1
ATOM 2841 C C . PRO A 1 364 ? 7.738 -2.480 -12.231 1.00 80.44 364 PRO A C 1
ATOM 2843 O O . PRO A 1 364 ? 6.649 -2.830 -12.677 1.00 80.44 364 PRO A O 1
ATOM 2846 N N . ILE A 1 365 ? 8.294 -3.098 -11.184 1.00 78.19 365 ILE A N 1
ATOM 2847 C CA . ILE A 1 365 ? 7.717 -4.313 -10.583 1.00 78.19 365 ILE A CA 1
ATOM 2848 C C . ILE A 1 365 ? 6.306 -4.072 -10.028 1.00 78.19 365 ILE A C 1
ATOM 2850 O O . ILE A 1 365 ? 5.478 -4.971 -10.059 1.00 78.19 365 ILE A O 1
ATOM 2854 N N . ALA A 1 366 ? 5.996 -2.836 -9.621 1.00 71.69 366 ALA A N 1
ATOM 2855 C CA . ALA A 1 366 ? 4.658 -2.440 -9.185 1.00 71.69 366 ALA A CA 1
ATOM 2856 C C . ALA A 1 366 ? 3.600 -2.496 -10.306 1.00 71.69 366 ALA A C 1
ATOM 2858 O O . ALA A 1 366 ? 2.411 -2.561 -10.008 1.00 71.69 366 ALA A O 1
ATOM 2859 N N . ASN A 1 367 ? 4.007 -2.499 -11.582 1.00 73.69 367 ASN A N 1
ATOM 2860 C CA . ASN A 1 367 ? 3.116 -2.658 -12.738 1.00 73.69 367 ASN A CA 1
ATOM 2861 C C . ASN A 1 367 ? 2.902 -4.134 -13.118 1.00 73.69 367 ASN A C 1
ATOM 2863 O O . ASN A 1 367 ? 2.262 -4.414 -14.129 1.00 73.69 367 ASN A O 1
ATOM 2867 N N . ARG A 1 368 ? 3.485 -5.085 -12.376 1.00 75.62 368 ARG A N 1
ATOM 2868 C CA . ARG A 1 368 ? 3.492 -6.511 -12.719 1.00 75.62 368 ARG A CA 1
ATOM 2869 C C . ARG A 1 368 ? 2.926 -7.316 -11.554 1.00 75.62 368 ARG A C 1
ATOM 2871 O O . ARG A 1 368 ? 3.447 -7.265 -10.448 1.00 75.62 368 ARG A O 1
ATOM 2878 N N . ARG A 1 369 ? 1.879 -8.098 -11.815 1.00 72.50 369 ARG A N 1
ATOM 2879 C CA . ARG A 1 369 ? 1.242 -8.950 -10.796 1.00 72.50 369 ARG A CA 1
ATOM 2880 C C . ARG A 1 369 ? 2.069 -10.191 -10.474 1.00 72.50 369 ARG A C 1
ATOM 2882 O O . ARG A 1 369 ? 2.005 -10.714 -9.367 1.00 72.50 369 ARG A O 1
ATOM 2889 N N . GLU A 1 370 ? 2.840 -10.675 -11.444 1.00 82.06 370 GLU A N 1
ATOM 2890 C CA . GLU A 1 370 ? 3.606 -11.911 -11.339 1.00 82.06 370 GLU A CA 1
ATOM 2891 C C . GLU A 1 370 ? 5.121 -11.622 -11.311 1.00 82.06 370 GLU A C 1
ATOM 2893 O O . GLU A 1 370 ? 5.786 -11.692 -12.347 1.00 82.06 370 GLU A O 1
ATOM 2898 N N . PRO A 1 371 ? 5.729 -11.338 -10.144 1.00 81.25 371 PRO A N 1
ATOM 2899 C CA . PRO A 1 371 ? 7.168 -11.059 -10.053 1.00 81.25 371 PRO A CA 1
ATOM 2900 C C . PRO A 1 371 ? 8.037 -12.240 -10.515 1.00 81.25 371 PRO A C 1
ATOM 2902 O O . PRO A 1 371 ? 9.128 -12.040 -11.046 1.00 81.25 371 PRO A O 1
ATOM 2905 N N . VAL A 1 372 ? 7.534 -13.474 -10.384 1.00 86.19 372 VAL A N 1
ATOM 2906 C CA . VAL A 1 372 ? 8.198 -14.680 -10.909 1.00 86.19 372 VAL A CA 1
ATOM 2907 C C . VAL A 1 372 ? 8.321 -14.618 -12.430 1.00 86.19 372 VAL A C 1
ATOM 2909 O O . VAL A 1 372 ? 9.377 -14.935 -12.967 1.00 86.19 372 VAL A O 1
ATOM 2912 N N . ARG A 1 373 ? 7.289 -14.130 -13.126 1.00 88.44 373 ARG A N 1
ATOM 2913 C CA . ARG A 1 373 ? 7.317 -13.982 -14.583 1.00 88.44 373 ARG A CA 1
ATOM 2914 C C . ARG A 1 373 ? 8.372 -12.964 -15.023 1.00 88.44 373 ARG A C 1
ATOM 2916 O O . ARG A 1 373 ? 9.083 -13.211 -15.990 1.00 88.44 373 ARG A O 1
ATOM 2923 N N . VAL A 1 374 ? 8.524 -11.863 -14.286 1.00 89.00 374 VAL A N 1
ATOM 2924 C CA . VAL A 1 374 ? 9.598 -10.884 -14.537 1.00 89.00 374 VAL A CA 1
ATOM 2925 C C . VAL A 1 374 ? 10.970 -11.544 -14.369 1.00 89.00 374 VAL A C 1
ATOM 2927 O O . VAL A 1 374 ? 11.839 -11.384 -15.221 1.00 89.00 374 VAL A O 1
ATOM 2930 N N . ALA A 1 375 ? 11.166 -12.337 -13.310 1.00 89.94 375 ALA A N 1
ATOM 2931 C CA . ALA A 1 375 ? 12.420 -13.058 -13.091 1.00 89.94 375 ALA A CA 1
ATOM 2932 C C . ALA A 1 375 ? 12.728 -14.068 -14.214 1.00 89.94 375 ALA A C 1
ATOM 2934 O O . ALA A 1 375 ? 13.872 -14.143 -14.663 1.00 89.94 375 ALA A O 1
ATOM 2935 N N . GLU A 1 376 ? 11.724 -14.804 -14.702 1.00 94.12 376 GLU A N 1
ATOM 2936 C CA . GLU A 1 376 ? 11.855 -15.718 -15.846 1.00 94.12 376 GLU A CA 1
ATOM 2937 C C . GLU A 1 376 ? 12.278 -14.981 -17.127 1.00 94.12 376 GLU A C 1
ATOM 2939 O O . GLU A 1 376 ? 13.188 -15.427 -17.828 1.00 94.12 376 GLU A O 1
ATOM 2944 N N . GLU A 1 377 ? 11.664 -13.830 -17.415 1.00 93.56 377 GLU A N 1
ATOM 2945 C CA . GLU A 1 377 ? 11.999 -12.996 -18.575 1.00 93.56 377 GLU A CA 1
ATOM 2946 C C . GLU A 1 377 ? 13.443 -12.477 -18.501 1.00 93.56 377 GLU A C 1
ATOM 2948 O O . GLU A 1 377 ? 14.178 -12.553 -19.489 1.00 93.56 377 GLU A O 1
ATOM 2953 N N . MET A 1 378 ? 13.890 -12.025 -17.324 1.00 94.12 378 MET A N 1
ATOM 2954 C CA . MET A 1 378 ? 15.275 -11.589 -17.116 1.00 94.12 378 MET A CA 1
ATOM 2955 C C . MET A 1 378 ? 16.265 -12.747 -17.255 1.00 94.12 378 MET A C 1
ATOM 2957 O O . MET A 1 378 ? 17.282 -12.608 -17.932 1.00 94.12 378 MET A O 1
ATOM 2961 N N . ALA A 1 379 ? 15.959 -13.911 -16.675 1.00 95.12 379 ALA A N 1
ATOM 2962 C CA . ALA A 1 379 ? 16.800 -15.099 -16.804 1.00 95.12 379 ALA A CA 1
ATOM 2963 C C . ALA A 1 379 ? 16.946 -15.532 -18.272 1.00 95.12 379 ALA A C 1
ATOM 2965 O O . ALA A 1 379 ? 18.042 -15.874 -18.717 1.00 95.12 379 ALA A O 1
ATOM 2966 N N . MET A 1 380 ? 15.862 -15.465 -19.049 1.00 95.88 380 MET A N 1
ATOM 2967 C CA . MET A 1 380 ? 15.895 -15.763 -20.479 1.00 95.88 380 MET A CA 1
ATOM 2968 C C . MET A 1 380 ? 16.819 -14.803 -21.241 1.00 95.88 380 MET A C 1
ATOM 2970 O O . MET A 1 380 ? 17.661 -15.256 -22.019 1.00 95.88 380 MET A O 1
ATOM 2974 N N . VAL A 1 381 ? 16.693 -13.491 -21.014 1.00 95.50 381 VAL A N 1
ATOM 2975 C CA . VAL A 1 381 ? 17.544 -12.474 -21.658 1.00 95.50 381 VAL A CA 1
ATOM 2976 C C . VAL A 1 381 ? 19.011 -12.634 -21.245 1.00 95.50 381 VAL A C 1
ATOM 2978 O O . VAL A 1 381 ? 19.903 -12.527 -22.091 1.00 95.50 381 VAL A O 1
ATOM 2981 N N . ASP A 1 382 ? 19.288 -12.941 -19.978 1.00 96.69 382 ASP A N 1
ATOM 2982 C CA . ASP A 1 382 ? 20.653 -13.159 -19.495 1.00 96.69 382 ASP A CA 1
ATOM 2983 C C . ASP A 1 382 ? 21.322 -14.351 -20.197 1.00 96.69 382 ASP A C 1
ATOM 2985 O O . ASP A 1 382 ? 22.408 -14.216 -20.768 1.00 96.69 382 ASP A O 1
ATOM 2989 N N . VAL A 1 383 ? 20.625 -15.490 -20.275 1.00 95.44 383 VAL A N 1
ATOM 2990 C CA . VAL A 1 383 ? 21.104 -16.679 -20.996 1.00 95.44 383 VAL A CA 1
ATOM 2991 C C . VAL A 1 383 ? 21.328 -16.369 -22.476 1.00 95.44 383 VAL A C 1
ATOM 2993 O O . VAL A 1 383 ? 22.376 -16.705 -23.033 1.00 95.44 383 VAL A O 1
ATOM 2996 N N . TYR A 1 384 ? 20.373 -15.692 -23.114 1.00 89.19 384 TYR A N 1
ATOM 2997 C CA . TYR A 1 384 ? 20.445 -15.354 -24.532 1.00 89.19 384 TYR A CA 1
ATOM 2998 C C . TYR A 1 384 ? 21.614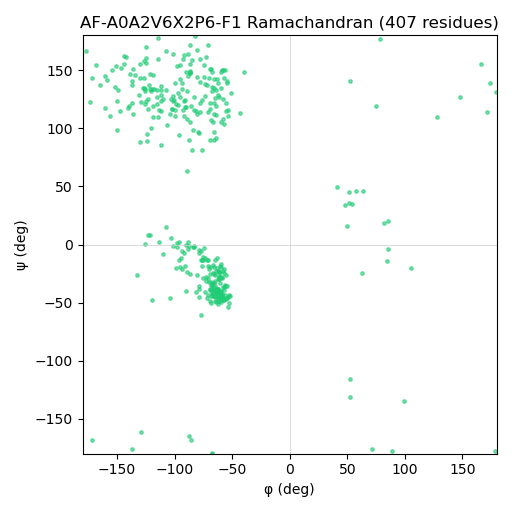 -14.409 -24.845 1.00 89.19 384 TYR A C 1
ATOM 3000 O O . TYR A 1 384 ? 22.321 -14.574 -25.842 1.00 89.19 384 TYR A O 1
ATOM 3008 N N . SER A 1 385 ? 21.854 -13.445 -23.957 1.00 96.25 385 SER A N 1
ATOM 3009 C CA . SER A 1 385 ? 22.942 -12.476 -24.065 1.00 96.25 385 SER A CA 1
ATOM 3010 C C . SER A 1 385 ? 24.306 -13.032 -23.639 1.00 96.25 385 SER A C 1
ATOM 3012 O O . SER A 1 385 ? 25.314 -12.365 -23.875 1.00 96.25 385 SER A O 1
ATOM 3014 N N . ARG A 1 386 ? 24.356 -14.255 -23.086 1.00 95.88 386 ARG A N 1
ATOM 3015 C CA . ARG A 1 386 ? 25.544 -14.910 -22.507 1.00 95.88 386 ARG A CA 1
ATOM 3016 C C . ARG A 1 386 ? 26.104 -14.174 -21.282 1.00 95.88 386 ARG A C 1
ATOM 3018 O O . ARG A 1 386 ? 27.315 -13.984 -21.181 1.00 95.88 386 ARG A O 1
ATOM 3025 N N . GLY A 1 387 ? 25.233 -13.774 -20.356 1.00 96.62 387 GLY A N 1
ATOM 3026 C CA . GLY A 1 387 ? 25.630 -13.156 -19.084 1.00 96.62 387 GLY A CA 1
ATOM 3027 C C . GLY A 1 387 ? 25.865 -11.642 -19.157 1.00 96.62 387 GLY A C 1
ATOM 3028 O O . GLY A 1 387 ? 26.611 -11.087 -18.343 1.00 96.62 387 GLY A O 1
ATOM 3029 N N . ARG A 1 388 ? 25.324 -10.961 -20.179 1.00 97.25 388 ARG A N 1
ATOM 3030 C CA . ARG A 1 388 ? 25.534 -9.515 -20.386 1.00 97.25 388 ARG A CA 1
ATOM 3031 C C . ARG A 1 388 ? 24.459 -8.648 -19.730 1.00 97.25 388 ARG A C 1
ATOM 3033 O O . ARG A 1 388 ? 24.628 -7.429 -19.728 1.00 97.25 388 ARG A O 1
ATOM 3040 N N . LEU A 1 389 ? 23.393 -9.240 -19.189 1.00 97.00 389 LEU A N 1
ATOM 3041 C CA . LEU A 1 389 ? 22.274 -8.497 -18.615 1.00 97.00 389 LEU A CA 1
ATOM 3042 C C . LEU A 1 389 ? 22.648 -7.862 -17.266 1.00 97.00 389 LEU A C 1
ATOM 3044 O O . LEU A 1 389 ? 23.277 -8.477 -16.405 1.00 97.00 389 LEU A O 1
ATOM 3048 N N . GLU A 1 390 ? 22.205 -6.626 -17.072 1.00 94.88 390 GLU A N 1
ATOM 3049 C CA . GLU A 1 390 ? 22.055 -5.964 -15.782 1.00 94.88 390 GLU A CA 1
ATOM 3050 C C . GLU A 1 390 ? 20.586 -5.570 -15.608 1.00 94.88 390 GLU A C 1
ATOM 3052 O O . GLU A 1 390 ? 19.961 -5.010 -16.509 1.00 94.88 390 GLU A O 1
ATOM 3057 N N . CYS A 1 391 ? 20.017 -5.880 -14.446 1.00 90.44 391 CYS A N 1
ATOM 3058 C CA . CYS A 1 391 ? 18.598 -5.686 -14.175 1.00 90.44 391 CYS A CA 1
ATOM 3059 C C . CYS A 1 391 ? 18.412 -4.703 -13.016 1.00 90.44 391 CYS A C 1
ATOM 3061 O O . CYS A 1 391 ? 18.712 -5.027 -11.866 1.00 90.44 391 CYS A O 1
ATOM 3063 N N . GLY A 1 392 ? 17.919 -3.505 -13.324 1.00 89.25 392 GLY A N 1
ATOM 3064 C CA . GLY A 1 392 ? 17.430 -2.542 -12.347 1.00 89.25 392 GLY A CA 1
ATOM 3065 C C . GLY A 1 392 ? 15.957 -2.780 -12.013 1.00 89.25 392 GLY A C 1
ATOM 3066 O O . GLY A 1 392 ? 15.165 -3.203 -12.861 1.00 89.25 392 GLY A O 1
ATOM 3067 N N . PHE A 1 393 ? 15.576 -2.464 -10.777 1.00 84.75 393 PHE A N 1
ATOM 3068 C CA . PHE A 1 393 ? 14.188 -2.465 -10.316 1.00 84.75 393 PHE A CA 1
ATOM 3069 C C . PHE A 1 393 ? 13.801 -1.060 -9.884 1.00 84.75 393 PHE A C 1
ATOM 3071 O O . PHE A 1 393 ? 14.542 -0.395 -9.161 1.00 84.75 393 PHE A O 1
ATOM 3078 N N . VAL A 1 394 ? 12.626 -0.616 -10.320 1.00 82.38 394 VAL A N 1
ATOM 3079 C CA . VAL A 1 394 ? 12.082 0.694 -9.961 1.00 82.38 394 VAL A CA 1
ATOM 3080 C C . VAL A 1 394 ? 10.656 0.538 -9.463 1.00 82.38 394 VAL A C 1
ATOM 3082 O O . VAL A 1 394 ? 9.943 -0.392 -9.837 1.00 82.38 394 VAL A O 1
ATOM 3085 N N . ARG A 1 395 ? 10.214 1.494 -8.645 1.00 69.94 395 ARG A N 1
ATOM 3086 C CA . ARG A 1 395 ? 8.815 1.571 -8.204 1.00 69.94 395 ARG A CA 1
ATOM 3087 C C . ARG A 1 395 ? 7.847 1.812 -9.373 1.00 69.94 395 ARG A C 1
ATOM 3089 O O . ARG A 1 395 ? 6.668 1.521 -9.247 1.00 69.94 395 ARG A O 1
ATOM 3096 N N . GLY A 1 396 ? 8.346 2.316 -10.501 1.00 73.19 396 GLY A N 1
ATOM 3097 C CA . GLY A 1 396 ? 7.520 2.831 -11.587 1.00 73.19 396 GLY A CA 1
ATOM 3098 C C . GLY A 1 396 ? 7.008 4.236 -11.273 1.00 73.19 396 GLY A C 1
ATOM 3099 O O . GLY A 1 396 ? 7.273 4.796 -10.206 1.00 73.19 396 GLY A O 1
ATOM 3100 N N . VAL A 1 397 ? 6.297 4.828 -12.228 1.00 72.62 397 VAL A N 1
ATOM 3101 C CA . VAL A 1 397 ? 5.672 6.142 -12.058 1.00 72.62 397 VAL A CA 1
ATOM 3102 C C . VAL A 1 397 ? 4.200 5.967 -11.661 1.00 72.62 397 VAL A C 1
ATOM 3104 O O . VAL A 1 397 ? 3.488 5.214 -12.329 1.00 72.62 397 VAL A O 1
ATOM 3107 N N . PRO A 1 398 ? 3.706 6.648 -10.602 1.00 66.69 398 PRO A N 1
ATOM 3108 C CA . PRO A 1 398 ? 2.398 6.338 -10.019 1.00 66.69 398 PRO A CA 1
ATOM 3109 C C . PRO A 1 398 ? 1.216 6.360 -10.996 1.00 66.69 398 PRO A C 1
ATOM 3111 O O . PRO A 1 398 ? 0.307 5.538 -10.919 1.00 66.69 398 PRO A O 1
ATOM 3114 N N . TYR A 1 399 ? 1.249 7.270 -11.967 1.00 70.75 399 TYR A N 1
ATOM 3115 C CA . TYR A 1 399 ? 0.188 7.411 -12.962 1.00 70.75 399 TYR A CA 1
ATOM 3116 C C . TYR A 1 399 ? 0.128 6.262 -13.985 1.00 70.75 399 TYR A C 1
ATOM 3118 O O . TYR A 1 399 ? -0.911 6.094 -14.614 1.00 70.75 399 TYR A O 1
ATOM 3126 N N . GLU A 1 400 ? 1.188 5.464 -14.157 1.00 72.81 400 GLU A N 1
ATOM 3127 C CA . GLU A 1 400 ? 1.183 4.303 -15.066 1.00 72.81 400 GLU A CA 1
ATOM 3128 C C . GLU A 1 400 ? 0.649 3.029 -14.390 1.00 72.81 400 GLU A C 1
ATOM 3130 O O . GLU A 1 400 ? 0.087 2.166 -15.063 1.00 72.81 400 GLU A O 1
ATOM 3135 N N . MET A 1 401 ? 0.745 2.921 -13.061 1.00 68.69 401 MET A N 1
ATOM 3136 C CA . MET A 1 401 ? 0.314 1.732 -12.304 1.00 68.69 401 MET A CA 1
ATOM 3137 C C . MET A 1 401 ? -1.195 1.499 -12.418 1.00 68.69 401 MET A C 1
ATOM 3139 O O . MET A 1 401 ? -1.657 0.364 -12.568 1.00 68.69 401 MET A O 1
ATOM 3143 N N . SER A 1 402 ? -1.973 2.587 -12.405 1.00 62.59 402 SER A N 1
ATOM 3144 C CA . SER A 1 402 ? -3.422 2.529 -12.599 1.00 62.59 402 SER A CA 1
ATOM 3145 C C . SER A 1 402 ? -3.819 2.141 -14.025 1.00 62.59 402 SER A C 1
ATOM 3147 O O . SER A 1 402 ? -4.927 1.671 -14.229 1.00 62.59 402 SER A O 1
ATOM 3149 N N . ALA A 1 403 ? -2.944 2.278 -15.018 1.00 62.19 403 ALA A N 1
ATOM 3150 C CA . ALA A 1 403 ? -3.217 1.802 -16.372 1.00 62.19 403 ALA A CA 1
ATOM 3151 C C . ALA A 1 403 ? -2.750 0.346 -16.566 1.00 62.19 403 ALA A C 1
ATOM 3153 O O . ALA A 1 403 ? -3.457 -0.450 -17.180 1.00 62.19 403 ALA A O 1
ATOM 3154 N N . GLY A 1 404 ? -1.592 -0.025 -16.006 1.00 59.12 404 GLY A N 1
ATOM 3155 C CA . GLY A 1 404 ? -0.943 -1.321 -16.247 1.00 59.12 404 GLY A CA 1
ATOM 3156 C C . GLY A 1 404 ? -1.616 -2.534 -15.594 1.00 59.12 404 GLY A C 1
ATOM 3157 O O . GLY A 1 404 ? -1.599 -3.620 -16.165 1.00 59.12 404 GLY A O 1
ATOM 3158 N N . ASN A 1 405 ? -2.253 -2.363 -14.429 1.00 58.88 405 ASN A N 1
ATOM 3159 C CA . ASN A 1 405 ? -2.794 -3.476 -13.633 1.00 58.88 405 ASN A CA 1
ATOM 3160 C C . ASN A 1 405 ? -4.324 -3.597 -13.643 1.00 58.88 405 ASN A C 1
ATOM 3162 O O . ASN A 1 405 ? -4.891 -4.306 -12.806 1.00 58.88 405 ASN A O 1
ATOM 3166 N N . HIS A 1 406 ? -5.023 -2.938 -14.565 1.00 57.41 406 HIS A N 1
ATOM 3167 C CA . HIS A 1 406 ? -6.484 -3.019 -14.639 1.00 57.41 406 HIS A CA 1
ATOM 3168 C C . HIS A 1 406 ? -6.923 -4.084 -15.646 1.00 57.41 406 HIS A C 1
ATOM 3170 O O . HIS A 1 406 ? -6.303 -4.279 -16.688 1.00 57.41 406 HIS A O 1
ATOM 3176 N N . ARG A 1 407 ? -8.000 -4.818 -15.326 1.00 42.38 407 ARG A N 1
ATOM 3177 C CA . ARG A 1 407 ? -8.582 -5.769 -16.284 1.00 42.38 407 ARG A CA 1
ATOM 3178 C C . ARG A 1 407 ? -9.077 -4.977 -17.501 1.00 42.38 407 ARG A C 1
ATOM 3180 O O . ARG A 1 407 ? -9.833 -4.031 -17.277 1.00 42.38 407 ARG A O 1
ATOM 3187 N N . PRO A 1 408 ? -8.710 -5.349 -18.743 1.00 45.38 408 PRO A N 1
ATOM 3188 C CA . PRO A 1 408 ? -9.340 -4.765 -19.918 1.00 45.38 408 PRO A CA 1
ATOM 3189 C C . PRO A 1 408 ? -10.842 -5.046 -19.824 1.00 45.38 408 PRO A C 1
ATOM 3191 O O . PRO A 1 408 ? -11.250 -6.184 -19.574 1.00 45.38 408 PRO A O 1
ATOM 3194 N N . THR A 1 409 ? -11.643 -3.988 -19.903 1.00 39.12 409 THR A N 1
ATOM 3195 C CA . THR A 1 409 ? -13.105 -4.055 -19.797 1.00 39.12 409 THR A CA 1
ATOM 3196 C C . THR A 1 409 ? -13.755 -4.225 -21.144 1.00 39.12 409 THR A C 1
ATOM 3198 O O . THR A 1 409 ? -13.331 -3.482 -22.058 1.00 39.12 409 THR A O 1
#

Radius of gyration: 27.98 Å; Cα contacts (8 Å, |Δi|>4): 579; chains: 1; bounding box: 83×61×73 Å

Nearest PDB structures (foldseek):
  7ac0-assembly1_HHH  TM=6.104E-01  e=7.390E-11  Corynebacterium sp. C12
  7dq9-assembly4_D  TM=6.601E-01  e=2.704E-09  Alistipes shahii WAL 8301
  8ynv-assembly4_D  TM=6.362E-01  e=1.660E-09  Bacillus thuringiensis
  8ynw-assembly4_D  TM=6.402E-01  e=1.993E-09  Bacillus thuringiensis
  7jqy-assembly1_B  TM=5.770E-01  e=3.299E-08  Burkholderia cenocepacia J2315

Mean predicted aligned error: 14.5 Å

Secondary structure (DSSP, 8-state):
--------EEEEETTEEEEEEEE--SSEEEEE--TT---TT-HHHHHHHTTSEEEEEPPTTSTTPPP-TT--SHHHHHHHHHHHHHHTT--SEEEEEETHHHHHHHHHHHH--TTEEEEEEES--B---S-SSS--S--TTTS-HHHHHHHH-SSGGGG---GGGS-HHHHHHHHHHHHHHHHHHTTTTTB-TTHHHHGGG--S-EEEE----S-----------------------------------------------------PPP-EEE----------GGGSS-SBS---GGG--HHHHHHHHHHHHHHHHHHHHTT-EEEE---SSBTT---S-HHHHHHHHHHH-SSS-EEEEEEEGGG-S-HHHHHHHHHHHHHHHTS-EEEEEE---HHHHHHHTSPP-

Sequence (409 aa):
MATNVTHPGWMSVHGVRLEIVERGQGRPILWLHGEEGLDPGAQFLDLLAAHGSVLAPSHPGFGHSPDVASIDTVDDLSYLYLDVLAERNLRDVTVVGSSLGGWIAAEMAVKCSDRFSGLVLVAPLGIKVGDRETRDIPDIFALPPDEVARLQYRDPAKVAVDHGQLSDDQLTVIARNREATALYAWEPYFHNPKLRQWLHRITLPTLLLSIDSSPPRTTATRSGPPFRARGSRRSIGPATSRTSKSRRPSSSASADSSASERRRTLVAMRAWFFSENAYHLLPDSKEYDSIRVKLPNRYYDPKIGADLYHRFIDEWKIAEDLGLEIMVNEHHQTATNLNPSAAVVMGALARDTRKARLLILGNPIANRREPVRVAEEMAMVDVYSRGRLECGFVRGVPYEMSAGNHRPT

Foldseek 3Di:
DDQPQDQWDWDAFPNFIWTKDKAAADAAEEEAEALQWDDSSDVVVVVVNVVHIYIYTTQDLAQPGHHDPVQQALLSSLVRVVRVCVVVVAAQYEYEAEASGLLSQLSNLLVDCRRHQEYEYHQYFADDDDDPVDCPDDDCVQDDPVVVLVVVDVDSVVVDDPPVPDDPSRVSNSVSSNVSCCRHAVVVHRHDHCSVVSSLSRQHHYHYHHDDPDDDDPDDDDDDDGDDDDDDDDDDDDDDDDDDDDDDDDDDDDDDDDDDDDPPPPPPDAAEDEAQLAQPQADDPVVFDAQAPGDDCVRDDVVVVVVSLVVVLVVQQVCVVVVHAYEYEADPRGRSHPHPDLLVSLLVSLVPHQDHAYEHQADQVLLPPCVVVVVVSQVVSCVSSVNRYDYHHDVHNPRRSSVRPDDDD